Protein AF-0000000065986131 (afdb_homodimer)

pLDDT: mean 95.83, std 2.69, range [85.12, 98.75]

Foldseek 3Di:
DKWWFQFWADDVPRTQAGTETDDFDFLFAEEEEEDPSLCLVVVLCCQLVVDATPDTWMDDPRRTLNPDDPVVNVLLSLQAEFEAEQPLPADQVAFLLVSLLVSVVVNVHDPVLSSVLLCVLCVVLVCNVRRRPGPVVDDPLSSLSSSVSSRCSSPHRAYEYEASCVVDDPVSSVVVLVVVNCCSVPVRYHYYYYHNDPVSNVPGPYYWYGGRNYTDDD/DKWWFQFWADDVPATQAGTETDDFDFLFEEEEEEDPSLCLVVVLCCQLVVDATPDTWMDDPRRTLNPDDPVVNVLLSLQAEFEAEQPLPADQVAFLLVSLLVSVVVNVHDPVLSSVLLCVLCVVLVCNVRRRPGPVVDDPLSSLSSSVSSRCSSPHRAYEYEASCVVDDPVSSVVVLVVVVCCSVPVRYHYYYYHNDVVSNVPGPYYWYGGRNYTDDD

Sequence (436 aa):
MIKLEGITKSFGSLQVLKGIDLEINKGEIVSIVGPSGAGKTTLLQIMGTLDEPDAGTVAIDGTVVSRMKEKELSAFRNKNIGFVFQFHQLLPEFTALENVMIPAFIAGVSSKEANERAMEILAFMGLTDRASHKPNELSGGEKQRVAVARALINHPAVILADEPSGSLDTHNKEDLHQLFFDLRDRLGQTFVIVTHDEGLAKITDRTVHMVDGTIKKDMIKLEGITKSFGSLQVLKGIDLEINKGEIVSIVGPSGAGKTTLLQIMGTLDEPDAGTVAIDGTVVSRMKEKELSAFRNKNIGFVFQFHQLLPEFTALENVMIPAFIAGVSSKEANERAMEILAFMGLTDRASHKPNELSGGEKQRVAVARALINHPAVILADEPSGSLDTHNKEDLHQLFFDLRDRLGQTFVIVTHDEGLAKITDRTVHMVDGTIKKD

Secondary structure (DSSP, 8-state):
-EEEEEEEEEETTEEEEEEEEEEE-TT-EEEEE--TTSSHHHHHHHHTTSS--SEEEEEETTEE-TT--HHHHHHHHHHHEEEEESS----TTS-HHHHHHHHHHHTT--HHHHHHHHHHHHHHTT-GGGTT--GGGS-HHHHHHHHHHHHHTT--SEEEEESTTTTS-HHHHHHHHHHHHHHHHHH--EEEEE---HHHHHHSSEEEEEETTEEEE-/-EEEEEEEEEETTEEEEE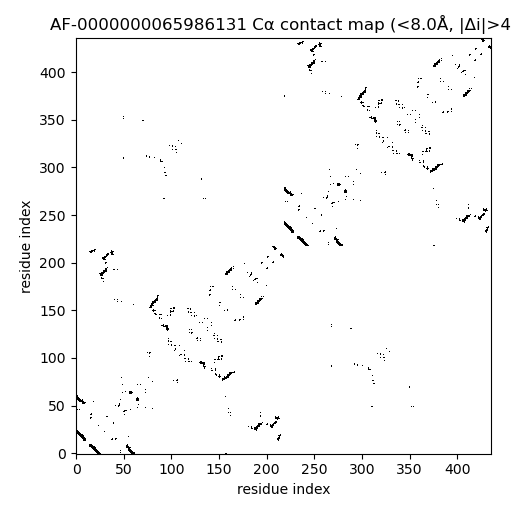EEEEEE-TT-EEEEE-STTSSHHHHHHHHTTSS--SEEEEEETTEE-TT--HHHHHHHHHHHEEEEESS----TTS-HHHHHHHHHHHTT--HHHHHHHHHHHHHHTT-GGGTT--GGGS-HHHHHHHHHHHHHTT--SEEEEESTTTTS-HHHHHHHHHHHHHHHHHH--EEEEE---HHHHHHSSEEEEEETTEEEE-

InterPro domains:
  IPR003439 ABC transporter-like, ATP-binding domain [PF00005] (17-165)
  IPR003439 ABC transporter-like, ATP-binding domain [PS50893] (2-218)
  IPR003593 AAA+ ATPase domain [SM00382] (26-214)
  IPR017871 ABC transporter-like, conserved site [PS00211] (138-152)
  IPR017911 MacB-like, ATP-binding domain [cd03255] (2-215)
  IPR027417 P-loop containing nucleoside triphosphate hydrolase [G3DSA:3.40.50.300] (1-218)
  IPR027417 P-loop containing nucleoside triphosphate hydrolase [SSF52540] (1-216)

Nearest PDB structures (foldseek):
  2pcj-assembly1_B  TM=9.823E-01  e=1.522E-27  Aquifex aeolicus VF5
  5xu1-assembly1_A  TM=9.839E-01  e=1.522E-27  Streptococcus pneumoniae R6
  5lj9-assembly3_C  TM=9.742E-01  e=6.372E-27  Escherichia coli K-12
  7v8i-assembly1_F  TM=8.926E-01  e=1.052E-25  Escherichia coli K-12
  7ahd-assembly1_D  TM=8.802E-01  e=2.256E-23  Lactococcus lactis subsp. lactis

Structure (mmCIF, N/CA/C/O backbone):
data_AF-0000000065986131-model_v1
#
loop_
_entity.id
_entity.type
_entity.pdbx_description
1 polymer 'Lipoprotein-releasing system ATP-binding protein LolD'
#
loop_
_atom_site.group_PDB
_atom_site.id
_atom_site.type_symbol
_atom_site.label_atom_id
_atom_site.label_alt_id
_atom_site.label_comp_id
_atom_site.label_asym_id
_atom_site.label_entity_id
_atom_site.label_seq_id
_atom_site.pdbx_PDB_ins_code
_atom_site.Cartn_x
_atom_site.Cartn_y
_atom_site.Cartn_z
_atom_site.occupancy
_atom_site.B_iso_or_equiv
_atom_site.auth_seq_id
_atom_site.auth_comp_id
_atom_site.auth_asym_id
_atom_site.auth_atom_id
_atom_site.pdbx_PDB_model_num
ATOM 1 N N . MET A 1 1 ? 1.825 -23.766 -16.875 1 94.06 1 MET A N 1
ATOM 2 C CA . MET A 1 1 ? 1.695 -22.328 -16.641 1 94.06 1 MET A CA 1
ATOM 3 C C . MET A 1 1 ? 2.906 -21.781 -15.891 1 94.06 1 MET A C 1
ATOM 5 O O . MET A 1 1 ? 3.506 -20.797 -16.312 1 94.06 1 MET A O 1
ATOM 9 N N . ILE A 1 2 ? 3.32 -22.391 -14.82 1 96.81 2 ILE A N 1
ATOM 10 C CA . ILE A 1 2 ? 4.547 -22.078 -14.094 1 96.81 2 ILE A CA 1
ATOM 11 C C . ILE A 1 2 ? 5.438 -23.312 -14.039 1 96.81 2 ILE A C 1
ATOM 13 O O . ILE A 1 2 ? 4.957 -24.422 -13.789 1 96.81 2 ILE A O 1
ATOM 17 N N . LYS A 1 3 ? 6.676 -23.141 -14.328 1 97.62 3 LYS A N 1
ATOM 18 C CA . LYS A 1 3 ? 7.648 -24.219 -14.234 1 97.62 3 LYS A CA 1
ATOM 19 C C . LYS A 1 3 ? 8.883 -23.781 -13.445 1 97.62 3 LYS A C 1
ATOM 21 O O . LYS A 1 3 ? 9.578 -22.844 -13.836 1 97.62 3 LYS A O 1
ATOM 26 N N . LEU A 1 4 ? 9.117 -24.406 -12.312 1 97.56 4 LEU A N 1
ATOM 27 C CA . LEU A 1 4 ? 10.305 -24.234 -11.477 1 97.56 4 LEU A CA 1
ATOM 28 C C . LEU A 1 4 ? 11.234 -25.438 -11.586 1 97.56 4 LEU A C 1
ATOM 30 O O . LEU A 1 4 ? 10.797 -26.578 -11.422 1 97.56 4 LEU A O 1
ATOM 34 N N . GLU A 1 5 ? 12.43 -25.172 -11.859 1 97.75 5 GLU A N 1
ATOM 35 C CA . GLU A 1 5 ? 13.398 -26.25 -12.008 1 97.75 5 GLU A CA 1
ATOM 36 C C . GLU A 1 5 ? 14.648 -25.984 -11.164 1 97.75 5 GLU A C 1
ATOM 38 O O . GLU A 1 5 ? 15.414 -25.062 -11.445 1 97.75 5 GLU A O 1
ATOM 43 N N . GLY A 1 6 ? 14.812 -26.797 -10.172 1 97.69 6 GLY A N 1
ATOM 44 C CA . GLY A 1 6 ? 16.031 -26.781 -9.367 1 97.69 6 GLY A CA 1
ATOM 45 C C . GLY A 1 6 ? 16.219 -25.5 -8.578 1 97.69 6 GLY A C 1
ATOM 46 O O . GLY A 1 6 ? 17.328 -24.969 -8.5 1 97.69 6 GLY A O 1
ATOM 47 N N . ILE A 1 7 ? 15.188 -24.984 -7.996 1 97.94 7 ILE A N 1
ATOM 48 C CA . ILE A 1 7 ? 15.242 -23.688 -7.324 1 97.94 7 ILE A CA 1
ATOM 49 C C . ILE A 1 7 ? 15.945 -23.828 -5.977 1 97.94 7 ILE A C 1
ATOM 51 O O . ILE A 1 7 ? 15.547 -24.641 -5.145 1 97.94 7 ILE A O 1
ATOM 55 N N . THR A 1 8 ? 16.969 -23.094 -5.777 1 98.12 8 THR A N 1
ATOM 56 C CA . THR A 1 8 ? 17.641 -23.016 -4.488 1 98.12 8 THR A CA 1
ATOM 57 C C . THR A 1 8 ? 17.703 -21.578 -3.984 1 98.12 8 THR A C 1
ATOM 59 O O . THR A 1 8 ? 17.641 -20.641 -4.777 1 98.12 8 THR A O 1
ATOM 62 N N . LYS A 1 9 ? 17.703 -21.359 -2.717 1 97.94 9 LYS A N 1
ATOM 63 C CA . LYS A 1 9 ? 17.828 -20.047 -2.098 1 97.94 9 LYS A CA 1
ATOM 64 C C . LYS A 1 9 ? 18.438 -20.141 -0.702 1 97.94 9 LYS A C 1
ATOM 66 O O . LYS A 1 9 ? 18.031 -20.984 0.099 1 97.94 9 LYS A O 1
ATOM 71 N N . SER A 1 10 ? 19.375 -19.344 -0.488 1 97.62 10 SER A N 1
ATOM 72 C CA . SER A 1 10 ? 20.031 -19.281 0.82 1 97.62 10 SER A CA 1
ATOM 73 C C . SER A 1 10 ? 20.078 -17.844 1.326 1 97.62 10 SER A C 1
ATOM 75 O O . SER A 1 10 ? 20.125 -16.891 0.532 1 97.62 10 SER A O 1
ATOM 77 N N . PHE A 1 11 ? 19.969 -17.672 2.557 1 93.81 11 PHE A N 1
ATOM 78 C CA . PHE A 1 11 ? 20.234 -16.422 3.256 1 93.81 11 PHE A CA 1
ATOM 79 C C . PHE A 1 11 ? 21.391 -16.578 4.234 1 93.81 11 PHE A C 1
ATOM 81 O O . PHE A 1 11 ? 21.25 -17.219 5.273 1 93.81 11 PHE A O 1
ATOM 88 N N . GLY A 1 12 ? 22.531 -15.922 3.918 1 93.19 12 GLY A N 1
ATOM 89 C CA . GLY A 1 12 ? 23.719 -16.25 4.672 1 93.19 12 GLY A CA 1
ATOM 90 C C . GLY A 1 12 ? 24.094 -17.719 4.594 1 93.19 12 GLY A C 1
ATOM 91 O O . GLY A 1 12 ? 24.219 -18.281 3.502 1 93.19 12 GLY A O 1
ATOM 92 N N . SER A 1 13 ? 24.188 -18.312 5.762 1 93.69 13 SER A N 1
ATOM 93 C CA . SER A 1 13 ? 24.594 -19.703 5.812 1 93.69 13 SER A CA 1
ATOM 94 C C . SER A 1 13 ? 23.375 -20.641 5.812 1 93.69 13 SER A C 1
ATOM 96 O O . SER A 1 13 ? 23.516 -21.859 5.699 1 93.69 13 SER A O 1
ATOM 98 N N . LEU A 1 14 ? 22.188 -20.172 5.875 1 95.12 14 LEU A N 1
ATOM 99 C CA . LEU A 1 14 ? 20.969 -20.969 5.961 1 95.12 14 LEU A CA 1
ATOM 100 C C . LEU A 1 14 ? 20.375 -21.203 4.578 1 95.12 14 LEU A C 1
ATOM 102 O O . LEU A 1 14 ? 19.922 -20.266 3.92 1 95.12 14 LEU A O 1
ATOM 106 N N . GLN A 1 15 ? 20.375 -22.406 4.168 1 96.94 15 GLN A N 1
ATOM 107 C CA . GLN A 1 15 ? 19.703 -22.75 2.918 1 96.94 15 GLN A CA 1
ATOM 108 C C . GLN A 1 15 ? 18.219 -22.969 3.139 1 96.94 15 GLN A C 1
ATOM 110 O O . GLN A 1 15 ? 17.812 -23.906 3.846 1 96.94 15 GLN A O 1
ATOM 115 N N . VAL A 1 16 ? 17.375 -22.219 2.477 1 97.25 16 VAL A N 1
ATOM 116 C CA . VAL A 1 16 ? 15.93 -22.219 2.701 1 97.25 16 VAL A CA 1
ATOM 117 C C . VAL A 1 16 ? 15.25 -23.094 1.664 1 97.25 16 VAL A C 1
ATOM 119 O O . VAL A 1 16 ? 14.32 -23.844 1.991 1 97.25 16 VAL A O 1
ATOM 122 N N . LEU A 1 17 ? 15.633 -23.031 0.445 1 98.31 17 LEU A N 1
ATOM 123 C CA . LEU A 1 17 ? 15.125 -23.875 -0.632 1 98.31 17 LEU A CA 1
ATOM 124 C C . LEU A 1 17 ? 16.234 -24.781 -1.181 1 98.31 17 LEU A C 1
ATOM 126 O O . LEU A 1 17 ? 17.312 -24.297 -1.507 1 98.31 17 LEU A O 1
ATOM 130 N N . LYS A 1 18 ? 15.961 -26.062 -1.328 1 97.69 18 LYS A N 1
ATOM 131 C CA . LYS A 1 18 ? 16.984 -27.078 -1.578 1 97.69 18 LYS A CA 1
ATOM 132 C C . LYS A 1 18 ? 16.719 -27.828 -2.879 1 97.69 18 LYS A C 1
ATOM 134 O O . LYS A 1 18 ? 16.719 -29.062 -2.904 1 97.69 18 LYS A O 1
ATOM 139 N N . GLY A 1 19 ? 16.547 -27.062 -3.885 1 97.12 19 GLY A N 1
ATOM 140 C CA . GLY A 1 19 ? 16.375 -27.672 -5.195 1 97.12 19 GLY A CA 1
ATOM 141 C C . GLY A 1 19 ? 14.93 -28.047 -5.496 1 97.12 19 GLY A C 1
ATOM 142 O O . GLY A 1 19 ? 14.633 -29.203 -5.762 1 97.12 19 GLY A O 1
ATOM 143 N N . ILE A 1 20 ? 14.047 -27.062 -5.574 1 97.5 20 ILE A N 1
ATOM 144 C CA . ILE A 1 20 ? 12.617 -27.281 -5.727 1 97.5 20 ILE A CA 1
ATOM 145 C C . ILE A 1 20 ? 12.266 -27.422 -7.207 1 97.5 20 ILE A C 1
ATOM 147 O O . ILE A 1 20 ? 12.641 -26.562 -8.023 1 97.5 20 ILE A O 1
ATOM 151 N N . ASP A 1 21 ? 11.633 -28.5 -7.566 1 97.62 21 ASP A N 1
ATOM 152 C CA . ASP A 1 21 ? 10.961 -28.688 -8.852 1 97.62 21 ASP A CA 1
ATOM 153 C C . ASP A 1 21 ? 9.445 -28.672 -8.688 1 97.62 21 ASP A C 1
ATOM 155 O O . ASP A 1 21 ? 8.898 -29.406 -7.867 1 97.62 21 ASP A O 1
ATOM 159 N N . LEU A 1 22 ? 8.797 -27.797 -9.445 1 97.56 22 LEU A N 1
ATOM 160 C CA . LEU A 1 22 ? 7.352 -27.672 -9.312 1 97.56 22 LEU A CA 1
ATOM 161 C C . LEU A 1 22 ? 6.73 -27.156 -10.609 1 97.56 22 LEU A C 1
ATOM 163 O O . LEU A 1 22 ? 7.262 -26.234 -11.227 1 97.56 22 LEU A O 1
ATOM 167 N N . GLU A 1 23 ? 5.672 -27.766 -11.008 1 97.12 23 GLU A N 1
ATOM 168 C CA . GLU A 1 23 ? 4.926 -27.297 -12.172 1 97.12 23 GLU A CA 1
ATOM 169 C C . GLU A 1 23 ? 3.473 -27 -11.812 1 97.12 23 GLU A C 1
ATOM 171 O O . GLU A 1 23 ? 2.834 -27.766 -11.094 1 97.12 23 GLU A O 1
ATOM 176 N N . ILE A 1 24 ? 3.018 -25.891 -12.227 1 97.31 24 ILE A N 1
ATOM 177 C CA . ILE A 1 24 ? 1.627 -25.484 -12.039 1 97.31 24 ILE A CA 1
ATOM 178 C C . ILE A 1 24 ? 0.943 -25.375 -13.398 1 97.31 24 ILE A C 1
ATOM 180 O O . ILE A 1 24 ? 1.454 -24.703 -14.305 1 97.31 24 ILE A O 1
ATOM 184 N N . ASN A 1 25 ? -0.225 -25.938 -13.516 1 96.94 25 ASN A N 1
ATOM 185 C CA . ASN A 1 25 ? -0.964 -25.906 -14.773 1 96.94 25 ASN A CA 1
ATOM 186 C C . ASN A 1 25 ? -1.891 -24.703 -14.859 1 96.94 25 ASN A C 1
ATOM 188 O O . ASN A 1 25 ? -2.26 -24.125 -13.828 1 96.94 25 ASN A O 1
ATOM 192 N N . LYS A 1 26 ? -2.221 -24.344 -16.109 1 97 26 LYS A N 1
ATOM 193 C CA . LYS A 1 26 ? -3.168 -23.266 -16.344 1 97 26 LYS A CA 1
ATOM 194 C C . LYS A 1 26 ? -4.547 -23.609 -15.789 1 97 26 LYS A C 1
ATOM 196 O O . LYS A 1 26 ? -5.02 -24.734 -15.945 1 97 26 LYS A O 1
ATOM 201 N N . GLY A 1 27 ? -5.168 -22.609 -15.172 1 96.88 27 GLY A N 1
ATOM 202 C CA . GLY A 1 27 ? -6.527 -22.766 -14.672 1 96.88 27 GLY A CA 1
ATOM 203 C C . GLY A 1 27 ? -6.617 -23.672 -13.453 1 96.88 27 GLY A C 1
ATOM 204 O O . GLY A 1 27 ? -7.668 -24.25 -13.18 1 96.88 27 GLY A O 1
ATOM 205 N N . GLU A 1 28 ? -5.531 -23.797 -12.805 1 96.88 28 GLU A N 1
ATOM 206 C CA . GLU A 1 28 ? -5.445 -24.609 -11.602 1 96.88 28 GLU A CA 1
ATOM 207 C C . GLU A 1 28 ? -5.309 -23.75 -10.352 1 96.88 28 GLU A C 1
ATOM 209 O O . GLU A 1 28 ? -4.652 -22.703 -10.375 1 96.88 28 GLU A O 1
ATOM 214 N N . ILE A 1 29 ? -6.012 -24.188 -9.273 1 98.12 29 ILE A N 1
ATOM 215 C CA . ILE A 1 29 ? -5.766 -23.594 -7.957 1 98.12 29 ILE A CA 1
ATOM 216 C C . ILE A 1 29 ? -4.922 -24.547 -7.113 1 98.12 29 ILE A C 1
ATOM 218 O O . ILE A 1 29 ? -5.379 -25.641 -6.746 1 98.12 29 ILE A O 1
ATOM 222 N N . VAL A 1 30 ? -3.717 -24.125 -6.836 1 98.19 30 VAL A N 1
ATOM 223 C CA . VAL A 1 30 ? -2.775 -24.953 -6.086 1 98.19 30 VAL A CA 1
ATOM 224 C C . VAL A 1 30 ? -2.486 -24.312 -4.734 1 98.19 30 VAL A C 1
ATOM 226 O O . VAL A 1 30 ? -2.223 -23.109 -4.656 1 98.19 30 VAL A O 1
ATOM 229 N N . SER A 1 31 ? -2.568 -25.062 -3.666 1 98 31 SER A N 1
ATOM 230 C CA . SER A 1 31 ? -2.156 -24.594 -2.344 1 98 31 SER A CA 1
ATOM 231 C C . SER A 1 31 ? -0.785 -25.156 -1.969 1 98 31 SER A C 1
ATOM 233 O O . SER A 1 31 ? -0.465 -26.297 -2.283 1 98 31 SER A O 1
ATOM 235 N N . ILE A 1 32 ? 0.013 -24.359 -1.421 1 97.69 32 ILE A N 1
ATOM 236 C CA . ILE A 1 32 ? 1.287 -24.75 -0.832 1 97.69 32 ILE A CA 1
ATOM 237 C C . ILE A 1 32 ? 1.201 -24.656 0.69 1 97.69 32 ILE A C 1
ATOM 239 O O . ILE A 1 32 ? 0.966 -23.578 1.243 1 97.69 32 ILE A O 1
ATOM 243 N N . VAL A 1 33 ? 1.407 -25.797 1.344 1 97.19 33 VAL A N 1
ATOM 244 C CA . VAL A 1 3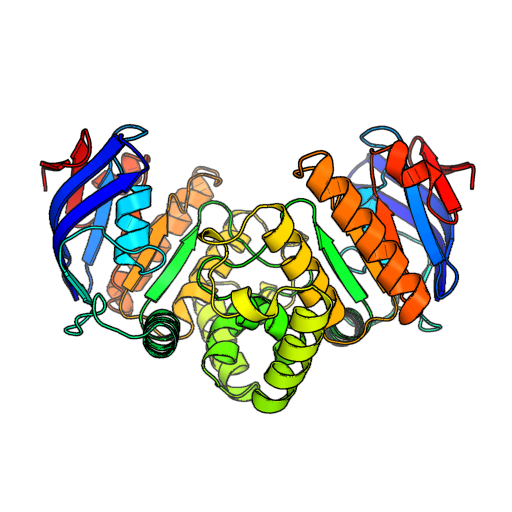3 ? 1.264 -25.859 2.795 1 97.19 33 VAL A CA 1
ATOM 245 C C . VAL A 1 33 ? 2.527 -26.453 3.412 1 97.19 33 VAL A C 1
ATOM 247 O O . VAL A 1 33 ? 3.348 -27.047 2.709 1 97.19 33 VAL A O 1
ATOM 250 N N . GLY A 1 34 ? 2.666 -26.219 4.719 1 94.56 34 GLY A N 1
ATOM 251 C CA . GLY A 1 34 ? 3.828 -26.688 5.461 1 94.56 34 GLY A CA 1
ATOM 252 C C . GLY A 1 34 ? 4.074 -25.891 6.734 1 94.56 34 GLY A C 1
ATOM 253 O O . GLY A 1 34 ? 3.432 -24.875 6.969 1 94.56 34 GLY A O 1
ATOM 254 N N . PRO A 1 35 ? 4.93 -26.375 7.555 1 93.62 35 PRO A N 1
ATOM 255 C CA . PRO A 1 35 ? 5.199 -25.672 8.812 1 93.62 35 PRO A CA 1
ATOM 256 C C . PRO A 1 35 ? 5.879 -24.328 8.609 1 93.62 35 PRO A C 1
ATOM 258 O O . PRO A 1 35 ? 6.336 -24.016 7.504 1 93.62 35 PRO A O 1
ATOM 261 N N . SER A 1 36 ? 5.801 -23.484 9.648 1 92.31 36 SER A N 1
ATOM 262 C CA . SER A 1 36 ? 6.527 -22.219 9.602 1 92.31 36 SER A CA 1
ATOM 263 C C . SER A 1 36 ? 8.008 -22.438 9.32 1 92.31 36 SER A C 1
ATOM 265 O O . SER A 1 36 ? 8.625 -23.359 9.867 1 92.31 36 SER A O 1
ATOM 267 N N . GLY A 1 37 ? 8.539 -21.688 8.438 1 91.5 37 GLY A N 1
ATOM 268 C CA . GLY A 1 37 ? 9.953 -21.797 8.125 1 91.5 37 GLY A CA 1
ATOM 269 C C . GLY A 1 37 ? 10.242 -22.812 7.031 1 91.5 37 GLY A C 1
ATOM 270 O O . GLY A 1 37 ? 11.406 -23.031 6.664 1 91.5 37 GLY A O 1
ATOM 271 N N . ALA A 1 38 ? 9.25 -23.344 6.434 1 93.94 38 ALA A N 1
ATOM 272 C CA . ALA A 1 38 ? 9.445 -24.375 5.426 1 93.94 38 ALA A CA 1
ATOM 273 C C . ALA A 1 38 ? 9.906 -23.781 4.102 1 93.94 38 ALA A C 1
ATOM 275 O O . ALA A 1 38 ? 10.328 -24.5 3.197 1 93.94 38 ALA A O 1
ATOM 276 N N . GLY A 1 39 ? 9.805 -22.453 3.959 1 96.19 39 GLY A N 1
ATOM 277 C CA . GLY A 1 39 ? 10.25 -21.781 2.744 1 96.19 39 GLY A CA 1
ATOM 278 C C . GLY A 1 39 ? 9.109 -21.422 1.811 1 96.19 39 GLY A C 1
ATOM 279 O O . GLY A 1 39 ? 9.336 -21.078 0.651 1 96.19 39 GLY A O 1
ATOM 280 N N . LYS A 1 40 ? 7.891 -21.531 2.223 1 96.81 40 LYS A N 1
ATOM 281 C CA . LYS A 1 40 ? 6.707 -21.312 1.394 1 96.81 40 LYS A CA 1
ATOM 282 C C . LYS A 1 40 ? 6.688 -19.906 0.815 1 96.81 40 LYS A C 1
ATOM 284 O O . LYS A 1 40 ? 6.535 -19.719 -0.396 1 96.81 40 LYS A O 1
ATOM 289 N N . THR A 1 41 ? 6.84 -18.922 1.721 1 95.56 41 THR A N 1
ATOM 290 C CA . THR A 1 41 ? 6.809 -17.516 1.299 1 95.56 41 THR A CA 1
ATOM 291 C C . THR A 1 41 ? 7.98 -17.219 0.367 1 95.56 41 THR A C 1
ATOM 293 O O . THR A 1 41 ? 7.812 -16.516 -0.638 1 95.56 41 THR A O 1
ATOM 296 N N . THR A 1 42 ? 9.164 -17.719 0.671 1 96.62 42 THR A N 1
ATOM 297 C CA . THR A 1 42 ? 10.328 -17.547 -0.187 1 96.62 42 THR A CA 1
ATOM 298 C C . THR A 1 42 ? 10.07 -18.109 -1.579 1 96.62 42 THR A C 1
ATOM 300 O O . THR A 1 42 ? 10.367 -17.469 -2.586 1 96.62 42 THR A O 1
ATOM 303 N N . LEU A 1 43 ? 9.5 -19.281 -1.579 1 97.75 43 LEU A N 1
ATOM 304 C CA . LEU A 1 43 ? 9.188 -19.922 -2.855 1 97.75 43 LEU A CA 1
ATOM 305 C C . LEU A 1 43 ? 8.188 -19.078 -3.648 1 97.75 43 LEU A C 1
ATOM 307 O O . LEU A 1 43 ? 8.375 -18.859 -4.848 1 97.75 43 LEU A O 1
ATOM 311 N N . LEU A 1 44 ? 7.156 -18.609 -2.982 1 97.62 44 LEU A N 1
ATOM 312 C CA . LEU A 1 44 ? 6.148 -17.797 -3.643 1 97.62 44 LEU A CA 1
ATOM 313 C C . LEU A 1 44 ? 6.766 -16.516 -4.203 1 97.62 44 LEU A C 1
ATOM 315 O O . LEU A 1 44 ? 6.453 -16.109 -5.324 1 97.62 44 LEU A O 1
ATOM 319 N N . GLN A 1 45 ? 7.621 -15.922 -3.469 1 96.44 45 GLN A N 1
ATOM 320 C CA . GLN A 1 45 ? 8.273 -14.688 -3.895 1 96.44 45 GLN A CA 1
ATOM 321 C C . GLN A 1 45 ? 9.148 -14.922 -5.121 1 96.44 45 GLN A C 1
ATOM 323 O O . GLN A 1 45 ? 9.211 -14.078 -6.02 1 96.44 45 GLN A O 1
ATOM 328 N N . ILE A 1 46 ? 9.82 -16.031 -5.133 1 96.88 46 ILE A N 1
ATOM 329 C CA . ILE A 1 46 ? 10.664 -16.375 -6.273 1 96.88 46 ILE A CA 1
ATOM 330 C C . ILE A 1 46 ? 9.789 -16.672 -7.488 1 96.88 46 ILE A C 1
ATOM 332 O O . ILE A 1 46 ? 10.055 -16.188 -8.586 1 96.88 46 ILE A O 1
ATOM 336 N N . MET A 1 47 ? 8.703 -17.359 -7.234 1 96.75 47 MET A N 1
ATOM 337 C CA . MET A 1 47 ? 7.746 -17.656 -8.297 1 96.75 47 MET A CA 1
ATOM 338 C C . MET A 1 47 ? 7.188 -16.375 -8.898 1 96.75 47 MET A C 1
ATOM 340 O O . MET A 1 47 ? 7 -16.281 -10.109 1 96.75 47 MET A O 1
ATOM 344 N N . GLY A 1 48 ? 6.969 -15.398 -8.062 1 96.56 48 GLY A N 1
ATOM 345 C CA . GLY A 1 48 ? 6.383 -14.133 -8.477 1 96.56 48 GLY A CA 1
ATOM 346 C C . GLY A 1 48 ? 7.414 -13.125 -8.938 1 96.56 48 GLY A C 1
ATOM 347 O O . GLY A 1 48 ? 7.078 -11.969 -9.219 1 96.56 48 GLY A O 1
ATOM 348 N N . THR A 1 49 ? 8.68 -13.484 -8.898 1 96 49 THR A N 1
ATOM 349 C CA . THR A 1 49 ?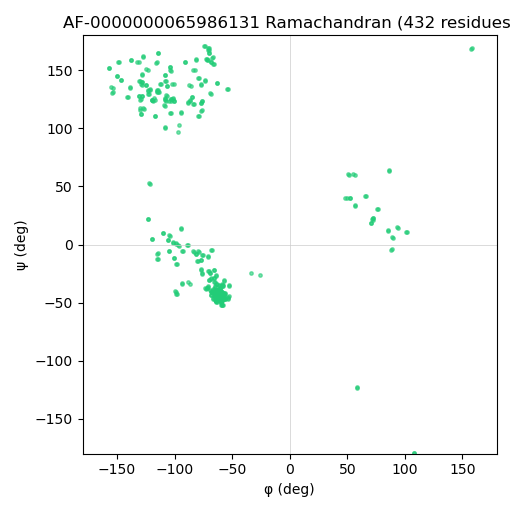 9.805 -12.68 -9.352 1 96 49 THR A CA 1
ATOM 350 C C . THR A 1 49 ? 10.031 -11.492 -8.422 1 96 49 THR A C 1
ATOM 352 O O . THR A 1 49 ? 10.633 -10.492 -8.82 1 96 49 THR A O 1
ATOM 355 N N . LEU A 1 50 ? 9.516 -11.562 -7.262 1 95.56 50 LEU A N 1
ATOM 356 C CA . LEU A 1 50 ? 9.797 -10.562 -6.238 1 95.56 50 LEU A CA 1
ATOM 357 C C . LEU A 1 50 ? 11.18 -10.781 -5.625 1 95.56 50 LEU A C 1
ATOM 359 O O . LEU A 1 50 ? 11.742 -9.875 -5.008 1 95.56 50 LEU A O 1
ATOM 363 N N . ASP A 1 51 ? 11.672 -12 -5.75 1 94.31 51 ASP A N 1
ATOM 364 C CA . ASP A 1 51 ? 13.023 -12.391 -5.348 1 94.31 51 ASP A CA 1
ATOM 365 C C . ASP A 1 51 ? 13.656 -13.305 -6.395 1 94.31 51 ASP A C 1
ATOM 367 O O . ASP A 1 51 ? 12.961 -13.898 -7.219 1 94.31 51 ASP A O 1
ATOM 371 N N . GLU A 1 52 ? 14.969 -13.352 -6.348 1 94.12 52 GLU A N 1
ATOM 372 C CA . GLU A 1 52 ? 15.695 -14.203 -7.285 1 94.12 52 GLU A CA 1
ATOM 373 C C . GLU A 1 52 ? 16.25 -15.445 -6.594 1 94.12 52 GLU A C 1
ATOM 375 O O . GLU A 1 52 ? 16.75 -15.367 -5.469 1 94.12 52 GLU A O 1
ATOM 380 N N . PRO A 1 53 ? 16.094 -16.578 -7.266 1 96.31 53 PRO A N 1
ATOM 381 C CA . PRO A 1 53 ? 16.75 -17.766 -6.711 1 96.31 53 PRO A CA 1
ATOM 382 C C . PRO A 1 53 ? 18.266 -17.719 -6.852 1 96.31 53 PRO A C 1
ATOM 384 O O . PRO A 1 53 ? 18.797 -16.953 -7.656 1 96.31 53 PRO A O 1
ATOM 387 N N . ASP A 1 54 ? 18.922 -18.531 -5.992 1 96.81 54 ASP A N 1
ATOM 388 C CA . ASP A 1 54 ? 20.359 -18.688 -6.141 1 96.81 54 ASP A CA 1
ATOM 389 C C . ASP A 1 54 ? 20.703 -19.531 -7.359 1 96.81 54 ASP A C 1
ATOM 391 O O . ASP A 1 54 ? 21.703 -19.266 -8.047 1 96.81 54 ASP A O 1
ATOM 395 N N . ALA A 1 55 ? 19.938 -20.484 -7.559 1 96.88 55 ALA A N 1
ATOM 396 C CA . ALA A 1 55 ? 20.062 -21.375 -8.711 1 96.88 55 ALA A CA 1
ATOM 397 C C . ALA A 1 55 ? 18.703 -21.906 -9.156 1 96.88 55 ALA A C 1
ATOM 399 O O . ALA A 1 55 ? 17.734 -21.844 -8.391 1 96.88 55 ALA A O 1
ATOM 400 N N . GLY A 1 56 ? 18.688 -22.312 -10.453 1 97.25 56 GLY A N 1
ATOM 401 C CA . GLY A 1 56 ? 17.469 -22.859 -11.023 1 97.25 56 GLY A CA 1
ATOM 402 C C . GLY A 1 56 ? 16.797 -21.922 -12.016 1 97.25 56 GLY A C 1
ATOM 403 O O . GLY A 1 56 ? 17.344 -20.844 -12.312 1 97.25 56 GLY A O 1
ATOM 404 N N . THR A 1 57 ? 15.68 -22.438 -12.508 1 97.19 57 THR A N 1
ATOM 405 C CA . THR A 1 57 ? 14.992 -21.656 -13.547 1 97.19 57 THR A CA 1
ATOM 406 C C . THR A 1 57 ? 13.508 -21.516 -13.211 1 97.19 57 THR A C 1
ATOM 408 O O . THR A 1 57 ? 12.883 -22.438 -12.703 1 97.19 57 THR A O 1
ATOM 411 N N . VAL A 1 58 ? 13.039 -20.344 -13.492 1 97.5 58 VAL A N 1
ATOM 412 C CA . VAL A 1 58 ? 11.617 -20.031 -13.359 1 97.5 58 VAL A CA 1
ATOM 413 C C . VAL A 1 58 ? 11.031 -19.672 -14.719 1 97.5 58 VAL A C 1
ATOM 415 O O . VAL A 1 58 ? 11.547 -18.781 -15.398 1 97.5 58 VAL A O 1
ATOM 418 N N . ALA A 1 59 ? 10.008 -20.375 -15.078 1 97.62 59 ALA A N 1
ATOM 419 C CA . ALA A 1 59 ? 9.281 -20.031 -16.297 1 97.62 59 ALA A CA 1
ATOM 420 C C . ALA A 1 59 ? 7.797 -19.812 -16.016 1 97.62 59 ALA A C 1
ATOM 422 O O . ALA A 1 59 ? 7.195 -20.531 -15.211 1 97.62 59 ALA A O 1
ATOM 423 N N . ILE A 1 60 ? 7.246 -18.781 -16.625 1 96.69 60 ILE A N 1
ATOM 424 C CA . ILE A 1 60 ? 5.836 -18.438 -16.484 1 96.69 60 ILE A CA 1
ATOM 425 C C . ILE A 1 60 ? 5.199 -18.25 -17.844 1 96.69 60 ILE A C 1
ATOM 427 O O . ILE A 1 60 ? 5.66 -17.422 -18.656 1 96.69 60 ILE A O 1
ATOM 431 N N . ASP A 1 61 ? 4.18 -18.953 -18.031 1 95.19 61 ASP A N 1
ATOM 432 C CA . ASP A 1 61 ? 3.447 -18.906 -19.297 1 95.19 61 ASP A CA 1
ATOM 433 C C . ASP A 1 61 ? 4.395 -19.031 -20.484 1 95.19 61 ASP A C 1
ATOM 435 O O . ASP A 1 61 ? 4.336 -18.219 -21.422 1 95.19 61 ASP A O 1
ATOM 439 N N . GLY A 1 62 ? 5.355 -19.875 -20.359 1 93.56 62 GLY A N 1
ATOM 440 C CA . GLY A 1 62 ? 6.262 -20.219 -21.453 1 93.56 62 GLY A CA 1
ATOM 441 C C . GLY A 1 62 ? 7.469 -19.297 -21.531 1 93.56 62 GLY A C 1
ATOM 442 O O . GLY A 1 62 ? 8.359 -19.5 -22.359 1 93.56 62 GLY A O 1
ATOM 443 N N . THR A 1 63 ? 7.551 -18.297 -20.734 1 95.62 63 THR A N 1
ATOM 444 C CA . THR A 1 63 ? 8.656 -17.344 -20.75 1 95.62 63 THR A CA 1
ATOM 445 C C . THR A 1 63 ? 9.594 -17.594 -19.578 1 95.62 63 THR A C 1
ATOM 447 O O . THR A 1 63 ? 9.164 -17.594 -18.422 1 95.62 63 THR A O 1
ATOM 450 N N . VAL A 1 64 ? 10.852 -17.812 -19.891 1 96.06 64 VAL A N 1
ATOM 451 C CA . VAL A 1 64 ? 11.852 -17.938 -18.828 1 96.06 64 VAL A CA 1
ATOM 452 C C . VAL A 1 64 ? 12.195 -16.562 -18.266 1 96.06 64 VAL A C 1
ATOM 454 O O . VAL A 1 64 ? 12.773 -15.727 -18.953 1 96.06 64 VAL A O 1
ATOM 457 N N . VAL A 1 65 ? 11.867 -16.344 -16.984 1 94.56 65 VAL A N 1
ATOM 458 C CA . VAL A 1 65 ? 11.961 -15 -16.422 1 94.56 65 VAL A CA 1
ATOM 459 C C . VAL A 1 65 ? 13.266 -14.859 -15.641 1 94.56 65 VAL A C 1
ATOM 461 O O . VAL A 1 65 ? 13.727 -13.742 -15.383 1 94.56 65 VAL A O 1
ATOM 464 N N . SER A 1 66 ? 13.961 -15.883 -15.258 1 87 66 SER A N 1
ATOM 465 C CA . SER A 1 66 ? 15.172 -15.859 -14.438 1 87 66 SER A CA 1
ATOM 466 C C . SER A 1 66 ? 16.328 -15.227 -15.195 1 87 66 SER A C 1
ATOM 468 O O . SER A 1 66 ? 17.359 -14.883 -14.602 1 87 66 SER A O 1
ATOM 470 N N . ARG A 1 67 ? 16.172 -14.883 -16.438 1 85.19 67 ARG A N 1
ATOM 471 C CA . ARG A 1 67 ? 17.266 -14.359 -17.266 1 85.19 67 ARG A CA 1
ATOM 472 C C . ARG A 1 67 ? 16.938 -12.953 -17.75 1 85.19 67 ARG A C 1
ATOM 474 O O . ARG A 1 67 ? 17.734 -12.344 -18.484 1 85.19 67 ARG A O 1
ATOM 481 N N . MET A 1 68 ? 15.852 -12.445 -17.297 1 90.12 68 MET A N 1
ATOM 482 C CA . MET A 1 68 ? 15.414 -11.133 -17.781 1 90.12 68 MET A CA 1
ATOM 483 C C . MET A 1 68 ? 16.125 -10.016 -17.031 1 90.12 68 MET A C 1
ATOM 485 O O . MET A 1 68 ? 16.453 -10.156 -15.844 1 90.12 68 MET A O 1
ATOM 489 N N . LYS A 1 69 ? 16.25 -8.938 -17.812 1 89.62 69 LYS A N 1
ATOM 490 C CA . LYS A 1 69 ? 16.719 -7.707 -17.172 1 89.62 69 LYS A CA 1
ATOM 491 C C . LYS A 1 69 ? 15.633 -7.109 -16.281 1 89.62 69 LYS A C 1
ATOM 493 O O . LYS A 1 69 ? 14.438 -7.332 -16.516 1 89.62 69 LYS A O 1
ATOM 498 N N . GLU A 1 70 ? 16.016 -6.309 -15.383 1 87.12 70 GLU A N 1
ATOM 499 C CA . GLU A 1 70 ? 15.109 -5.816 -14.344 1 87.12 70 GLU A CA 1
ATOM 500 C C . GLU A 1 70 ? 13.938 -5.055 -14.953 1 87.12 70 GLU A C 1
ATOM 502 O O . GLU A 1 70 ? 12.789 -5.258 -14.555 1 87.12 70 GLU A O 1
ATOM 507 N N . LYS A 1 71 ? 14.273 -4.184 -15.844 1 88 71 LYS A N 1
ATOM 508 C CA . LYS A 1 71 ? 13.211 -3.395 -16.453 1 88 71 LYS A CA 1
ATOM 509 C C . LYS A 1 71 ? 12.195 -4.293 -17.156 1 88 71 LYS A C 1
ATOM 511 O O . LYS A 1 71 ? 10.984 -4.113 -17 1 88 71 LYS A O 1
ATOM 516 N N . GLU A 1 72 ? 12.672 -5.266 -17.875 1 93.69 72 GLU A N 1
ATOM 517 C CA . GLU A 1 72 ? 11.805 -6.215 -18.578 1 93.69 72 GLU A CA 1
ATOM 518 C C . GLU A 1 72 ? 11.047 -7.098 -17.594 1 93.69 72 GLU A C 1
ATOM 520 O O . GLU A 1 72 ? 9.867 -7.398 -17.797 1 93.69 72 GLU A O 1
ATOM 525 N N . LEU A 1 73 ? 11.773 -7.488 -16.594 1 94.81 73 LEU A N 1
ATOM 526 C CA . LEU A 1 73 ? 11.172 -8.344 -15.57 1 94.81 73 LEU A CA 1
ATOM 527 C C . LEU A 1 73 ? 10.031 -7.621 -14.859 1 94.81 73 LEU A C 1
ATOM 529 O O . LEU A 1 73 ? 8.977 -8.211 -14.602 1 94.81 73 LEU A O 1
ATOM 533 N N . SER A 1 74 ? 10.18 -6.383 -14.594 1 94.06 74 SER A N 1
ATOM 534 C CA . SER A 1 74 ? 9.148 -5.574 -13.953 1 94.06 74 SER A CA 1
ATOM 535 C C . SER A 1 74 ? 7.91 -5.457 -14.836 1 94.06 74 SER A C 1
ATOM 537 O O . SER A 1 74 ? 6.781 -5.59 -14.352 1 94.06 74 SER A O 1
ATOM 539 N N . ALA A 1 75 ? 8.156 -5.168 -16.047 1 95 75 ALA A N 1
ATOM 540 C CA . ALA A 1 75 ? 7.043 -5.066 -16.984 1 95 75 ALA A CA 1
ATOM 541 C C . ALA A 1 75 ? 6.309 -6.398 -17.109 1 95 75 ALA A C 1
ATOM 543 O O . ALA A 1 75 ? 5.074 -6.438 -17.125 1 95 75 ALA A O 1
ATOM 544 N N . PHE A 1 76 ? 7.121 -7.469 -17.25 1 96.75 76 PHE A N 1
ATOM 545 C CA . PHE A 1 76 ? 6.535 -8.805 -17.328 1 96.75 76 PHE A CA 1
ATOM 546 C C . PHE A 1 76 ? 5.699 -9.094 -16.094 1 96.75 76 PHE A C 1
ATOM 548 O O . PHE A 1 76 ? 4.566 -9.562 -16.188 1 96.75 76 PHE A O 1
ATOM 555 N N . ARG A 1 77 ? 6.207 -8.805 -14.914 1 97.19 77 ARG A N 1
ATOM 556 C CA . ARG A 1 77 ? 5.543 -9.039 -13.633 1 97.19 77 ARG A CA 1
ATOM 557 C C . ARG A 1 77 ? 4.223 -8.273 -13.562 1 97.19 77 ARG A C 1
ATOM 559 O O . ARG A 1 77 ? 3.189 -8.852 -13.203 1 97.19 77 ARG A O 1
ATOM 566 N N . ASN A 1 78 ? 4.234 -7.059 -13.875 1 97.56 78 ASN A N 1
ATOM 567 C CA . ASN A 1 78 ? 3.049 -6.207 -13.836 1 97.56 78 ASN A CA 1
ATOM 568 C C . ASN A 1 78 ? 1.941 -6.75 -14.734 1 97.56 78 ASN A C 1
ATOM 570 O O . ASN A 1 78 ? 0.767 -6.723 -14.359 1 97.56 78 ASN A O 1
ATOM 574 N N . LYS A 1 79 ? 2.35 -7.301 -15.812 1 96.88 79 LYS A N 1
ATOM 575 C CA . LYS A 1 79 ? 1.382 -7.723 -16.812 1 96.88 79 LYS A CA 1
ATOM 576 C C . LYS A 1 79 ? 0.891 -9.141 -16.547 1 96.88 79 LYS A C 1
ATOM 578 O O . LYS A 1 79 ? -0.264 -9.469 -16.828 1 96.88 79 LYS A O 1
ATOM 583 N N . ASN A 1 80 ? 1.716 -9.984 -16 1 97.56 80 ASN A N 1
ATOM 584 C CA . ASN A 1 80 ? 1.422 -11.414 -16.062 1 97.56 80 ASN A CA 1
ATOM 585 C C . ASN A 1 80 ? 1.174 -11.992 -14.672 1 97.56 80 ASN A C 1
ATOM 587 O O . ASN A 1 80 ? 0.666 -13.102 -14.539 1 97.56 80 ASN A O 1
ATOM 591 N N . ILE A 1 81 ? 1.52 -11.203 -13.68 1 98.19 81 ILE A N 1
ATOM 592 C CA . ILE A 1 81 ? 1.439 -11.766 -12.336 1 98.19 81 ILE A CA 1
ATOM 593 C C . ILE A 1 81 ? 0.632 -10.828 -11.438 1 98.19 81 ILE A C 1
ATOM 595 O O . ILE A 1 81 ? 0.865 -9.617 -11.422 1 98.19 81 ILE A O 1
ATOM 599 N N . GLY A 1 82 ? -0.357 -11.352 -10.773 1 98.19 82 GLY A N 1
ATOM 600 C CA . GLY A 1 82 ? -1.051 -10.664 -9.703 1 98.19 82 GLY A CA 1
ATOM 601 C C . GLY A 1 82 ? -0.661 -11.156 -8.32 1 98.19 82 GLY A C 1
ATOM 602 O O . GLY A 1 82 ? -0.308 -12.32 -8.148 1 98.19 82 GLY A O 1
ATOM 603 N N . PHE A 1 83 ? -0.793 -10.258 -7.379 1 98 83 PHE A N 1
ATOM 604 C CA . PHE A 1 83 ? -0.426 -10.609 -6.012 1 98 83 PHE A CA 1
ATOM 605 C C . PHE A 1 83 ? -1.556 -10.281 -5.047 1 98 83 PHE A C 1
ATOM 607 O O . PHE A 1 83 ? -2.211 -9.242 -5.18 1 98 83 PHE A O 1
ATOM 614 N N . VAL A 1 84 ? -1.731 -11.156 -4.137 1 97.38 84 VAL A N 1
ATOM 615 C CA . VAL A 1 84 ? -2.637 -10.938 -3.014 1 97.38 84 VAL A CA 1
ATOM 616 C C . VAL A 1 84 ? -1.931 -11.289 -1.706 1 97.38 84 VAL A C 1
ATOM 618 O O . VAL A 1 84 ? -1.352 -12.375 -1.577 1 97.38 84 VAL A O 1
ATOM 621 N N . PHE A 1 85 ? -1.96 -10.359 -0.781 1 94.44 85 PHE A N 1
ATOM 622 C CA . PHE A 1 85 ? -1.268 -10.539 0.489 1 94.44 85 PHE A CA 1
ATOM 623 C C . PHE A 1 85 ? -2.262 -10.617 1.643 1 94.44 85 PHE A C 1
ATOM 625 O O . PHE A 1 85 ? -3.426 -10.242 1.49 1 94.44 85 PHE A O 1
ATOM 632 N N . GLN A 1 86 ? -1.66 -11.109 2.74 1 90.38 86 GLN A N 1
ATOM 633 C CA . GLN A 1 86 ? -2.471 -11.211 3.949 1 90.38 86 GLN A CA 1
ATOM 634 C C . GLN A 1 86 ? -2.982 -9.844 4.387 1 90.38 86 GLN A C 1
ATOM 636 O O . GLN A 1 86 ? -4.156 -9.695 4.734 1 90.38 86 GLN A O 1
ATOM 641 N N . PHE A 1 87 ? -2.014 -8.891 4.324 1 89.12 87 PHE A N 1
ATOM 642 C CA . PHE A 1 87 ? -2.41 -7.508 4.582 1 89.12 87 PHE A CA 1
ATOM 643 C C . PHE A 1 87 ? -2.689 -6.773 3.277 1 89.12 87 PHE A C 1
ATOM 645 O O . PHE A 1 87 ? -1.761 -6.434 2.539 1 89.12 87 PHE A O 1
ATOM 652 N N . HIS A 1 88 ? -3.873 -6.594 2.965 1 91.56 88 HIS A N 1
ATOM 653 C CA . HIS A 1 88 ? -4.461 -6.156 1.704 1 91.56 88 HIS A CA 1
ATOM 654 C C . HIS A 1 88 ? -3.553 -5.156 0.995 1 91.56 88 HIS A C 1
ATOM 656 O O . HIS A 1 88 ? -3.604 -5.023 -0.23 1 91.56 88 HIS A O 1
ATOM 662 N N . GLN A 1 89 ? -2.689 -4.438 1.752 1 93.31 89 GLN A N 1
ATOM 663 C CA . GLN A 1 89 ? -1.741 -3.465 1.217 1 93.31 89 GLN A CA 1
ATOM 664 C C . GLN A 1 89 ? -2.457 -2.393 0.399 1 93.31 89 GLN A C 1
ATOM 666 O O . GLN A 1 89 ? -1.99 -2.012 -0.677 1 93.31 89 GLN A O 1
ATOM 671 N N . LEU A 1 90 ? -3.633 -2.082 0.806 1 97.19 90 LEU A N 1
ATOM 672 C CA . LEU A 1 90 ? -4.316 -0.963 0.167 1 97.19 90 LEU A CA 1
ATOM 673 C C . LEU A 1 90 ? -3.762 0.368 0.662 1 97.19 90 LEU A C 1
ATOM 675 O O . LEU A 1 90 ? -3.475 0.522 1.851 1 97.19 90 LEU A O 1
ATOM 679 N N . LEU A 1 91 ? -3.572 1.287 -0.239 1 97.31 91 LEU A N 1
ATOM 680 C CA . LEU A 1 91 ? -3.152 2.633 0.137 1 97.31 91 LEU A CA 1
ATOM 681 C C . LEU A 1 91 ? -4.324 3.43 0.702 1 97.31 91 LEU A C 1
ATOM 683 O O . LEU A 1 91 ? -5.305 3.682 -0.001 1 97.31 91 LEU A O 1
ATOM 687 N N . PRO A 1 92 ? -4.227 3.912 1.887 1 95.94 92 PRO A N 1
ATOM 688 C CA . PRO A 1 92 ? -5.379 4.465 2.602 1 95.94 92 PRO A CA 1
ATOM 689 C C . PRO A 1 92 ? -5.871 5.777 1.998 1 95.94 92 PRO A C 1
ATOM 691 O O . PRO A 1 92 ? -7.031 6.156 2.191 1 95.94 92 PRO A O 1
ATOM 694 N N . GLU A 1 93 ? -5.062 6.484 1.33 1 95.88 93 GLU A N 1
ATOM 695 C CA . GLU A 1 93 ? -5.406 7.812 0.831 1 95.88 93 GLU A CA 1
ATOM 696 C C . GLU A 1 93 ? -6.16 7.727 -0.493 1 95.88 93 GLU A C 1
ATOM 698 O O . GLU A 1 93 ? -6.695 8.727 -0.976 1 95.88 93 GLU A O 1
ATOM 703 N N . PHE A 1 94 ? -6.262 6.516 -1.015 1 97.12 94 PHE A N 1
ATOM 704 C CA . PHE A 1 94 ? -6.945 6.348 -2.293 1 97.12 94 PHE A CA 1
ATOM 705 C C . PHE A 1 94 ? -8.195 5.496 -2.131 1 97.12 94 PHE A C 1
ATOM 707 O O . PHE A 1 94 ? -8.297 4.699 -1.195 1 97.12 94 PHE A O 1
ATOM 714 N N . THR A 1 95 ? -9.125 5.688 -3.068 1 97.44 95 THR A N 1
ATOM 715 C CA . THR A 1 9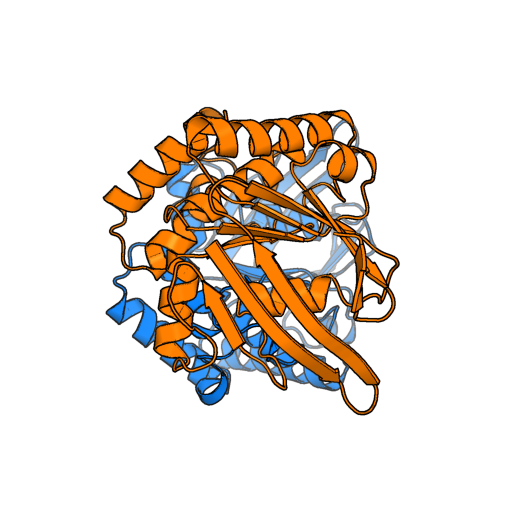5 ? -10.359 4.918 -3.051 1 97.44 95 THR A CA 1
ATOM 716 C C . THR A 1 95 ? -10.117 3.482 -3.5 1 97.44 95 THR A C 1
ATOM 718 O O . THR A 1 95 ? -9.031 3.156 -3.986 1 97.44 95 THR A O 1
ATOM 721 N N . ALA A 1 96 ? -11.172 2.66 -3.316 1 98.25 96 ALA A N 1
ATOM 722 C CA . ALA A 1 96 ? -11.109 1.292 -3.822 1 98.25 96 ALA A CA 1
ATOM 723 C C . ALA A 1 96 ? -10.812 1.274 -5.32 1 98.25 96 ALA A C 1
ATOM 725 O O . ALA A 1 96 ? -9.93 0.547 -5.773 1 98.25 96 ALA A O 1
ATOM 726 N N . LEU A 1 97 ? -11.508 2.086 -6.02 1 98.31 97 LEU A N 1
ATOM 727 C CA . LEU A 1 97 ? -11.336 2.188 -7.465 1 98.31 97 LEU A CA 1
ATOM 728 C C . LEU A 1 97 ? -9.906 2.57 -7.82 1 98.31 97 LEU A C 1
ATOM 730 O O . LEU A 1 97 ? -9.273 1.914 -8.648 1 98.31 97 LEU A O 1
ATOM 734 N N . GLU A 1 98 ? -9.391 3.566 -7.18 1 98.06 98 GLU A N 1
ATOM 735 C CA . GLU A 1 98 ? -8.039 4.051 -7.457 1 98.06 98 GLU A CA 1
ATOM 736 C C . GLU A 1 98 ? -6.992 3.002 -7.098 1 98.06 98 GLU A C 1
ATOM 738 O O . GLU A 1 98 ? -6.004 2.83 -7.82 1 98.06 98 GLU A O 1
ATOM 743 N N . ASN A 1 99 ? -7.172 2.361 -6.039 1 98.56 99 ASN A N 1
ATOM 744 C CA . ASN A 1 99 ? -6.273 1.276 -5.66 1 98.56 99 ASN A CA 1
ATOM 745 C C . ASN A 1 99 ? -6.219 0.194 -6.734 1 98.56 99 ASN A C 1
ATOM 747 O O . ASN A 1 99 ? -5.141 -0.293 -7.078 1 98.56 99 ASN A O 1
ATOM 751 N N . VAL A 1 100 ? -7.328 -0.142 -7.277 1 98.75 100 VAL A N 1
ATOM 752 C CA . VAL A 1 100 ? -7.43 -1.196 -8.281 1 98.75 100 VAL A CA 1
ATOM 753 C C . VAL A 1 100 ? -6.738 -0.751 -9.57 1 98.75 100 VAL A C 1
ATOM 755 O O . VAL A 1 100 ? -6.133 -1.565 -10.266 1 98.75 100 VAL A O 1
ATOM 758 N N . MET A 1 101 ? -6.727 0.497 -9.82 1 98.62 101 MET A N 1
ATOM 759 C CA . MET A 1 101 ? -6.242 1.023 -11.094 1 98.62 101 MET A CA 1
ATOM 760 C C . MET A 1 101 ? -4.719 1.082 -11.117 1 98.62 101 MET A C 1
ATOM 762 O O . MET A 1 101 ? -4.117 1.238 -12.18 1 98.62 101 MET A O 1
ATOM 766 N N . ILE A 1 102 ? -4.055 0.96 -10.055 1 98.44 102 ILE A N 1
ATOM 767 C CA . ILE A 1 102 ? -2.637 1.261 -9.891 1 98.44 102 ILE A CA 1
ATOM 768 C C . ILE A 1 102 ? -1.813 0.425 -10.867 1 98.44 102 ILE A C 1
ATOM 770 O O . ILE A 1 102 ? -1.025 0.965 -11.648 1 98.44 102 ILE A O 1
ATOM 774 N N . PRO A 1 103 ? -2.01 -0.925 -10.891 1 98.62 103 PRO A N 1
ATOM 775 C CA . PRO A 1 103 ? -1.181 -1.701 -11.82 1 98.62 103 PRO A CA 1
ATOM 776 C C . PRO A 1 103 ? -1.403 -1.313 -13.273 1 98.62 103 PRO A C 1
ATOM 778 O O . PRO A 1 103 ? -0.469 -1.357 -14.078 1 98.62 103 PRO A O 1
ATOM 781 N N . ALA A 1 104 ? -2.613 -0.971 -13.648 1 98.44 104 ALA A N 1
ATOM 782 C CA . ALA A 1 104 ? -2.906 -0.551 -15.016 1 98.44 104 ALA A CA 1
ATOM 783 C C . ALA A 1 104 ? -2.158 0.73 -15.367 1 98.44 104 ALA A C 1
ATOM 785 O O . ALA A 1 104 ? -1.603 0.851 -16.469 1 98.44 104 ALA A O 1
ATOM 786 N N . PHE A 1 105 ? -2.092 1.677 -14.414 1 97.69 105 PHE A N 1
ATOM 787 C CA . PHE A 1 105 ? -1.353 2.914 -14.625 1 97.69 105 PHE A CA 1
ATOM 788 C C . PHE A 1 105 ? 0.126 2.627 -14.859 1 97.69 105 PHE A C 1
ATOM 790 O O . PHE A 1 105 ? 0.733 3.18 -15.781 1 97.69 105 PHE A O 1
ATOM 797 N N . ILE A 1 106 ? 0.631 1.772 -14.086 1 96.94 106 ILE A N 1
ATOM 798 C CA . ILE A 1 106 ? 2.047 1.435 -14.18 1 96.94 106 ILE A CA 1
ATOM 799 C C . ILE A 1 106 ? 2.326 0.76 -15.523 1 96.94 106 ILE A C 1
ATOM 801 O O . ILE A 1 106 ? 3.398 0.942 -16.109 1 96.94 106 ILE A O 1
ATOM 805 N N . ALA A 1 107 ? 1.341 0.089 -16.062 1 96.69 107 ALA A N 1
ATOM 806 C CA . ALA A 1 107 ? 1.466 -0.592 -17.359 1 96.69 107 ALA A CA 1
ATOM 807 C C . ALA A 1 107 ? 1.268 0.381 -18.516 1 96.69 107 ALA A C 1
ATOM 809 O O . ALA A 1 107 ? 1.364 -0.005 -19.672 1 96.69 107 ALA A O 1
ATOM 810 N N . GLY A 1 108 ? 0.87 1.596 -18.219 1 95.69 108 GLY A N 1
ATOM 811 C CA . GLY A 1 108 ? 0.74 2.615 -19.25 1 95.69 108 GLY A CA 1
ATOM 812 C C . GLY A 1 108 ? -0.66 2.703 -19.828 1 95.69 108 GLY A C 1
ATOM 813 O O . GLY A 1 108 ? -0.861 3.287 -20.891 1 95.69 108 GLY A O 1
ATOM 814 N N . VAL A 1 109 ? -1.56 2.139 -19.188 1 96.12 109 VAL A N 1
ATOM 815 C CA . VAL A 1 109 ? -2.953 2.18 -19.609 1 96.12 109 VAL A CA 1
ATOM 816 C C . VAL A 1 109 ? -3.533 3.568 -19.344 1 96.12 109 VAL A C 1
ATOM 818 O O . VAL A 1 109 ? -3.262 4.172 -18.312 1 96.12 109 VAL A O 1
ATOM 821 N N . SER A 1 110 ? -4.348 4.062 -20.25 1 95.69 110 SER A N 1
ATOM 822 C CA . SER A 1 110 ? -4.953 5.383 -20.094 1 95.69 110 SER A CA 1
ATOM 823 C C . SER A 1 110 ? -5.918 5.41 -18.906 1 95.69 110 SER A C 1
ATOM 825 O O . SER A 1 110 ? -6.461 4.379 -18.516 1 95.69 110 SER A O 1
ATOM 827 N N . SER A 1 111 ? -6.129 6.562 -18.375 1 95.38 111 SER A N 1
ATOM 828 C CA . SER A 1 111 ? -7.016 6.73 -17.234 1 95.38 111 SER A CA 1
ATOM 829 C C . SER A 1 111 ? -8.422 6.223 -17.547 1 95.38 111 SER A C 1
ATOM 831 O O . SER A 1 111 ? -9.031 5.527 -16.719 1 95.38 111 SER A O 1
ATOM 833 N N . LYS A 1 112 ? -8.891 6.586 -18.656 1 96.5 112 LYS A N 1
ATOM 834 C CA . LYS A 1 112 ? -10.234 6.172 -19.062 1 96.5 112 LYS A CA 1
ATOM 835 C C . LYS A 1 112 ? -10.344 4.652 -19.125 1 96.5 112 LYS A C 1
ATOM 837 O O . LYS A 1 112 ? -11.266 4.066 -18.547 1 96.5 112 LYS A O 1
ATOM 842 N N . GLU A 1 113 ? -9.414 4.008 -19.797 1 97.81 113 GLU A N 1
ATOM 843 C CA . GLU A 1 113 ? -9.43 2.553 -19.922 1 97.81 113 GLU A CA 1
ATOM 844 C C . GLU A 1 113 ? -9.234 1.877 -18.562 1 97.81 113 GLU A C 1
ATOM 846 O O . GLU A 1 113 ? -9.898 0.887 -18.266 1 97.81 113 GLU A O 1
ATOM 851 N N . ALA A 1 114 ? -8.297 2.359 -17.781 1 98 114 ALA A N 1
ATOM 852 C CA . ALA A 1 114 ? -8.07 1.816 -16.438 1 98 114 ALA A CA 1
ATOM 853 C C . ALA A 1 114 ? -9.344 1.881 -15.602 1 98 114 ALA A C 1
ATOM 855 O O . ALA A 1 114 ? -9.68 0.926 -14.891 1 98 114 ALA A O 1
ATOM 856 N N . ASN A 1 115 ? -10.016 3.006 -15.727 1 97.62 115 ASN A N 1
ATOM 857 C CA . ASN A 1 115 ? -11.266 3.186 -14.992 1 97.62 115 ASN A CA 1
ATOM 858 C C . ASN A 1 115 ? -12.32 2.172 -15.422 1 97.62 115 ASN A C 1
ATOM 860 O O . ASN A 1 115 ? -12.977 1.552 -14.586 1 97.62 115 ASN A O 1
ATOM 864 N N . GLU A 1 116 ? -12.43 1.986 -16.656 1 98.19 116 GLU A N 1
ATOM 865 C CA . GLU A 1 116 ? -13.398 1.04 -17.188 1 98.19 116 GLU A CA 1
ATOM 866 C C . GLU A 1 116 ? -13.094 -0.384 -16.734 1 98.19 116 GLU A C 1
ATOM 868 O O . GLU A 1 116 ? -13.977 -1.088 -16.234 1 98.19 116 GLU A O 1
ATOM 873 N N . ARG A 1 117 ? -11.844 -0.786 -16.859 1 98 117 ARG A N 1
ATOM 874 C CA . ARG A 1 117 ? -11.422 -2.115 -16.422 1 98 117 ARG A CA 1
ATOM 875 C C . ARG A 1 117 ? -11.695 -2.318 -14.938 1 98 117 ARG A C 1
ATOM 877 O O . ARG A 1 117 ? -12.227 -3.355 -14.531 1 98 117 ARG A O 1
ATOM 884 N N . ALA A 1 118 ? -11.328 -1.326 -14.195 1 98.56 118 ALA A N 1
ATOM 885 C CA . ALA A 1 118 ? -11.438 -1.419 -12.742 1 98.56 118 ALA A CA 1
ATOM 886 C C . ALA A 1 118 ? -12.898 -1.522 -12.305 1 98.56 118 ALA A C 1
ATOM 888 O O . ALA A 1 118 ? -13.234 -2.332 -11.438 1 98.56 118 ALA A O 1
ATOM 889 N N . MET A 1 119 ? -13.711 -0.704 -12.914 1 98.38 119 MET A N 1
ATOM 890 C CA . MET A 1 119 ? -15.125 -0.728 -12.562 1 98.38 119 MET A CA 1
ATOM 891 C C . MET A 1 119 ? -15.75 -2.074 -12.906 1 98.38 119 MET A C 1
ATOM 893 O O . MET A 1 119 ? -16.578 -2.594 -12.156 1 98.38 119 MET A O 1
ATOM 897 N N . GLU A 1 120 ? -15.359 -2.619 -14.023 1 97.81 120 GLU A N 1
ATOM 898 C CA . GLU A 1 120 ? -15.844 -3.936 -14.422 1 97.81 120 GLU A CA 1
ATOM 899 C C . GLU A 1 120 ? -15.445 -5.004 -13.406 1 97.81 120 GLU A C 1
ATOM 901 O O . GLU A 1 120 ? -16.266 -5.824 -13 1 97.81 120 GLU A O 1
ATOM 906 N N . ILE A 1 121 ? -14.25 -4.988 -13 1 97.5 121 ILE A N 1
ATOM 907 C CA . ILE A 1 121 ? -13.742 -5.988 -12.062 1 97.5 121 ILE A CA 1
ATOM 908 C C . ILE A 1 121 ? -14.398 -5.797 -10.703 1 97.5 121 ILE A C 1
ATOM 910 O O . ILE A 1 121 ? -14.781 -6.773 -10.047 1 97.5 121 ILE A O 1
ATOM 914 N N . LEU A 1 122 ? -14.508 -4.523 -10.258 1 98.19 122 LEU A N 1
ATOM 915 C CA . LEU A 1 122 ? -15.172 -4.25 -8.992 1 98.19 122 LEU A CA 1
ATOM 916 C C . LEU A 1 122 ? -16.625 -4.73 -9.023 1 98.19 122 LEU A C 1
ATOM 918 O O . LEU A 1 122 ? -17.141 -5.23 -8.016 1 98.19 122 LEU A O 1
ATOM 922 N N . ALA A 1 123 ? -17.266 -4.531 -10.133 1 97.25 123 ALA A N 1
ATOM 923 C CA . ALA A 1 123 ? -18.625 -5.039 -10.297 1 97.25 123 ALA A CA 1
ATOM 924 C C . ALA A 1 123 ? -18.672 -6.555 -10.133 1 97.25 123 ALA A C 1
ATOM 926 O O . ALA A 1 123 ? -19.531 -7.082 -9.43 1 97.25 123 ALA A O 1
ATOM 927 N N . PHE A 1 124 ? -17.781 -7.25 -10.734 1 94.5 124 PHE A N 1
ATOM 928 C CA . PHE A 1 124 ? -17.672 -8.695 -10.617 1 94.5 124 PHE A CA 1
ATOM 929 C C . PHE A 1 124 ? -17.484 -9.109 -9.164 1 94.5 124 PHE A C 1
ATOM 931 O O . PHE A 1 124 ? -17.984 -10.148 -8.734 1 94.5 124 PHE A O 1
ATOM 938 N N . MET A 1 125 ? -16.719 -8.242 -8.398 1 95.38 125 MET A N 1
ATOM 939 C CA . MET A 1 125 ? -16.438 -8.523 -6.996 1 95.38 125 MET A CA 1
ATOM 940 C C . MET A 1 125 ? -17.625 -8.156 -6.125 1 95.38 125 MET A C 1
ATOM 942 O O . MET A 1 125 ? -17.609 -8.352 -4.906 1 95.38 125 MET A O 1
ATOM 946 N N . GLY A 1 126 ? -18.656 -7.562 -6.668 1 95.19 126 GLY A N 1
ATOM 947 C CA . GLY A 1 126 ? -19.781 -7.086 -5.898 1 95.19 126 GLY A CA 1
ATOM 948 C C . GLY A 1 126 ? -19.5 -5.809 -5.133 1 95.19 126 GLY A C 1
ATOM 949 O O . GLY A 1 126 ? -20.047 -5.582 -4.055 1 95.19 126 GLY A O 1
ATOM 950 N N . LEU A 1 127 ? -18.609 -4.98 -5.688 1 97.56 127 LEU A N 1
ATOM 951 C CA . LEU A 1 127 ? -18.156 -3.811 -4.945 1 97.56 127 LEU A CA 1
ATOM 952 C C . LEU A 1 127 ? -18.422 -2.533 -5.734 1 97.56 127 LEU A C 1
ATOM 954 O O . LEU A 1 127 ? -17.734 -1.527 -5.543 1 97.56 127 LEU A O 1
ATOM 958 N N . THR A 1 128 ? -19.344 -2.57 -6.652 1 97.56 128 THR A N 1
ATOM 959 C CA . THR A 1 128 ? -19.656 -1.395 -7.457 1 97.56 128 THR A CA 1
ATOM 960 C C . THR A 1 128 ? -19.953 -0.19 -6.566 1 97.56 128 THR A C 1
ATOM 962 O O . THR A 1 128 ? -19.406 0.894 -6.781 1 97.56 128 THR A O 1
ATOM 965 N N . ASP A 1 129 ? -20.734 -0.437 -5.551 1 97.06 129 ASP A N 1
ATOM 966 C CA . ASP A 1 129 ? -21.188 0.648 -4.68 1 97.06 129 ASP A CA 1
ATOM 967 C C . ASP A 1 129 ? -20.062 1.084 -3.73 1 97.06 129 ASP A C 1
ATOM 969 O O . ASP A 1 129 ? -20.188 2.102 -3.047 1 97.06 129 ASP A O 1
ATOM 973 N N . ARG A 1 130 ? -18.969 0.374 -3.674 1 96.94 130 ARG A N 1
ATOM 974 C CA . ARG A 1 130 ? -17.859 0.661 -2.76 1 96.94 130 ARG A CA 1
ATOM 975 C C . ARG A 1 130 ? -16.688 1.275 -3.504 1 96.94 130 ARG A C 1
ATOM 977 O O . ARG A 1 130 ? -15.656 1.581 -2.898 1 96.94 130 ARG A O 1
ATOM 984 N N . ALA A 1 131 ? -16.859 1.518 -4.746 1 97.25 131 ALA A N 1
ATOM 985 C CA . ALA A 1 131 ? -15.758 1.933 -5.609 1 97.25 131 ALA A CA 1
ATOM 986 C C . ALA A 1 131 ? -15.125 3.225 -5.105 1 97.25 131 ALA A C 1
ATOM 988 O O . ALA A 1 131 ? -13.898 3.389 -5.168 1 97.25 131 ALA A O 1
ATOM 989 N N . SER A 1 132 ? -15.906 4.129 -4.527 1 95.88 132 SER A N 1
ATOM 990 C CA . SER A 1 132 ? -15.414 5.441 -4.133 1 95.88 132 SER A CA 1
ATOM 991 C C . SER A 1 132 ? -15.031 5.473 -2.658 1 95.88 132 SER A C 1
ATOM 993 O O . SER A 1 132 ? -14.578 6.496 -2.15 1 95.88 132 SER A O 1
ATOM 995 N N . HIS A 1 133 ? -15.188 4.406 -1.976 1 96.38 133 HIS A N 1
ATOM 996 C CA . HIS A 1 133 ? -14.867 4.34 -0.555 1 96.38 133 HIS A CA 1
ATOM 997 C C . HIS A 1 133 ? -13.367 4.172 -0.34 1 96.38 133 HIS A C 1
ATOM 999 O O . HIS A 1 133 ? -12.695 3.48 -1.11 1 96.38 133 HIS A O 1
ATOM 1005 N N . LYS A 1 134 ? -12.914 4.789 0.656 1 96.12 134 LYS A N 1
ATOM 1006 C CA . LYS A 1 134 ? -11.539 4.559 1.095 1 96.12 134 LYS A CA 1
ATOM 1007 C C . LYS A 1 134 ? -11.438 3.291 1.94 1 96.12 134 LYS A C 1
ATOM 1009 O O . LYS A 1 134 ? -12.445 2.797 2.449 1 96.12 134 LYS A O 1
ATOM 1014 N N . PRO A 1 135 ? -10.211 2.754 2.029 1 96.38 135 PRO A N 1
ATOM 1015 C CA . PRO A 1 135 ? -10.008 1.491 2.744 1 96.38 135 PRO A CA 1
ATOM 1016 C C . PRO A 1 135 ? -10.586 1.515 4.156 1 96.38 135 PRO A C 1
ATOM 1018 O O . PRO A 1 135 ? -11.172 0.525 4.605 1 96.38 135 PRO A O 1
ATOM 1021 N N . ASN A 1 136 ? -10.531 2.639 4.848 1 93.56 136 ASN A N 1
ATOM 1022 C CA . ASN A 1 136 ? -11.016 2.705 6.219 1 93.56 136 ASN A CA 1
ATOM 1023 C C . ASN A 1 136 ? -12.539 2.623 6.273 1 93.56 136 ASN A C 1
ATOM 1025 O O . ASN A 1 136 ? -13.117 2.443 7.348 1 93.56 136 ASN A O 1
ATOM 1029 N N . GLU A 1 137 ? -13.18 2.713 5.195 1 94.56 137 GLU A N 1
ATOM 1030 C CA . GLU A 1 137 ? -14.633 2.648 5.105 1 94.56 137 GLU A CA 1
ATOM 1031 C C . GLU A 1 137 ? -15.102 1.269 4.641 1 94.56 137 GLU A C 1
ATOM 1033 O O . GLU A 1 137 ? -16.297 1.048 4.43 1 94.56 137 GLU A O 1
ATOM 1038 N N . LEU A 1 138 ? -14.172 0.353 4.434 1 96.31 138 LEU A N 1
ATOM 1039 C CA . LEU A 1 138 ? -14.461 -0.988 3.938 1 96.31 138 LEU A CA 1
ATOM 1040 C C . LEU A 1 138 ? -14.289 -2.025 5.043 1 96.31 138 LEU A C 1
ATOM 1042 O O . LEU A 1 138 ? -13.438 -1.872 5.918 1 96.31 138 LEU A O 1
ATOM 1046 N N . SER A 1 139 ? -15.117 -3.053 4.988 1 95.19 139 SER A N 1
ATOM 1047 C CA . SER A 1 139 ? -14.898 -4.188 5.879 1 95.19 139 SER A CA 1
ATOM 1048 C C . SER A 1 139 ? -13.656 -4.973 5.484 1 95.19 139 SER A C 1
ATOM 1050 O O . SER A 1 139 ? -13.109 -4.773 4.395 1 95.19 139 SER A O 1
ATOM 1052 N N . GLY A 1 140 ? -13.211 -5.812 6.383 1 94.5 140 GLY A N 1
ATOM 1053 C CA . GLY A 1 140 ? -12.07 -6.652 6.078 1 94.5 140 GLY A CA 1
ATOM 1054 C C . GLY A 1 140 ? -12.242 -7.461 4.805 1 94.5 140 GLY A C 1
ATOM 1055 O O . GLY A 1 140 ? -11.336 -7.512 3.969 1 94.5 140 GLY A O 1
ATOM 1056 N N . GLY A 1 141 ? -13.375 -8.07 4.676 1 95.06 141 GLY A N 1
ATOM 1057 C CA . GLY A 1 141 ? -13.68 -8.836 3.48 1 95.06 141 GLY A CA 1
ATOM 1058 C C . GLY A 1 141 ? -13.703 -7.992 2.219 1 95.06 141 GLY A C 1
ATOM 1059 O O . GLY A 1 141 ? -13.227 -8.422 1.17 1 95.06 141 GLY A O 1
ATOM 1060 N N . GLU A 1 142 ? -14.297 -6.781 2.34 1 97.06 142 GLU A N 1
ATOM 1061 C CA . GLU A 1 142 ? -14.328 -5.867 1.202 1 97.06 142 GLU A CA 1
ATOM 1062 C C . GLU A 1 142 ? -12.922 -5.441 0.793 1 97.06 142 GLU A C 1
ATOM 1064 O O . GLU A 1 142 ? -12.609 -5.387 -0.397 1 97.06 142 GLU A O 1
ATOM 1069 N N . LYS A 1 143 ? -12.086 -5.16 1.794 1 97.56 143 LYS A N 1
ATOM 1070 C CA . LYS A 1 143 ? -10.703 -4.789 1.517 1 97.56 143 LYS A CA 1
ATOM 1071 C C . LYS A 1 143 ? -9.984 -5.891 0.747 1 97.56 143 LYS A C 1
ATOM 1073 O O . LYS A 1 143 ? -9.266 -5.617 -0.22 1 97.56 143 LYS A O 1
ATOM 1078 N N . GLN A 1 144 ? -10.172 -7.09 1.178 1 97 144 GLN A N 1
ATOM 1079 C CA . GLN A 1 144 ? -9.508 -8.219 0.529 1 97 144 GLN A CA 1
ATOM 1080 C C . GLN A 1 144 ? -10 -8.398 -0.903 1 97 144 GLN A C 1
ATOM 1082 O O . GLN A 1 144 ? -9.219 -8.703 -1.803 1 97 144 GLN A O 1
ATOM 1087 N N . ARG A 1 145 ? -11.289 -8.211 -1.114 1 97.19 145 ARG A N 1
ATOM 1088 C CA . ARG A 1 145 ? -11.836 -8.32 -2.465 1 97.19 145 ARG A CA 1
ATOM 1089 C C . ARG A 1 145 ? -11.281 -7.219 -3.365 1 97.19 145 ARG A C 1
ATOM 1091 O O . ARG A 1 145 ? -11.023 -7.449 -4.547 1 97.19 145 ARG A O 1
ATOM 1098 N N . VAL A 1 146 ? -11.078 -6.031 -2.791 1 98.38 146 VAL A N 1
ATOM 1099 C CA . VAL A 1 146 ? -10.453 -4.949 -3.543 1 98.38 146 VAL A CA 1
ATOM 1100 C C . VAL A 1 146 ? -9.023 -5.336 -3.908 1 98.38 146 VAL A C 1
ATOM 1102 O O . VAL A 1 146 ? -8.57 -5.086 -5.031 1 98.38 146 VAL A O 1
ATOM 1105 N N . ALA A 1 147 ? -8.336 -5.953 -2.98 1 98.12 147 ALA A N 1
ATOM 1106 C CA . ALA A 1 147 ? -6.969 -6.406 -3.236 1 98.12 147 ALA A CA 1
ATOM 1107 C C . ALA A 1 147 ? -6.934 -7.441 -4.355 1 98.12 147 ALA A C 1
ATOM 1109 O O . ALA A 1 147 ? -6.047 -7.414 -5.211 1 98.12 147 ALA A O 1
ATOM 1110 N N . VAL A 1 148 ? -7.883 -8.344 -4.383 1 98 148 VAL A N 1
ATOM 1111 C CA . VAL A 1 148 ? -7.98 -9.344 -5.441 1 98 148 VAL A CA 1
ATOM 1112 C C . VAL A 1 148 ? -8.281 -8.656 -6.77 1 98 148 VAL A C 1
ATOM 1114 O O . VAL A 1 148 ? -7.699 -9 -7.801 1 98 148 VAL A O 1
ATOM 1117 N N . ALA A 1 149 ? -9.18 -7.672 -6.719 1 98.44 149 ALA A N 1
ATOM 1118 C CA . ALA A 1 149 ? -9.5 -6.898 -7.918 1 98.44 149 ALA A CA 1
ATOM 1119 C C . ALA A 1 149 ? -8.258 -6.227 -8.484 1 98.44 149 ALA A C 1
ATOM 1121 O O . ALA A 1 149 ? -8.023 -6.258 -9.695 1 98.44 149 ALA A O 1
ATOM 1122 N N . ARG A 1 150 ? -7.488 -5.664 -7.621 1 98.62 150 ARG A N 1
ATOM 1123 C CA . ARG A 1 150 ? -6.246 -5.023 -8.039 1 98.62 150 ARG A CA 1
ATOM 1124 C C . ARG A 1 150 ? -5.32 -6.016 -8.734 1 98.62 150 ARG A C 1
ATOM 1126 O O . ARG A 1 150 ? -4.699 -5.691 -9.75 1 98.62 150 ARG A O 1
ATOM 1133 N N . ALA A 1 151 ? -5.258 -7.191 -8.211 1 98.38 151 ALA A N 1
ATOM 1134 C CA . ALA A 1 151 ? -4.395 -8.242 -8.75 1 98.38 151 ALA A CA 1
ATOM 1135 C C . ALA A 1 151 ? -4.855 -8.672 -10.141 1 98.38 151 ALA A C 1
ATOM 1137 O O . ALA A 1 151 ? -4.055 -9.148 -10.945 1 98.38 151 ALA A O 1
ATOM 1138 N N . LEU A 1 152 ? -6.102 -8.438 -10.5 1 98.25 152 LEU A N 1
ATOM 1139 C CA . LEU A 1 152 ? -6.719 -9.008 -11.688 1 98.25 152 LEU A CA 1
ATOM 1140 C C . LEU A 1 152 ? -6.754 -7.996 -12.828 1 98.25 152 LEU A C 1
ATOM 1142 O O . LEU A 1 152 ? -7.012 -8.359 -13.977 1 98.25 152 LEU A O 1
ATOM 1146 N N . ILE A 1 153 ? -6.48 -6.801 -12.555 1 98.25 153 ILE A N 1
ATOM 1147 C CA . ILE A 1 153 ? -6.875 -5.719 -13.445 1 98.25 153 ILE A CA 1
ATOM 1148 C C . ILE A 1 153 ? -6.164 -5.867 -14.789 1 98.25 153 ILE A C 1
ATOM 1150 O O . ILE A 1 153 ? -6.703 -5.488 -15.828 1 98.25 153 ILE A O 1
ATOM 1154 N N . ASN A 1 154 ? -4.941 -6.355 -14.789 1 97.88 154 ASN A N 1
ATOM 1155 C CA . ASN A 1 154 ? -4.188 -6.484 -16.031 1 97.88 154 ASN A CA 1
ATOM 1156 C C . ASN A 1 154 ? -4.332 -7.883 -16.625 1 97.88 154 ASN A C 1
ATOM 1158 O O . ASN A 1 154 ? -3.521 -8.289 -17.469 1 97.88 154 ASN A O 1
ATOM 1162 N N . HIS A 1 155 ? -5.316 -8.648 -16.109 1 96.81 155 HIS A N 1
ATOM 1163 C CA . HIS A 1 155 ? -5.613 -9.992 -16.609 1 96.81 155 HIS A CA 1
ATOM 1164 C C . HIS A 1 155 ? -4.375 -10.883 -16.547 1 96.81 155 HIS A C 1
ATOM 1166 O O . HIS A 1 155 ? -3.973 -11.453 -17.562 1 96.81 155 HIS A O 1
ATOM 1172 N N . PRO A 1 156 ? -3.842 -11.078 -15.398 1 98 156 PRO A N 1
ATOM 1173 C CA . PRO A 1 156 ? -2.602 -11.836 -15.242 1 98 156 PRO A CA 1
ATOM 1174 C C . PRO A 1 156 ? -2.779 -13.32 -15.562 1 98 156 PRO A C 1
ATOM 1176 O O . PRO A 1 156 ? -3.895 -13.844 -15.492 1 98 156 PRO A O 1
ATOM 1179 N N . ALA A 1 157 ? -1.652 -13.938 -15.898 1 97.12 157 ALA A N 1
ATOM 1180 C CA . ALA A 1 157 ? -1.65 -15.383 -16.141 1 97.12 157 ALA A CA 1
ATOM 1181 C C . ALA A 1 157 ? -1.849 -16.156 -14.836 1 97.12 157 ALA A C 1
ATOM 1183 O O . ALA A 1 157 ? -2.461 -17.219 -14.828 1 97.12 157 ALA A O 1
ATOM 1184 N N . VAL A 1 158 ? -1.379 -15.562 -13.758 1 98.25 158 VAL A N 1
ATOM 1185 C CA . VAL A 1 158 ? -1.446 -16.266 -12.477 1 98.25 158 VAL A CA 1
ATOM 1186 C C . VAL A 1 158 ? -1.576 -15.242 -11.352 1 98.25 158 VAL A C 1
ATOM 1188 O O . VAL A 1 158 ? -1.048 -14.133 -11.438 1 98.25 158 VAL A O 1
ATOM 1191 N N . ILE A 1 159 ? -2.312 -15.594 -10.344 1 98.44 159 ILE A N 1
ATOM 1192 C CA . ILE A 1 159 ? -2.361 -14.859 -9.086 1 98.44 159 ILE A CA 1
ATOM 1193 C C . ILE A 1 159 ? -1.638 -15.641 -7.992 1 98.44 159 ILE A C 1
ATOM 1195 O O . ILE A 1 159 ? -1.91 -16.828 -7.785 1 98.44 159 ILE A O 1
ATOM 1199 N N . LEU A 1 160 ? -0.677 -15.023 -7.398 1 98.5 160 LEU A N 1
ATOM 1200 C CA . LEU A 1 160 ? 0.048 -15.562 -6.254 1 98.5 160 LEU A CA 1
ATOM 1201 C C . LEU A 1 160 ? -0.452 -14.953 -4.953 1 98.5 160 LEU A C 1
ATOM 1203 O O . LEU A 1 160 ? -0.455 -13.727 -4.801 1 98.5 160 LEU A O 1
ATOM 1207 N N . ALA A 1 161 ? -0.866 -15.773 -4.07 1 98 161 ALA A N 1
ATOM 1208 C CA . ALA A 1 161 ? -1.449 -15.281 -2.826 1 98 161 ALA A CA 1
ATOM 1209 C C . ALA A 1 161 ? -0.692 -15.812 -1.613 1 98 161 ALA A C 1
ATOM 1211 O O . ALA A 1 161 ? -0.414 -17.016 -1.527 1 98 161 ALA A O 1
ATOM 1212 N N . ASP A 1 162 ? -0.318 -14.938 -0.742 1 96.62 162 ASP A N 1
ATOM 1213 C CA . ASP A 1 162 ? 0.348 -15.297 0.507 1 96.62 162 ASP A CA 1
ATOM 1214 C C . ASP A 1 162 ? -0.581 -15.094 1.702 1 96.62 162 ASP A C 1
ATOM 1216 O O . ASP A 1 162 ? -0.743 -13.969 2.184 1 96.62 162 ASP A O 1
ATOM 1220 N N . GLU A 1 163 ? -1.127 -16.141 2.158 1 95.75 163 GLU A N 1
ATOM 1221 C CA . GLU A 1 163 ? -2.07 -16.156 3.271 1 95.75 163 GLU A CA 1
ATOM 1222 C C . GLU A 1 163 ? -3.195 -15.148 3.064 1 95.75 163 GLU A C 1
ATOM 1224 O O . GLU A 1 163 ? -3.48 -14.336 3.947 1 95.75 163 GLU A O 1
ATOM 1229 N N . PRO A 1 164 ? -3.939 -15.289 2.01 1 94.88 164 PRO A N 1
ATOM 1230 C CA . PRO A 1 164 ? -4.898 -14.25 1.629 1 94.88 164 PRO A CA 1
ATOM 1231 C C . PRO A 1 164 ? -6.082 -14.164 2.588 1 94.88 164 PRO A C 1
ATOM 1233 O O . PRO A 1 164 ? -6.746 -13.125 2.662 1 94.88 164 PRO A O 1
ATOM 1236 N N . SER A 1 165 ? -6.379 -15.211 3.316 1 93 165 SER A N 1
ATOM 1237 C CA . SER A 1 165 ? -7.551 -15.203 4.184 1 93 165 SER A CA 1
ATOM 1238 C C . SER A 1 165 ? -7.152 -15.164 5.656 1 93 165 SER A C 1
ATOM 1240 O O . SER A 1 165 ? -7.992 -15.352 6.539 1 93 165 SER A O 1
ATOM 1242 N N . GLY A 1 166 ? -5.863 -14.938 5.938 1 89.38 166 GLY A N 1
ATOM 1243 C CA . GLY A 1 166 ? -5.344 -15.055 7.289 1 89.38 166 GLY A CA 1
ATOM 1244 C C . GLY A 1 166 ? -5.949 -14.047 8.25 1 89.38 166 GLY A C 1
ATOM 1245 O O . GLY A 1 166 ? -6.027 -14.297 9.453 1 89.38 166 GLY A O 1
ATOM 1246 N N . SER A 1 167 ? -6.387 -12.953 7.812 1 87.44 167 SER A N 1
ATOM 1247 C CA . SER A 1 167 ? -6.871 -11.891 8.688 1 87.44 167 SER A CA 1
ATOM 1248 C C . SER A 1 167 ? -8.391 -11.812 8.672 1 87.44 167 SER A C 1
ATOM 1250 O O . SER A 1 167 ? -8.984 -10.906 9.266 1 87.44 167 SER A O 1
ATOM 1252 N N . LEU A 1 168 ? -9.047 -12.742 8.055 1 92.69 168 LEU A N 1
ATOM 1253 C CA . LEU A 1 168 ? -10.492 -12.656 7.852 1 92.69 168 LEU A CA 1
ATOM 1254 C C . LEU A 1 168 ? -11.227 -13.57 8.828 1 92.69 168 LEU A C 1
ATOM 1256 O O . LEU A 1 168 ? -10.695 -14.602 9.242 1 92.69 168 LEU A O 1
ATOM 1260 N N . ASP A 1 169 ? -12.414 -13.148 9.172 1 92.69 169 ASP A N 1
ATOM 1261 C CA . ASP A 1 169 ? -13.289 -14.039 9.922 1 92.69 169 ASP A CA 1
ATOM 1262 C C . ASP A 1 169 ? -13.781 -15.188 9.047 1 92.69 169 ASP A C 1
ATOM 1264 O O . ASP A 1 169 ? -13.555 -15.195 7.836 1 92.69 169 ASP A O 1
ATOM 1268 N N . THR A 1 170 ? -14.398 -16.172 9.695 1 92.31 170 THR A N 1
ATOM 1269 C CA . THR A 1 170 ? -14.766 -17.422 9.039 1 92.31 170 THR A CA 1
ATOM 1270 C C . THR A 1 170 ? -15.664 -17.156 7.836 1 92.31 170 THR A C 1
ATOM 1272 O O . THR A 1 170 ? -15.43 -17.688 6.75 1 92.31 170 THR A O 1
ATOM 1275 N N . HIS A 1 171 ? -16.625 -16.359 8 1 93 171 HIS A N 1
ATOM 1276 C CA . HIS A 1 171 ? -17.562 -16.094 6.922 1 93 171 HIS A CA 1
ATOM 1277 C C . HIS A 1 171 ? -16.875 -15.414 5.742 1 93 171 HIS A C 1
ATOM 1279 O O . HIS A 1 171 ? -17.031 -15.852 4.598 1 93 171 HIS A O 1
ATOM 1285 N N . ASN A 1 172 ? -16.141 -14.445 5.98 1 92.69 172 ASN A N 1
ATOM 1286 C CA . ASN A 1 172 ? -15.422 -13.734 4.934 1 92.69 172 ASN A CA 1
ATOM 1287 C C . ASN A 1 172 ? -14.367 -14.617 4.277 1 92.69 172 ASN A C 1
ATOM 1289 O O . ASN A 1 172 ? -14.094 -14.484 3.084 1 92.69 172 ASN A O 1
ATOM 1293 N N . LYS A 1 173 ? -13.867 -15.453 5.062 1 94.38 173 LYS A N 1
ATOM 1294 C CA . LYS A 1 173 ? -12.898 -16.406 4.531 1 94.38 173 LYS A CA 1
ATOM 1295 C C . LYS A 1 173 ? -13.539 -17.328 3.49 1 94.38 173 LYS A C 1
ATOM 1297 O O . LYS A 1 173 ? -12.992 -17.5 2.398 1 94.38 173 LYS A O 1
ATOM 1302 N N . GLU A 1 174 ? -14.594 -17.859 3.838 1 94.56 174 GLU A N 1
ATOM 1303 C CA . GLU A 1 174 ? -15.305 -18.75 2.93 1 94.56 174 GLU A CA 1
ATOM 1304 C C . GLU A 1 174 ? -15.711 -18.016 1.65 1 94.56 174 GLU A C 1
ATOM 1306 O O . GLU A 1 174 ? -15.609 -18.578 0.555 1 94.56 174 GLU A O 1
ATOM 1311 N N . ASP A 1 175 ? -16.125 -16.797 1.842 1 94.75 175 ASP A N 1
ATOM 1312 C CA . ASP A 1 175 ? -16.516 -15.984 0.69 1 94.75 175 ASP A CA 1
ATOM 1313 C C . ASP A 1 175 ? -15.32 -15.758 -0.238 1 94.75 175 ASP A C 1
ATOM 1315 O O . ASP A 1 175 ? -15.453 -15.836 -1.461 1 94.75 175 ASP A O 1
ATOM 1319 N N . LEU A 1 176 ? -14.266 -15.477 0.34 1 94.81 176 LEU A N 1
ATOM 1320 C CA . LEU A 1 176 ? -13.055 -15.258 -0.45 1 94.81 176 LEU A CA 1
ATOM 1321 C C . LEU A 1 176 ? -12.648 -16.531 -1.19 1 94.81 176 LEU A C 1
ATOM 1323 O O . LEU A 1 176 ? -12.281 -16.469 -2.367 1 94.81 176 LEU A O 1
ATOM 1327 N N . HIS A 1 177 ? -12.711 -17.641 -0.508 1 96.06 177 HIS A N 1
ATOM 1328 C CA . HIS A 1 177 ? -12.383 -18.922 -1.138 1 96.06 177 HIS A CA 1
ATOM 1329 C C . HIS A 1 177 ? -13.281 -19.188 -2.338 1 96.06 177 HIS A C 1
ATOM 1331 O O . HIS A 1 177 ? -12.805 -19.547 -3.414 1 96.06 177 HIS A O 1
ATOM 1337 N N . GLN A 1 178 ? -14.508 -18.984 -2.104 1 96.19 178 GLN A N 1
ATOM 1338 C CA . GLN A 1 178 ? -15.461 -19.188 -3.193 1 96.19 178 GLN A CA 1
ATOM 1339 C C . GLN A 1 178 ? -15.148 -18.266 -4.371 1 96.19 178 GLN A C 1
ATOM 1341 O O . GLN A 1 178 ? -15.297 -18.656 -5.527 1 96.19 178 GLN A O 1
ATOM 1346 N N . LEU A 1 179 ? -14.789 -17.062 -4.027 1 95.88 179 LEU A N 1
ATOM 1347 C CA . LEU A 1 179 ? -14.414 -16.125 -5.07 1 95.88 179 LEU A CA 1
ATOM 1348 C C . LEU A 1 179 ? -13.281 -16.672 -5.926 1 95.88 179 LEU A C 1
ATOM 1350 O O . LEU A 1 179 ? -13.32 -16.562 -7.156 1 95.88 179 LEU A O 1
ATOM 1354 N N . PHE A 1 180 ? -12.297 -17.297 -5.34 1 96.88 180 PHE A N 1
ATOM 1355 C CA . PHE A 1 180 ? -11.18 -17.875 -6.078 1 96.88 180 PHE A CA 1
ATOM 1356 C C . PHE A 1 180 ? -11.664 -18.953 -7.031 1 96.88 180 PHE A C 1
ATOM 1358 O O . PHE A 1 180 ? -11.25 -19.016 -8.188 1 96.88 180 PHE A O 1
ATOM 1365 N N . PHE A 1 181 ? -12.547 -19.719 -6.57 1 97.44 181 PHE A N 1
ATOM 1366 C CA . PHE A 1 181 ? -13.07 -20.797 -7.395 1 97.44 181 PHE A CA 1
ATOM 1367 C C . PHE A 1 181 ? -13.906 -20.25 -8.547 1 97.44 181 PHE A C 1
ATOM 1369 O O . PHE A 1 181 ? -13.828 -20.75 -9.672 1 97.44 181 PHE A O 1
ATOM 1376 N N . ASP A 1 182 ? -14.648 -19.234 -8.234 1 96.75 182 ASP A N 1
ATOM 1377 C CA . ASP A 1 182 ? -15.453 -18.594 -9.281 1 96.75 182 ASP A CA 1
ATOM 1378 C C . ASP A 1 182 ? -14.555 -18.016 -10.367 1 96.75 182 ASP A C 1
ATOM 1380 O O . ASP A 1 182 ? -14.844 -18.156 -11.562 1 96.75 182 ASP A O 1
ATOM 1384 N N . LEU A 1 183 ? -13.531 -17.375 -9.945 1 96.75 183 LEU A N 1
ATOM 1385 C CA . LEU A 1 183 ? -12.609 -16.781 -10.898 1 96.75 183 LEU A CA 1
ATOM 1386 C C . LEU A 1 183 ? -11.93 -17.844 -11.75 1 96.75 183 LEU A C 1
ATOM 1388 O O . LEU A 1 183 ? -11.75 -17.672 -12.961 1 96.75 183 LEU A O 1
ATOM 1392 N N . ARG A 1 184 ? -11.578 -18.938 -11.156 1 96.38 184 ARG A N 1
ATOM 1393 C CA . ARG A 1 184 ? -11.008 -20.062 -11.891 1 96.38 184 ARG A CA 1
ATOM 1394 C C . ARG A 1 184 ? -12.023 -20.641 -12.875 1 96.38 184 ARG A C 1
ATOM 1396 O O . ARG A 1 184 ? -11.727 -20.797 -14.062 1 96.38 184 ARG A O 1
ATOM 1403 N N . ASP A 1 185 ? -13.188 -20.875 -12.422 1 96.5 185 ASP A N 1
ATOM 1404 C CA . ASP A 1 185 ? -14.195 -21.578 -13.219 1 96.5 185 ASP A CA 1
ATOM 1405 C C . ASP A 1 185 ? -14.695 -20.688 -14.359 1 96.5 185 ASP A C 1
ATOM 1407 O O . ASP A 1 185 ? -14.914 -21.172 -15.469 1 96.5 185 ASP A O 1
ATOM 1411 N N . ARG A 1 186 ? -14.812 -19.422 -14.109 1 94.12 186 ARG A N 1
ATOM 1412 C CA . ARG A 1 186 ? -15.445 -18.531 -15.078 1 94.12 186 ARG A CA 1
ATOM 1413 C C . ARG A 1 186 ? -14.414 -17.891 -15.992 1 94.12 186 ARG A C 1
ATOM 1415 O O . ARG A 1 186 ? -14.68 -17.656 -17.172 1 94.12 186 ARG A O 1
ATOM 1422 N N . LEU A 1 187 ? -13.234 -17.625 -15.414 1 93.5 187 LEU A N 1
ATOM 1423 C CA . LEU A 1 187 ? -12.258 -16.875 -16.188 1 93.5 187 LEU A CA 1
ATOM 1424 C C . LEU A 1 187 ? -11.031 -17.719 -16.5 1 93.5 187 LEU A C 1
ATOM 1426 O O . LEU A 1 187 ? -10.164 -17.312 -17.266 1 93.5 187 LEU A O 1
ATOM 1430 N N . GLY A 1 188 ? -10.938 -18.906 -15.93 1 96.12 188 GLY A N 1
ATOM 1431 C CA . GLY A 1 188 ? -9.766 -19.75 -16.125 1 96.12 188 GLY A CA 1
ATOM 1432 C C . GLY A 1 188 ? -8.539 -19.234 -15.391 1 96.12 188 GLY A C 1
ATOM 1433 O O . GLY A 1 188 ? -7.406 -19.531 -15.789 1 96.12 188 GLY A O 1
ATOM 1434 N N . GLN A 1 189 ? -8.742 -18.469 -14.398 1 97.38 189 GLN A N 1
ATOM 1435 C CA . GLN A 1 189 ? -7.645 -17.844 -13.664 1 97.38 189 GLN A CA 1
ATOM 1436 C C . GLN A 1 189 ? -6.84 -18.875 -12.883 1 97.38 189 GLN A C 1
ATOM 1438 O O . GLN A 1 189 ? -7.414 -19.734 -12.211 1 97.38 189 GLN A O 1
ATOM 1443 N N . THR A 1 190 ? -5.57 -18.875 -13.008 1 98.38 190 THR A N 1
ATOM 1444 C CA . THR A 1 190 ? -4.664 -19.734 -12.258 1 98.38 190 THR A CA 1
ATOM 1445 C C . THR A 1 190 ? -4.301 -19.109 -10.914 1 98.38 190 THR A C 1
ATOM 1447 O O . THR A 1 190 ? -4.031 -17.906 -10.844 1 98.38 190 THR A O 1
ATOM 1450 N N . PHE A 1 191 ? -4.301 -19.953 -9.812 1 98.31 191 PHE A N 1
ATOM 1451 C CA . PHE A 1 191 ? -3.945 -19.469 -8.484 1 98.31 191 PHE A CA 1
ATOM 1452 C C . PHE A 1 191 ? -2.877 -20.344 -7.852 1 98.31 191 PHE A C 1
ATOM 1454 O O . PHE A 1 191 ? -2.924 -21.562 -7.969 1 98.31 191 PHE A O 1
ATOM 1461 N N . VAL A 1 192 ? -1.921 -19.75 -7.227 1 98.5 192 VAL A N 1
ATOM 1462 C CA . VAL A 1 192 ? -1.038 -20.391 -6.266 1 98.5 192 VAL A CA 1
ATOM 1463 C C . VAL A 1 192 ? -1.175 -19.719 -4.902 1 98.5 192 VAL A C 1
ATOM 1465 O O . VAL A 1 192 ? -0.947 -18.516 -4.77 1 98.5 192 VAL A O 1
ATOM 1468 N N . ILE A 1 193 ? -1.511 -20.516 -3.887 1 98.19 193 ILE A N 1
ATOM 1469 C CA . ILE A 1 193 ? -1.851 -19.953 -2.586 1 98.19 193 ILE A CA 1
ATOM 1470 C C . ILE A 1 193 ? -1.002 -20.609 -1.499 1 98.19 193 ILE A C 1
ATOM 1472 O O . ILE A 1 193 ? -1.045 -21.828 -1.319 1 98.19 193 ILE A O 1
ATOM 1476 N N . VAL A 1 194 ? -0.213 -19.781 -0.885 1 97.44 194 VAL A N 1
ATOM 1477 C CA . VAL A 1 194 ? 0.44 -20.234 0.34 1 97.44 194 VAL A CA 1
ATOM 1478 C C . VAL A 1 194 ? -0.493 -20.016 1.53 1 97.44 194 VAL A C 1
ATOM 1480 O O . VAL A 1 194 ? -0.995 -18.922 1.743 1 97.44 194 VAL A O 1
ATOM 1483 N N . THR A 1 195 ? -0.731 -21.094 2.322 1 95.75 195 THR A N 1
ATOM 1484 C CA . THR A 1 195 ? -1.693 -20.953 3.408 1 95.75 195 THR A CA 1
ATOM 1485 C C . THR A 1 195 ? -1.441 -21.984 4.5 1 95.75 195 THR A C 1
ATOM 1487 O O . THR A 1 195 ? -0.914 -23.062 4.23 1 95.75 195 THR A O 1
ATOM 1490 N N . HIS A 1 196 ? -1.814 -21.562 5.613 1 92.19 196 HIS A N 1
ATOM 1491 C CA . HIS A 1 196 ? -1.871 -22.5 6.727 1 92.19 196 HIS A CA 1
ATOM 1492 C C . HIS A 1 196 ? -3.293 -23 6.949 1 92.19 196 HIS A C 1
ATOM 1494 O O . HIS A 1 196 ? -3.537 -23.812 7.852 1 92.19 196 HIS A O 1
ATOM 1500 N N . ASP A 1 197 ? -4.133 -22.578 6.188 1 90.5 197 ASP A N 1
ATOM 1501 C CA . ASP A 1 197 ? -5.535 -22.969 6.293 1 90.5 197 ASP A CA 1
ATOM 1502 C C . ASP A 1 197 ? -5.777 -24.344 5.668 1 90.5 197 ASP A C 1
ATOM 1504 O O . ASP A 1 197 ? -5.902 -24.453 4.449 1 90.5 197 ASP A O 1
ATOM 1508 N N . GLU A 1 198 ? -6.047 -25.266 6.48 1 88.31 198 GLU A N 1
ATOM 1509 C CA . GLU A 1 198 ? -6.227 -26.641 6.012 1 88.31 198 GLU A CA 1
ATOM 1510 C C . GLU A 1 198 ? -7.543 -26.797 5.25 1 88.31 198 GLU A C 1
ATOM 1512 O O . GLU A 1 198 ? -7.633 -27.594 4.316 1 88.31 198 GLU A O 1
ATOM 1517 N N . GLY A 1 199 ? -8.531 -26.094 5.754 1 89.75 199 GLY A N 1
ATOM 1518 C CA . GLY A 1 199 ? -9.805 -26.125 5.047 1 89.75 199 GLY A CA 1
ATOM 1519 C C . GLY A 1 199 ? -9.695 -25.672 3.604 1 89.75 199 GLY A C 1
ATOM 1520 O O . GLY A 1 199 ? -10.234 -26.328 2.705 1 89.75 199 GLY A O 1
ATOM 1521 N N . LEU A 1 200 ? -9 -24.625 3.406 1 92.56 200 LEU A N 1
ATOM 1522 C CA . LEU A 1 200 ? -8.773 -24.156 2.047 1 92.56 200 LEU A CA 1
ATOM 1523 C C . LEU A 1 200 ? -7.918 -25.141 1.259 1 92.56 200 LEU A C 1
ATOM 1525 O O . LEU A 1 200 ? -8.234 -25.469 0.113 1 92.56 200 LEU A O 1
ATOM 1529 N N . ALA A 1 201 ? -6.855 -25.625 1.835 1 93.88 201 ALA A N 1
ATOM 1530 C CA . ALA A 1 201 ? -5.93 -26.547 1.172 1 93.88 201 ALA A CA 1
ATOM 1531 C C . ALA A 1 201 ? -6.645 -27.797 0.69 1 93.88 201 ALA A C 1
ATOM 1533 O O . ALA A 1 201 ? -6.348 -28.312 -0.388 1 93.88 201 ALA A O 1
ATOM 1534 N N . LYS A 1 202 ? -7.641 -28.188 1.391 1 93.06 202 LYS A N 1
ATOM 1535 C CA . LYS A 1 202 ? -8.344 -29.438 1.101 1 93.06 202 LYS A CA 1
ATOM 1536 C C . LYS A 1 202 ? -9.25 -29.281 -0.118 1 93.06 202 LYS A C 1
ATOM 1538 O O . LYS A 1 202 ? -9.586 -30.266 -0.78 1 93.06 202 LYS A O 1
ATOM 1543 N N . ILE A 1 203 ? -9.633 -28.109 -0.372 1 93.44 203 ILE A N 1
ATOM 1544 C CA . ILE A 1 203 ? -10.648 -27.953 -1.406 1 93.44 203 ILE A CA 1
ATOM 1545 C C . ILE A 1 203 ? -10.008 -27.422 -2.684 1 93.44 203 ILE A C 1
ATOM 1547 O O . ILE A 1 203 ? -10.664 -27.312 -3.719 1 93.44 203 ILE A O 1
ATOM 1551 N N . THR A 1 204 ? -8.766 -27.094 -2.625 1 96.62 204 THR A N 1
ATOM 1552 C CA . THR A 1 204 ? -8.086 -26.656 -3.842 1 96.62 204 THR A CA 1
ATOM 1553 C C . THR A 1 204 ? -7.883 -27.844 -4.789 1 96.62 204 THR A C 1
ATOM 1555 O O . THR A 1 204 ? -8.062 -29 -4.395 1 96.62 204 THR A O 1
ATOM 1558 N N . ASP A 1 205 ? -7.512 -27.547 -6.051 1 97.12 205 ASP A N 1
ATOM 1559 C CA . ASP A 1 205 ? -7.34 -28.609 -7.039 1 97.12 205 ASP A CA 1
ATOM 1560 C C . ASP A 1 205 ? -6.168 -29.516 -6.676 1 97.12 205 ASP A C 1
ATOM 1562 O O . ASP A 1 205 ? -6.176 -30.703 -7 1 97.12 205 ASP A O 1
ATOM 1566 N N . ARG A 1 206 ? -5.168 -28.906 -6.188 1 96.62 206 ARG A N 1
ATOM 1567 C CA . ARG A 1 206 ? -3.936 -29.609 -5.836 1 96.62 206 ARG A CA 1
ATOM 1568 C C . ARG A 1 206 ? -3.277 -28.969 -4.613 1 96.62 206 ARG A C 1
ATOM 1570 O O . ARG A 1 206 ? -3.309 -27.75 -4.453 1 96.62 206 ARG A O 1
ATOM 1577 N N . THR A 1 207 ? -2.705 -29.859 -3.725 1 97.19 207 THR A N 1
ATOM 1578 C CA . THR A 1 207 ? -1.995 -29.375 -2.547 1 97.19 207 THR A CA 1
ATOM 1579 C C . THR A 1 207 ? -0.54 -29.828 -2.562 1 97.19 207 THR A C 1
ATOM 1581 O O . THR A 1 207 ? -0.262 -31.031 -2.67 1 97.19 207 THR A O 1
ATOM 1584 N N . VAL A 1 208 ? 0.348 -28.891 -2.471 1 97.12 208 VAL A N 1
ATOM 1585 C CA . VAL A 1 208 ? 1.78 -29.172 -2.393 1 97.12 208 VAL A CA 1
ATOM 1586 C C . VAL A 1 208 ? 2.26 -29 -0.952 1 97.12 208 VAL A C 1
ATOM 1588 O O . VAL A 1 208 ? 2.074 -27.938 -0.346 1 97.12 208 VAL A O 1
ATOM 1591 N N . HIS A 1 209 ? 2.881 -30.016 -0.401 1 97 209 HIS A N 1
ATOM 1592 C CA . HIS A 1 209 ? 3.387 -29.969 0.966 1 97 209 HIS A CA 1
ATOM 1593 C C . HIS A 1 209 ? 4.895 -29.734 0.989 1 97 209 HIS A C 1
ATOM 1595 O O . HIS A 1 209 ? 5.652 -30.5 0.376 1 97 209 HIS A O 1
ATOM 1601 N N . MET A 1 210 ? 5.242 -28.719 1.695 1 96.69 210 MET A N 1
ATOM 1602 C CA . MET A 1 210 ? 6.656 -28.391 1.826 1 96.69 210 MET A CA 1
ATOM 1603 C C . MET A 1 210 ? 7.141 -28.625 3.256 1 96.69 210 MET A C 1
ATOM 1605 O O . MET A 1 210 ? 6.43 -28.297 4.211 1 96.69 210 MET A O 1
ATOM 1609 N N . VAL A 1 211 ? 8.383 -29.219 3.346 1 95.69 211 VAL A N 1
ATOM 1610 C CA . VAL A 1 211 ? 9.062 -29.391 4.625 1 95.69 211 VAL A CA 1
ATOM 1611 C C . VAL A 1 211 ? 10.555 -29.125 4.461 1 95.69 211 VAL A C 1
ATOM 1613 O O . VAL A 1 211 ? 11.188 -29.672 3.547 1 95.69 211 VAL A O 1
ATOM 1616 N N . ASP A 1 212 ? 11.07 -28.281 5.254 1 94.38 212 ASP A N 1
ATOM 1617 C CA . ASP A 1 212 ? 12.5 -28 5.332 1 94.38 212 ASP A CA 1
ATOM 1618 C C . ASP A 1 212 ? 13.07 -27.672 3.957 1 94.38 212 ASP A C 1
ATOM 1620 O O . ASP A 1 212 ? 14.109 -28.219 3.564 1 94.38 212 ASP A O 1
ATOM 1624 N N . GLY A 1 213 ? 12.297 -26.922 3.223 1 95.81 213 GLY A N 1
ATOM 1625 C CA . GLY A 1 213 ? 12.82 -26.375 1.981 1 95.81 213 GLY A CA 1
ATOM 1626 C C . GLY A 1 213 ? 12.695 -27.328 0.808 1 95.81 213 GLY A C 1
ATOM 1627 O O . GLY A 1 213 ? 13.312 -27.109 -0.24 1 95.81 213 GLY A O 1
ATOM 1628 N N . THR A 1 214 ? 11.93 -28.406 0.993 1 95.62 214 THR A N 1
ATOM 1629 C CA . THR A 1 214 ? 11.703 -29.375 -0.064 1 95.62 214 THR A CA 1
ATOM 1630 C C . THR A 1 214 ? 10.219 -29.688 -0.201 1 95.62 214 THR A C 1
ATOM 1632 O O . THR A 1 214 ? 9.438 -29.469 0.727 1 95.62 214 THR A O 1
ATOM 1635 N N . ILE A 1 215 ? 9.844 -30.156 -1.347 1 94.75 215 ILE A N 1
ATOM 1636 C CA . ILE A 1 215 ? 8.469 -30.609 -1.557 1 94.75 215 ILE A CA 1
ATOM 1637 C C . ILE A 1 215 ? 8.352 -32.094 -1.166 1 94.75 215 ILE A C 1
ATOM 1639 O O . ILE A 1 215 ? 9.062 -32.938 -1.705 1 94.75 215 ILE A O 1
ATOM 1643 N N . LYS A 1 216 ? 7.492 -32.406 -0.261 1 90.44 216 LYS A N 1
ATOM 1644 C CA . LYS A 1 216 ? 7.352 -33.75 0.256 1 90.44 216 LYS A CA 1
ATOM 1645 C C . LYS A 1 216 ? 6.184 -34.469 -0.41 1 90.44 216 LYS A C 1
ATOM 1647 O O . LYS A 1 216 ? 6.227 -35.688 -0.595 1 90.44 216 LYS A O 1
ATOM 1652 N N . LYS A 1 217 ? 5.113 -33.75 -0.614 1 85.75 217 LYS A N 1
ATOM 1653 C CA . LYS A 1 217 ? 3.922 -34.312 -1.235 1 85.75 217 LYS A CA 1
ATOM 1654 C C . LYS A 1 217 ? 3.295 -33.344 -2.223 1 85.75 217 LYS A C 1
ATOM 1656 O O . LYS A 1 217 ? 3.299 -32.125 -1.989 1 85.75 217 LYS A O 1
ATOM 1661 N N . ASP A 1 218 ? 2.953 -33.875 -3.346 1 86.75 218 ASP A N 1
ATOM 1662 C CA . ASP A 1 218 ? 2.295 -33.094 -4.398 1 86.75 218 ASP A CA 1
ATOM 1663 C C . ASP A 1 218 ? 1.148 -33.906 -5.02 1 86.75 218 ASP A C 1
ATOM 1665 O O . ASP A 1 218 ? 1.317 -35.062 -5.387 1 86.75 218 ASP A O 1
ATOM 1669 N N . MET B 1 1 ? -2.191 27.531 7.145 1 94.12 1 MET B N 1
ATOM 1670 C CA . MET B 1 1 ? -2.135 26.438 6.188 1 94.12 1 MET B CA 1
ATOM 1671 C C . MET B 1 1 ? -3.242 25.422 6.457 1 94.12 1 MET B C 1
ATOM 1673 O O . MET B 1 1 ? -3.973 25.031 5.543 1 94.12 1 MET B O 1
ATOM 1677 N N . ILE B 1 2 ? -3.426 24.984 7.676 1 96.81 2 ILE B N 1
ATOM 1678 C CA . ILE B 1 2 ? -4.535 24.141 8.109 1 96.81 2 ILE B CA 1
ATOM 1679 C C . ILE B 1 2 ? -5.305 24.844 9.227 1 96.81 2 ILE B C 1
ATOM 1681 O O . ILE B 1 2 ? -4.703 25.406 10.141 1 96.81 2 ILE B O 1
ATOM 1685 N N . LYS B 1 3 ? -6.59 24.844 9.109 1 97.56 3 LYS B N 1
ATOM 1686 C CA . LYS B 1 3 ? -7.445 25.391 10.156 1 97.56 3 LYS B CA 1
ATOM 1687 C C . LYS B 1 3 ? -8.555 24.422 10.531 1 97.56 3 LYS B C 1
ATOM 1689 O O . LYS B 1 3 ? -9.383 24.062 9.695 1 97.56 3 LYS B O 1
ATOM 1694 N N . LEU B 1 4 ? -8.547 23.969 11.773 1 97.56 4 LEU B N 1
ATOM 1695 C CA . LEU B 1 4 ? -9.586 23.125 12.367 1 97.56 4 LEU B CA 1
ATOM 1696 C C . LEU B 1 4 ? -10.422 23.938 13.359 1 97.56 4 LEU B C 1
ATOM 1698 O O . LEU B 1 4 ? -9.883 24.578 14.25 1 97.56 4 LEU B O 1
ATOM 1702 N N . GLU B 1 5 ? -11.672 23.875 13.18 1 97.69 5 GLU B N 1
ATOM 1703 C CA . GLU B 1 5 ? -12.57 24.609 14.062 1 97.69 5 GLU B CA 1
ATOM 1704 C C . GLU B 1 5 ? -13.672 23.719 14.609 1 97.69 5 GLU B C 1
ATOM 1706 O O . GLU B 1 5 ? -14.547 23.266 13.859 1 97.69 5 GLU B O 1
ATOM 1711 N N . GLY B 1 6 ? -13.609 23.484 15.867 1 97.62 6 GLY B N 1
ATOM 1712 C CA . GLY B 1 6 ? -14.672 22.797 16.578 1 97.62 6 GLY B CA 1
ATOM 1713 C C . GLY B 1 6 ? -14.82 21.344 16.141 1 97.62 6 GLY B C 1
ATOM 1714 O O . GLY B 1 6 ? -15.938 20.844 15.977 1 97.62 6 GLY B O 1
ATOM 1715 N N . ILE B 1 7 ? -13.766 20.641 15.953 1 97.94 7 ILE B N 1
ATOM 1716 C CA . ILE B 1 7 ? -13.805 19.281 15.414 1 97.94 7 ILE B CA 1
ATOM 1717 C C . ILE B 1 7 ? -14.266 18.312 16.5 1 97.94 7 ILE B C 1
ATOM 1719 O O . ILE B 1 7 ? -13.664 18.25 17.578 1 97.94 7 ILE B O 1
ATOM 1723 N N . THR B 1 8 ? -15.289 17.594 16.234 1 98.12 8 THR B N 1
ATOM 1724 C CA . THR B 1 8 ? -15.742 16.516 17.125 1 98.12 8 THR B CA 1
ATOM 1725 C C . THR B 1 8 ? -15.828 15.195 16.359 1 98.12 8 THR B C 1
ATOM 1727 O O . THR B 1 8 ? -15.977 15.18 15.141 1 98.12 8 THR B O 1
ATOM 1730 N N . LYS B 1 9 ? -15.641 14.109 17.016 1 97.94 9 LYS B N 1
ATOM 1731 C CA . LYS B 1 9 ? -15.758 12.773 16.438 1 97.94 9 LYS B CA 1
ATOM 1732 C C . LYS B 1 9 ? -16.109 11.742 17.5 1 97.94 9 LYS B C 1
ATOM 1734 O O . LYS B 1 9 ? -15.516 11.719 18.578 1 97.94 9 LYS B O 1
ATOM 1739 N N . SER B 1 10 ? -17.078 10.992 17.188 1 97.56 10 SER B N 1
ATOM 1740 C CA . SER B 1 10 ? -17.484 9.906 18.078 1 97.56 10 SER B CA 1
ATOM 1741 C C . SER B 1 10 ? -17.578 8.586 17.328 1 97.56 10 SER B C 1
ATOM 1743 O O . SER B 1 10 ? -17.828 8.562 16.125 1 97.56 10 SER B O 1
ATOM 1745 N N . PHE B 1 11 ? -17.281 7.543 17.969 1 93.81 11 PHE B N 1
ATOM 1746 C CA . PHE B 1 11 ? -17.516 6.176 17.516 1 93.81 11 PHE B CA 1
ATOM 1747 C C . PHE B 1 11 ? -18.484 5.453 18.453 1 93.81 11 PHE B C 1
ATOM 1749 O O . PHE B 1 11 ? -18.125 5.113 19.578 1 93.81 11 PHE B O 1
ATOM 1756 N N . GLY B 1 12 ? -19.688 5.188 17.953 1 93.25 12 GLY B N 1
ATOM 1757 C CA . GLY B 1 12 ? -20.719 4.742 18.875 1 93.25 12 GLY B CA 1
ATOM 1758 C C . GLY B 1 12 ? -21 5.734 19.984 1 93.25 12 GLY B C 1
ATOM 1759 O O . GLY B 1 12 ? -21.25 6.91 19.734 1 93.25 12 GLY B O 1
ATOM 1760 N N . SER B 1 13 ? -20.844 5.25 21.203 1 93.62 13 SER B N 1
ATOM 1761 C CA . SER B 1 13 ? -21.125 6.098 22.344 1 93.62 13 SER B CA 1
ATOM 1762 C C . SER B 1 13 ? -19.859 6.797 22.844 1 93.62 13 SER B C 1
ATOM 1764 O O . SER B 1 13 ? -19.922 7.672 23.703 1 93.62 13 SER B O 1
ATOM 1766 N N . LEU B 1 14 ? -18.719 6.531 22.344 1 95.12 14 LEU B N 1
ATOM 1767 C CA . LEU B 1 14 ? -17.438 7.078 22.797 1 95.12 14 LEU B CA 1
ATOM 1768 C C . LEU B 1 14 ? -17.062 8.312 21.984 1 95.12 14 LEU B C 1
ATOM 1770 O O . LEU B 1 14 ? -16.812 8.227 20.781 1 95.12 14 LEU B O 1
ATOM 1774 N N . GLN B 1 15 ? -17.047 9.414 22.625 1 96.88 15 GLN B N 1
ATOM 1775 C CA . GLN B 1 15 ? -16.562 10.633 21.984 1 96.88 15 GLN B CA 1
ATOM 1776 C C . GLN B 1 15 ? -15.039 10.719 22.047 1 96.88 15 GLN B C 1
ATOM 1778 O O . GLN B 1 15 ? -14.461 10.82 23.125 1 96.88 15 GLN B O 1
ATOM 1783 N N . VAL B 1 16 ? -14.375 10.789 20.906 1 97.25 16 VAL B N 1
ATOM 1784 C CA . VAL B 1 16 ? -12.914 10.727 20.812 1 97.25 16 VAL B CA 1
ATOM 1785 C C . VAL B 1 16 ? -12.352 12.141 20.703 1 97.25 16 VAL B C 1
ATOM 1787 O O . VAL B 1 16 ? -11.328 12.453 21.312 1 97.25 16 VAL B O 1
ATOM 1790 N N . LEU B 1 17 ? -12.945 12.977 19.938 1 98.31 17 LEU B N 1
ATOM 1791 C CA . LEU B 1 17 ? -12.562 14.375 19.797 1 98.31 17 LEU B CA 1
ATOM 1792 C C . LEU B 1 17 ? -13.664 15.297 20.312 1 98.31 17 LEU B C 1
ATOM 1794 O O . LEU B 1 17 ? -14.828 15.148 19.938 1 98.31 17 LEU B O 1
ATOM 1798 N N . LYS B 1 18 ? -13.328 16.266 21.141 1 97.62 18 LYS B N 1
ATOM 1799 C CA . LYS B 1 18 ? -14.297 17.031 21.922 1 97.62 18 LYS B CA 1
ATOM 1800 C C . LYS B 1 18 ? -14.18 18.531 21.609 1 97.62 18 LYS B C 1
ATOM 1802 O O . LYS B 1 18 ? -14.086 19.344 22.531 1 97.62 18 LYS B O 1
ATOM 1807 N N . GLY B 1 19 ? -14.242 18.797 20.375 1 97.12 19 GLY B N 1
ATOM 1808 C CA . GLY B 1 19 ? -14.242 20.203 19.969 1 97.12 19 GLY B CA 1
ATOM 1809 C C . GLY B 1 19 ? -12.852 20.781 19.812 1 97.12 19 GLY B C 1
ATOM 1810 O O . GLY B 1 19 ? -12.5 21.766 20.469 1 97.12 19 GLY B O 1
ATOM 1811 N N . ILE B 1 20 ? -12.07 20.266 18.875 1 97.44 20 ILE B N 1
ATOM 1812 C CA . ILE B 1 20 ? -10.672 20.625 18.688 1 97.44 20 ILE B CA 1
ATOM 1813 C C . ILE B 1 20 ? -10.562 21.844 17.797 1 97.44 20 ILE B C 1
ATOM 1815 O O . ILE B 1 20 ? -11.133 21.875 16.703 1 97.44 20 ILE B O 1
ATOM 1819 N N . ASP B 1 21 ? -9.922 22.875 18.281 1 97.56 21 ASP B N 1
ATOM 1820 C CA . ASP B 1 21 ? -9.461 24.016 17.484 1 97.56 21 ASP B CA 1
ATOM 1821 C C . ASP B 1 21 ? -7.941 24 17.328 1 97.56 21 ASP B C 1
ATOM 1823 O O . ASP B 1 21 ? -7.215 23.906 18.328 1 97.56 21 ASP B O 1
ATOM 1827 N N . LEU B 1 22 ? -7.504 24.062 16.094 1 97.5 22 LEU B N 1
ATOM 1828 C CA . LEU B 1 22 ? -6.066 24 15.836 1 97.5 22 LEU B CA 1
ATOM 1829 C C . LEU B 1 22 ? -5.715 24.672 14.516 1 97.5 22 LEU B C 1
ATOM 1831 O O . LEU B 1 22 ? -6.41 24.484 13.516 1 97.5 22 LEU B O 1
ATOM 1835 N N . GLU B 1 23 ? -4.691 25.453 14.539 1 97.06 23 GLU B N 1
ATOM 1836 C CA . GLU B 1 23 ? -4.184 26.078 13.32 1 97.06 23 GLU B CA 1
ATOM 1837 C C . GLU B 1 23 ? -2.721 25.734 13.078 1 97.06 23 GLU B C 1
ATOM 1839 O O . GLU B 1 23 ? -1.913 25.734 14.016 1 97.06 23 GLU B O 1
ATOM 1844 N N . ILE B 1 24 ? -2.428 25.344 11.906 1 97.31 24 ILE B N 1
ATOM 1845 C CA . ILE B 1 24 ? -1.06 25.047 11.492 1 97.31 24 ILE B CA 1
ATOM 1846 C C . ILE B 1 24 ? -0.623 26.047 10.422 1 97.31 24 ILE B C 1
ATOM 1848 O O . ILE B 1 24 ? -1.324 26.234 9.422 1 97.31 24 ILE B O 1
ATOM 1852 N N . ASN B 1 25 ? 0.545 26.594 10.57 1 96.94 25 ASN B N 1
ATOM 1853 C CA . ASN B 1 25 ? 1.062 27.578 9.625 1 96.94 25 ASN B CA 1
ATOM 1854 C C . ASN B 1 25 ? 1.867 26.922 8.516 1 96.94 25 ASN B C 1
ATOM 1856 O O . ASN B 1 25 ? 2.355 25.797 8.68 1 96.94 25 ASN B O 1
ATOM 1860 N N . LYS B 1 26 ? 1.948 27.656 7.391 1 97.06 26 LYS B N 1
ATOM 1861 C CA . LYS B 1 26 ? 2.758 27.188 6.27 1 97.06 26 LYS B CA 1
ATOM 1862 C C . LYS B 1 26 ? 4.23 27.109 6.652 1 97.06 26 LYS B C 1
ATOM 1864 O O . LYS B 1 26 ? 4.758 28 7.324 1 97.06 26 LYS B O 1
ATOM 1869 N N . GLY B 1 27 ? 4.863 26.047 6.203 1 96.88 27 GLY B N 1
ATOM 1870 C CA . GLY B 1 27 ? 6.293 25.875 6.414 1 96.88 27 GLY B CA 1
ATOM 1871 C C . GLY B 1 27 ? 6.652 25.547 7.852 1 96.88 27 GLY B C 1
ATOM 1872 O O . GLY B 1 27 ? 7.777 25.797 8.289 1 96.88 27 GLY B O 1
ATOM 1873 N N . GLU B 1 28 ? 5.707 25.062 8.539 1 96.88 28 GLU B N 1
ATOM 1874 C CA . GLU B 1 28 ? 5.883 24.672 9.938 1 96.88 28 GLU B CA 1
ATOM 1875 C C . GLU B 1 28 ? 5.891 23.156 10.102 1 96.88 28 GLU B C 1
ATOM 1877 O O . GLU B 1 28 ? 5.16 22.453 9.406 1 96.88 28 GLU B O 1
ATOM 1882 N N . ILE B 1 29 ? 6.785 22.688 11.008 1 98.12 29 ILE B N 1
ATOM 1883 C CA . ILE B 1 29 ? 6.719 21.297 11.438 1 98.12 29 ILE B CA 1
ATOM 1884 C C . ILE B 1 29 ? 6.102 21.219 12.836 1 98.12 29 ILE B C 1
ATOM 1886 O O . ILE B 1 29 ? 6.695 21.688 13.805 1 98.12 29 ILE B O 1
ATOM 1890 N N . VAL B 1 30 ? 4.941 20.641 12.891 1 98.19 30 VAL B N 1
ATOM 1891 C CA . VAL B 1 30 ? 4.207 20.547 14.148 1 98.19 30 VAL B CA 1
ATOM 1892 C C . VAL B 1 30 ? 4.094 19.094 14.57 1 98.19 30 VAL B C 1
ATOM 1894 O O . VAL B 1 30 ? 3.752 18.219 13.758 1 98.19 30 VAL B O 1
ATOM 1897 N N . SER B 1 31 ? 4.41 18.781 15.805 1 98 31 SER B N 1
ATOM 1898 C CA . SER B 1 31 ? 4.188 17.453 16.375 1 98 31 SER B CA 1
ATOM 1899 C C . SER B 1 31 ? 2.943 17.422 17.25 1 98 31 SER B C 1
ATOM 1901 O O . SER B 1 31 ? 2.662 18.391 17.969 1 98 31 SER B O 1
ATOM 1903 N N . ILE B 1 32 ? 2.193 16.422 17.141 1 97.62 32 ILE B N 1
ATOM 1904 C CA . ILE B 1 32 ? 1.068 16.141 18.031 1 97.62 32 ILE B CA 1
ATOM 1905 C C . ILE B 1 32 ? 1.398 14.938 18.906 1 97.62 32 ILE B C 1
ATOM 1907 O O . ILE B 1 32 ? 1.639 13.836 18.406 1 97.62 32 ILE B O 1
ATOM 1911 N N . VAL B 1 33 ? 1.387 15.172 20.203 1 97.19 33 VAL B N 1
ATOM 1912 C CA . VAL B 1 33 ? 1.775 14.141 21.156 1 97.19 33 VAL B CA 1
ATOM 1913 C C . VAL B 1 33 ? 0.682 13.969 22.219 1 97.19 33 VAL B C 1
ATOM 1915 O O . VAL B 1 33 ? -0.197 14.82 22.344 1 97.19 33 VAL B O 1
ATOM 1918 N N . GLY B 1 34 ? 0.747 12.812 22.891 1 94.5 34 GLY B N 1
ATOM 1919 C CA . GLY B 1 34 ? -0.235 12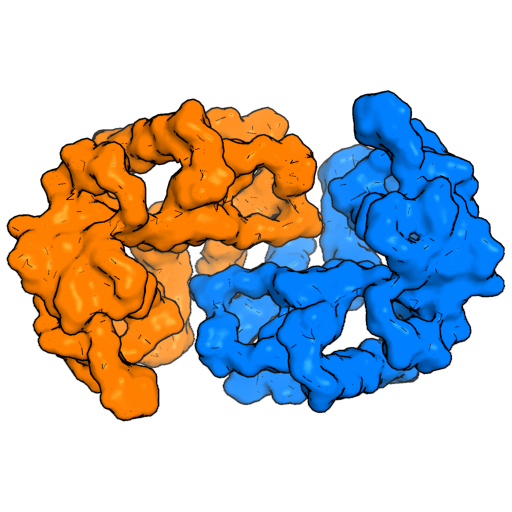.469 23.906 1 94.5 34 GLY B CA 1
ATOM 1920 C C . GLY B 1 34 ? -0.325 10.977 24.172 1 94.5 34 GLY B C 1
ATOM 1921 O O . GLY B 1 34 ? 0.27 10.18 23.438 1 94.5 34 GLY B O 1
ATOM 1922 N N . PRO B 1 35 ? -0.999 10.609 25.188 1 93.62 35 PRO B N 1
ATOM 1923 C CA . PRO B 1 35 ? -1.108 9.188 25.516 1 93.62 35 PRO B CA 1
ATOM 1924 C C . PRO B 1 35 ? -1.913 8.406 24.484 1 93.62 35 PRO B C 1
ATOM 1926 O O . PRO B 1 35 ? -2.568 9 23.625 1 93.62 35 PRO B O 1
ATOM 1929 N N . SER B 1 36 ? -1.728 7.082 24.484 1 92.38 36 SER B N 1
ATOM 1930 C CA . SER B 1 36 ? -2.547 6.234 23.625 1 92.38 36 SER B CA 1
ATOM 1931 C C . SER B 1 36 ? -4.031 6.48 23.859 1 92.38 36 SER B C 1
ATOM 1933 O O . SER B 1 36 ? -4.473 6.621 25.016 1 92.38 36 SER B O 1
ATOM 1935 N N . GLY B 1 37 ? -4.77 6.617 22.812 1 91.56 37 GLY B N 1
ATOM 1936 C CA . GLY B 1 37 ? -6.207 6.82 22.938 1 91.56 37 GLY B CA 1
ATOM 1937 C C . GLY B 1 37 ? -6.594 8.281 23.047 1 91.56 37 GLY B C 1
ATOM 1938 O O . GLY B 1 37 ? -7.777 8.609 23.156 1 91.56 37 GLY B O 1
ATOM 1939 N N . ALA B 1 38 ? -5.66 9.148 22.906 1 93.94 38 ALA B N 1
ATOM 1940 C CA . ALA B 1 38 ? -5.934 10.57 23.094 1 93.94 38 ALA B CA 1
ATOM 1941 C C . ALA B 1 38 ? -6.656 11.148 21.875 1 93.94 38 ALA B C 1
ATOM 1943 O O . ALA B 1 38 ? -7.16 12.266 21.906 1 93.94 38 ALA B O 1
ATOM 1944 N N . GLY B 1 39 ? -6.676 10.383 20.766 1 96.12 39 GLY B N 1
ATOM 1945 C CA . GLY B 1 39 ? -7.367 10.836 19.562 1 96.12 39 GLY B CA 1
ATOM 1946 C C . GLY B 1 39 ? -6.426 11.391 18.5 1 96.12 39 GLY B C 1
ATOM 1947 O O . GLY B 1 39 ? -6.871 12.023 17.547 1 96.12 39 GLY B O 1
ATOM 1948 N N . LYS B 1 40 ? -5.16 11.234 18.625 1 96.81 40 LYS B N 1
ATOM 1949 C CA . LYS B 1 40 ? -4.148 11.812 17.75 1 96.81 40 LYS B CA 1
ATOM 1950 C C . LYS B 1 40 ? -4.332 11.336 16.312 1 96.81 40 LYS B C 1
ATOM 1952 O O . LYS B 1 40 ? -4.402 12.141 15.383 1 96.81 40 LYS B O 1
ATOM 1957 N N . THR B 1 41 ? -4.41 9.992 16.172 1 95.56 41 THR B N 1
ATOM 1958 C CA . THR B 1 41 ? -4.559 9.406 14.852 1 95.56 41 THR B CA 1
ATOM 1959 C C . THR B 1 41 ? -5.891 9.812 14.227 1 95.56 41 THR B C 1
ATOM 1961 O O . THR B 1 41 ? -5.949 10.125 13.031 1 95.56 41 THR B O 1
ATOM 1964 N N . THR B 1 42 ? -6.965 9.828 15 1 96.62 42 THR B N 1
ATOM 1965 C CA . THR B 1 42 ? -8.266 10.266 14.516 1 96.62 42 THR B CA 1
ATOM 1966 C C . THR B 1 42 ? -8.203 11.703 14.016 1 96.62 42 THR B C 1
ATOM 1968 O O . THR B 1 42 ? -8.711 12.016 12.938 1 96.62 42 THR B O 1
ATOM 1971 N N . LEU B 1 43 ? -7.547 12.516 14.797 1 97.75 43 LEU B N 1
ATOM 1972 C CA . LEU B 1 43 ? -7.402 13.914 14.406 1 97.75 43 LEU B CA 1
ATOM 1973 C C . LEU B 1 43 ? -6.621 14.039 13.102 1 97.75 43 LEU B C 1
ATOM 1975 O O . LEU B 1 43 ? -7.02 14.781 12.203 1 97.75 43 LEU B O 1
ATOM 1979 N N . LEU B 1 44 ? -5.531 13.305 13.008 1 97.56 44 LEU B N 1
ATOM 1980 C CA . LEU B 1 44 ? -4.711 13.344 11.797 1 97.56 44 LEU B CA 1
ATOM 1981 C C . LEU B 1 44 ? -5.512 12.883 10.586 1 97.56 44 LEU B C 1
ATOM 1983 O O . LEU B 1 44 ? -5.422 13.484 9.516 1 97.56 44 LEU B O 1
ATOM 1987 N N . GLN B 1 45 ? -6.281 11.883 10.75 1 96.44 45 GLN B N 1
ATOM 1988 C CA . GLN B 1 45 ? -7.09 11.344 9.664 1 96.44 45 GLN B CA 1
ATOM 1989 C C . GLN B 1 45 ? -8.133 12.359 9.203 1 96.44 45 GLN B C 1
ATOM 1991 O O . GLN B 1 45 ? -8.406 12.477 8.008 1 96.44 45 GLN B O 1
ATOM 1996 N N . ILE B 1 46 ? -8.719 13.039 10.141 1 96.81 46 ILE B N 1
ATOM 1997 C CA . ILE B 1 46 ? -9.703 14.062 9.82 1 96.81 46 ILE B CA 1
ATOM 1998 C C . ILE B 1 46 ? -9.023 15.234 9.125 1 96.81 46 ILE B C 1
ATOM 2000 O O . ILE B 1 46 ? -9.508 15.727 8.102 1 96.81 46 ILE B O 1
ATOM 2004 N N . MET B 1 47 ? -7.859 15.57 9.617 1 96.75 47 MET B N 1
ATOM 2005 C CA . MET B 1 47 ? -7.066 16.641 9.008 1 96.75 47 MET B CA 1
ATOM 2006 C C . MET B 1 47 ? -6.715 16.297 7.562 1 96.75 47 MET B C 1
ATOM 2008 O O . MET B 1 47 ? -6.746 17.156 6.691 1 96.75 47 MET B O 1
ATOM 2012 N N . GLY B 1 48 ? -6.445 15.047 7.328 1 96.56 48 GLY B N 1
ATOM 2013 C CA . GLY B 1 48 ? -6.035 14.578 6.016 1 96.56 48 GLY B CA 1
ATOM 2014 C C . GLY B 1 48 ? -7.203 14.18 5.133 1 96.56 48 GLY B C 1
ATOM 2015 O O . GLY B 1 48 ? -7.012 13.68 4.027 1 96.56 48 GLY B O 1
ATOM 2016 N N . THR B 1 49 ? -8.414 14.289 5.648 1 95.94 49 THR B N 1
ATOM 2017 C CA . THR B 1 49 ? -9.656 14.023 4.938 1 95.94 49 THR B CA 1
ATOM 2018 C C . THR B 1 49 ? -9.82 12.531 4.672 1 95.94 49 THR B C 1
ATOM 2020 O O . THR B 1 49 ? -10.555 12.133 3.764 1 95.94 49 THR B O 1
ATOM 2023 N N . LEU B 1 50 ? -9.117 11.742 5.371 1 95.56 50 LEU B N 1
ATOM 2024 C CA . LEU B 1 50 ? -9.305 10.297 5.312 1 95.56 50 LEU B CA 1
ATOM 2025 C C . LEU B 1 50 ? -10.539 9.875 6.102 1 95.56 50 LEU B C 1
ATOM 2027 O O . LEU B 1 50 ? -11.062 8.773 5.902 1 95.56 50 LEU B O 1
ATOM 2031 N N . ASP B 1 51 ? -10.953 10.719 7.02 1 94.31 51 ASP B N 1
ATOM 2032 C CA . ASP B 1 51 ? -12.18 10.57 7.801 1 94.31 51 ASP B CA 1
ATOM 2033 C C . ASP B 1 51 ? -12.906 11.906 7.93 1 94.31 51 ASP B C 1
ATOM 2035 O O . ASP B 1 51 ? -12.305 12.969 7.738 1 94.31 51 ASP B O 1
ATOM 2039 N N . GLU B 1 52 ? -14.18 11.812 8.219 1 94.12 52 GLU B N 1
ATOM 2040 C CA . GLU B 1 52 ? -14.984 13.016 8.383 1 94.12 52 GLU B CA 1
ATOM 2041 C C . GLU B 1 52 ? -15.32 13.266 9.844 1 94.12 52 GLU B C 1
ATOM 2043 O O . GLU B 1 52 ? -15.625 12.328 10.586 1 94.12 52 GLU B O 1
ATOM 2048 N N . PRO B 1 53 ? -15.195 14.523 10.234 1 96.38 53 PRO B N 1
ATOM 2049 C CA . PRO B 1 53 ? -15.641 14.836 11.594 1 96.38 53 PRO B CA 1
ATOM 2050 C C . PRO B 1 53 ? -17.172 14.805 11.734 1 96.38 53 PRO B C 1
ATOM 2052 O O . PRO B 1 53 ? -17.875 14.867 10.727 1 96.38 53 PRO B O 1
ATOM 2055 N N . ASP B 1 54 ? -17.594 14.633 13 1 96.81 54 ASP B N 1
ATOM 2056 C CA . ASP B 1 54 ? -19.031 14.734 13.258 1 96.81 54 ASP B CA 1
ATOM 2057 C C . ASP B 1 54 ? -19.5 16.188 13.188 1 96.81 54 ASP B C 1
ATOM 2059 O O . ASP B 1 54 ? -20.609 16.453 12.719 1 96.81 54 ASP B O 1
ATOM 2063 N N . ALA B 1 55 ? -18.703 17.016 13.648 1 96.94 55 ALA B N 1
ATOM 2064 C CA . ALA B 1 55 ? -18.953 18.453 13.602 1 96.94 55 ALA B CA 1
ATOM 2065 C C . ALA B 1 55 ? -17.641 19.234 13.492 1 96.94 55 ALA B C 1
ATOM 2067 O O . ALA B 1 55 ? -16.578 18.703 13.766 1 96.94 55 ALA B O 1
ATOM 2068 N N . GLY B 1 56 ? -17.812 20.484 12.961 1 97.25 56 GLY B N 1
ATOM 2069 C CA . GLY B 1 56 ? -16.656 21.359 12.797 1 97.25 56 GLY B CA 1
ATOM 2070 C C . GLY B 1 56 ? -16.25 21.531 11.352 1 97.25 56 GLY B C 1
ATOM 2071 O O . GLY B 1 56 ? -16.906 21.031 10.445 1 97.25 56 GLY B O 1
ATOM 2072 N N . THR B 1 57 ? -15.188 22.328 11.227 1 97.12 57 THR B N 1
ATOM 2073 C CA . THR B 1 57 ? -14.742 22.656 9.875 1 97.12 57 THR B CA 1
ATOM 2074 C C . THR B 1 57 ? -13.242 22.422 9.727 1 97.12 57 THR B C 1
ATOM 2076 O O . THR B 1 57 ? -12.469 22.688 10.648 1 97.12 57 THR B O 1
ATOM 2079 N N . VAL B 1 58 ? -12.922 21.906 8.594 1 97.5 58 VAL B N 1
ATOM 2080 C CA . VAL B 1 58 ? -11.523 21.719 8.219 1 97.5 58 VAL B CA 1
ATOM 2081 C C . VAL B 1 58 ? -11.203 22.547 6.973 1 97.5 58 VAL B C 1
ATOM 2083 O O . VAL B 1 58 ? -11.891 22.438 5.953 1 97.5 58 VAL B O 1
ATOM 2086 N N . ALA B 1 59 ? -10.203 23.344 7.098 1 97.62 59 ALA B N 1
ATOM 2087 C CA . ALA B 1 59 ? -9.711 24.109 5.949 1 97.62 59 ALA B CA 1
ATOM 2088 C C . ALA B 1 59 ? -8.227 23.859 5.719 1 97.62 59 ALA B C 1
ATOM 2090 O O . ALA B 1 59 ? -7.445 23.781 6.668 1 97.62 59 ALA B O 1
ATOM 2091 N N . ILE B 1 60 ? -7.871 23.688 4.457 1 96.69 60 ILE B N 1
ATOM 2092 C CA . ILE B 1 60 ? -6.492 23.453 4.055 1 96.69 60 ILE B CA 1
ATOM 2093 C C . ILE B 1 60 ? -6.109 24.406 2.928 1 96.69 60 ILE B C 1
ATOM 2095 O O . ILE B 1 60 ? -6.758 24.438 1.879 1 96.69 60 ILE B O 1
ATOM 2099 N N . ASP B 1 61 ? -5.09 25.109 3.176 1 95.12 61 ASP B N 1
ATOM 2100 C CA . ASP B 1 61 ? -4.586 26.078 2.205 1 95.12 61 ASP B CA 1
ATOM 2101 C C . ASP B 1 61 ? -5.711 26.984 1.694 1 95.12 61 ASP B C 1
ATOM 2103 O O . ASP B 1 61 ? -5.875 27.156 0.484 1 95.12 61 ASP B O 1
ATOM 2107 N N . GLY B 1 62 ? -6.566 27.375 2.584 1 93.5 62 GLY B N 1
ATOM 2108 C CA . GLY B 1 62 ? -7.617 28.344 2.293 1 93.5 62 GLY B CA 1
ATOM 2109 C C . GLY B 1 62 ? -8.883 27.688 1.757 1 93.5 62 GLY B C 1
ATOM 2110 O O . GLY B 1 62 ? -9.883 28.375 1.534 1 93.5 62 GLY B O 1
ATOM 2111 N N . THR B 1 63 ? -8.906 26.453 1.52 1 95.62 63 THR B N 1
ATOM 2112 C CA . THR B 1 63 ? -10.062 25.734 0.979 1 95.62 63 THR B CA 1
ATOM 2113 C C . THR B 1 63 ? -10.773 24.953 2.074 1 95.62 63 THR B C 1
ATOM 2115 O O . THR B 1 63 ? -10.156 24.109 2.74 1 95.62 63 THR B O 1
ATOM 2118 N N . VAL B 1 64 ? -12.039 25.219 2.242 1 96.06 64 VAL B N 1
ATOM 2119 C CA . VAL B 1 64 ? -12.836 24.438 3.184 1 96.06 64 VAL B CA 1
ATOM 2120 C C . VAL B 1 64 ? -13.188 23.094 2.566 1 96.06 64 VAL B C 1
ATOM 2122 O O . VAL B 1 64 ? -13.938 23.016 1.593 1 96.06 64 VAL B O 1
ATOM 2125 N N . VAL B 1 65 ? -12.664 22 3.164 1 94.56 65 VAL B N 1
ATOM 2126 C CA . VAL B 1 65 ? -12.773 20.688 2.527 1 94.56 65 VAL B CA 1
ATOM 2127 C C . VAL B 1 65 ? -13.938 19.922 3.133 1 94.56 65 VAL B C 1
ATOM 2129 O O . VAL B 1 65 ? -14.438 18.969 2.533 1 94.56 65 VAL B O 1
ATOM 2132 N N . SER B 1 66 ? -14.477 20.25 4.25 1 86.94 66 SER B N 1
ATOM 2133 C CA . SER B 1 66 ? -15.539 19.531 4.953 1 86.94 66 SER B CA 1
ATOM 2134 C C . SER B 1 66 ? -16.859 19.609 4.184 1 86.94 66 SER B C 1
ATOM 2136 O O . SER B 1 66 ? -17.781 18.859 4.469 1 86.94 66 SER B O 1
ATOM 2138 N N . ARG B 1 67 ? -16.922 20.328 3.109 1 85.12 67 ARG B N 1
ATOM 2139 C CA . ARG B 1 67 ? -18.156 20.531 2.365 1 85.12 67 ARG B CA 1
ATOM 2140 C C . ARG B 1 67 ? -18.031 20 0.94 1 85.12 67 ARG B C 1
ATOM 2142 O O . ARG B 1 67 ? -18.984 20.094 0.156 1 85.12 67 ARG B O 1
ATOM 2149 N N . MET B 1 68 ? -16.938 19.391 0.678 1 90.06 68 MET B N 1
ATOM 2150 C CA . MET B 1 68 ? -16.688 18.938 -0.688 1 90.06 68 MET B CA 1
ATOM 2151 C C . MET B 1 68 ? -17.344 17.578 -0.939 1 90.06 68 MET B C 1
ATOM 2153 O O . MET B 1 68 ? -17.469 16.766 -0.025 1 90.06 68 MET B O 1
ATOM 2157 N N . LYS B 1 69 ? -17.688 17.469 -2.223 1 89.62 69 LYS B N 1
ATOM 2158 C CA . LYS B 1 69 ? -18.141 16.156 -2.664 1 89.62 69 LYS B CA 1
ATOM 2159 C C . LYS B 1 69 ? -16.969 15.172 -2.723 1 89.62 69 LYS B C 1
ATOM 2161 O O . LYS B 1 69 ? -15.82 15.57 -2.896 1 89.62 69 LYS B O 1
ATOM 2166 N N . GLU B 1 70 ? -17.281 13.945 -2.695 1 87.25 70 GLU B N 1
ATOM 2167 C CA . GLU B 1 70 ? -16.266 12.906 -2.553 1 87.25 70 GLU B CA 1
ATOM 2168 C C . GLU B 1 70 ? -15.258 12.945 -3.703 1 87.25 70 GLU B C 1
ATOM 2170 O O . GLU B 1 70 ? -14.047 12.867 -3.482 1 87.25 70 GLU B O 1
ATOM 2175 N N . LYS B 1 71 ? -15.797 13.023 -4.871 1 87.94 71 LYS B N 1
ATOM 2176 C CA . LYS B 1 71 ? -14.906 13.047 -6.031 1 87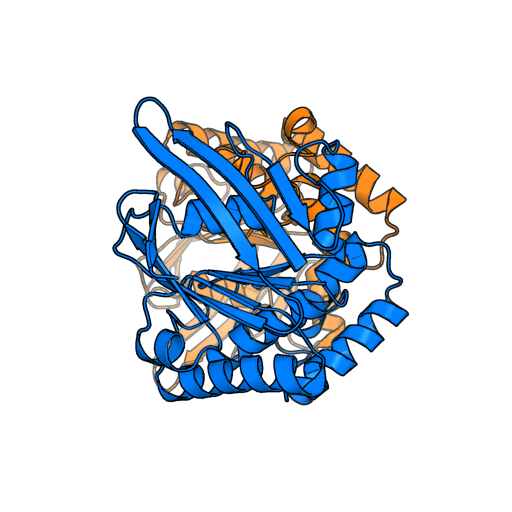.94 71 LYS B CA 1
ATOM 2177 C C . LYS B 1 71 ? -13.953 14.234 -5.965 1 87.94 71 LYS B C 1
ATOM 2179 O O . LYS B 1 71 ? -12.75 14.094 -6.203 1 87.94 71 LYS B O 1
ATOM 2184 N N . GLU B 1 72 ? -14.461 15.383 -5.625 1 93.69 72 GLU B N 1
ATOM 2185 C CA . GLU B 1 72 ? -13.656 16.594 -5.492 1 93.69 72 GLU B CA 1
ATOM 2186 C C . GLU B 1 72 ? -12.68 16.484 -4.328 1 93.69 72 GLU B C 1
ATOM 2188 O O . GLU B 1 72 ? -11.531 16.922 -4.426 1 93.69 72 GLU B O 1
ATOM 2193 N N . LEU B 1 73 ? -13.203 15.922 -3.273 1 94.81 73 LEU B N 1
ATOM 2194 C CA . LEU B 1 73 ? -12.375 15.758 -2.082 1 94.81 73 LEU B CA 1
ATOM 2195 C C . LEU B 1 73 ? -11.195 14.836 -2.363 1 94.81 73 LEU B C 1
ATOM 2197 O O . LEU B 1 73 ? -10.07 15.109 -1.928 1 94.81 73 LEU B O 1
ATOM 2201 N N . SER B 1 74 ? -11.383 13.828 -3.102 1 94.06 74 SER B N 1
ATOM 2202 C CA . SER B 1 74 ? -10.328 12.891 -3.471 1 94.06 74 SER B CA 1
ATOM 2203 C C . SER B 1 74 ? -9.266 13.57 -4.324 1 94.06 74 SER B C 1
ATOM 2205 O O . SER B 1 74 ? -8.062 13.375 -4.102 1 94.06 74 SER B O 1
ATOM 2207 N N . ALA B 1 75 ? -9.727 14.266 -5.273 1 95.06 75 ALA B N 1
ATOM 2208 C CA . ALA B 1 75 ? -8.797 14.992 -6.129 1 95.06 75 ALA B CA 1
ATOM 2209 C C . ALA B 1 75 ? -7.992 16.016 -5.328 1 95.06 75 ALA B C 1
ATOM 2211 O O . ALA B 1 75 ? -6.777 16.141 -5.512 1 95.06 75 ALA B O 1
ATOM 2212 N N . PHE B 1 76 ? -8.727 16.766 -4.48 1 96.69 76 PHE B N 1
ATOM 2213 C CA . PHE B 1 76 ? -8.062 17.734 -3.619 1 96.69 76 PHE B CA 1
ATOM 2214 C C . PHE B 1 76 ? -7.02 17.047 -2.744 1 96.69 76 PHE B C 1
ATOM 2216 O O . PHE B 1 76 ? -5.883 17.531 -2.643 1 96.69 76 PHE B O 1
ATOM 2223 N N . ARG B 1 77 ? -7.348 15.945 -2.133 1 97.12 77 ARG B N 1
ATOM 2224 C CA . ARG B 1 77 ? -6.465 15.188 -1.252 1 97.12 77 ARG B CA 1
ATOM 2225 C C . ARG B 1 77 ? -5.211 14.734 -1.992 1 97.12 77 ARG B C 1
ATOM 2227 O O . ARG B 1 77 ? -4.094 14.922 -1.505 1 97.12 77 ARG B O 1
ATOM 2234 N N . ASN B 1 78 ? -5.371 14.172 -3.105 1 97.56 78 ASN B N 1
ATOM 2235 C CA . ASN B 1 78 ? -4.262 13.672 -3.914 1 97.56 78 ASN B CA 1
ATOM 2236 C C . ASN B 1 78 ? -3.281 14.789 -4.266 1 97.56 78 ASN B C 1
ATOM 2238 O O . ASN B 1 78 ? -2.066 14.586 -4.246 1 97.56 78 ASN B O 1
ATOM 2242 N N . LYS B 1 79 ? -3.816 15.93 -4.477 1 96.94 79 LYS B N 1
ATOM 2243 C CA . LYS B 1 79 ? -3.002 17.047 -4.961 1 96.94 79 LYS B CA 1
ATOM 2244 C C . LYS B 1 79 ? -2.363 17.797 -3.805 1 96.94 79 LYS B C 1
ATOM 2246 O O . LYS B 1 79 ? -1.245 18.312 -3.928 1 96.94 79 LYS B O 1
ATOM 2251 N N . ASN B 1 80 ? -3.031 17.891 -2.688 1 97.56 80 ASN B N 1
ATOM 2252 C CA . ASN B 1 80 ? -2.641 18.891 -1.698 1 97.56 80 ASN B CA 1
ATOM 2253 C C . ASN B 1 80 ? -2.125 18.234 -0.418 1 97.56 80 ASN B C 1
ATOM 2255 O O . ASN B 1 80 ? -1.522 18.906 0.424 1 97.56 80 ASN B O 1
ATOM 2259 N N . ILE B 1 81 ? -2.352 16.953 -0.318 1 98.19 81 ILE B N 1
ATOM 2260 C CA . ILE B 1 81 ? -2.004 16.312 0.946 1 98.19 81 ILE B CA 1
ATOM 2261 C C . ILE B 1 81 ? -1.132 15.086 0.68 1 98.19 81 ILE B C 1
ATOM 2263 O O . ILE B 1 81 ? -1.451 14.258 -0.181 1 98.19 81 ILE B O 1
ATOM 2267 N N . GLY B 1 82 ? -0.015 15 1.328 1 98.19 82 GLY B N 1
ATOM 2268 C CA . GLY B 1 82 ? 0.794 13.797 1.372 1 98.19 82 GLY B CA 1
ATOM 2269 C C . GLY B 1 82 ? 0.678 13.047 2.686 1 98.19 82 GLY B C 1
ATOM 2270 O O . GLY B 1 82 ? 0.448 13.656 3.734 1 98.19 82 GLY B O 1
ATOM 2271 N N . PHE B 1 83 ? 0.897 11.758 2.586 1 98 83 PHE B N 1
ATOM 2272 C CA . PHE B 1 83 ? 0.794 10.93 3.785 1 98 83 PHE B CA 1
ATOM 2273 C C . PHE B 1 83 ? 2.041 10.07 3.959 1 98 83 PHE B C 1
ATOM 2275 O O . PHE B 1 83 ? 2.582 9.547 2.984 1 98 83 PHE B O 1
ATOM 2282 N N . VAL B 1 84 ? 2.434 9.984 5.168 1 97.38 84 VAL B N 1
ATOM 2283 C CA . VAL B 1 84 ? 3.494 9.062 5.566 1 97.38 84 VAL B CA 1
ATOM 2284 C C . VAL B 1 84 ? 3.047 8.25 6.781 1 97.38 84 VAL B C 1
ATOM 2286 O O . VAL B 1 84 ? 2.578 8.812 7.773 1 97.38 84 VAL B O 1
ATOM 2289 N N . PHE B 1 85 ? 3.168 6.945 6.66 1 94.38 85 PHE B N 1
ATOM 2290 C CA . PHE B 1 85 ? 2.715 6.055 7.719 1 94.38 85 PHE B CA 1
ATOM 2291 C C . PHE B 1 85 ? 3.891 5.309 8.344 1 94.38 85 PHE B C 1
ATOM 2293 O O . PHE B 1 85 ? 4.98 5.27 7.766 1 94.38 85 PHE B O 1
ATOM 2300 N N . GLN B 1 86 ? 3.518 4.754 9.516 1 90.38 86 GLN B N 1
ATOM 2301 C CA . GLN B 1 86 ? 4.527 3.98 10.227 1 90.38 86 GLN B CA 1
ATOM 2302 C C . GLN B 1 86 ? 5 2.793 9.398 1 90.38 86 GLN B C 1
ATOM 2304 O O . GLN B 1 86 ? 6.199 2.518 9.32 1 90.38 86 GLN B O 1
ATOM 2309 N N . PHE B 1 87 ? 3.973 2.129 8.773 1 88.88 87 PHE B N 1
ATOM 2310 C CA . PHE B 1 87 ? 4.305 1.047 7.855 1 88.88 87 PHE B CA 1
ATOM 2311 C C . PHE B 1 87 ? 4.309 1.541 6.414 1 88.88 87 PHE B C 1
ATOM 2313 O O . PHE B 1 87 ? 3.248 1.675 5.801 1 88.88 87 PHE B O 1
ATOM 2320 N N . HIS B 1 88 ? 5.406 1.86 5.922 1 91.56 88 HIS B N 1
ATOM 2321 C CA . HIS B 1 88 ? 5.75 2.545 4.68 1 91.56 88 HIS B CA 1
ATOM 2322 C C . HIS B 1 88 ? 4.66 2.355 3.629 1 91.56 88 HIS B C 1
ATOM 2324 O O . HIS B 1 88 ? 4.5 3.193 2.74 1 91.56 88 HIS B O 1
ATOM 2330 N N . GLN B 1 89 ? 3.873 1.25 3.709 1 93.31 89 GLN B N 1
ATOM 2331 C CA . GLN B 1 89 ? 2.775 0.946 2.797 1 93.31 89 GLN B CA 1
ATOM 2332 C C . GLN B 1 89 ? 3.256 0.911 1.35 1 93.31 89 GLN B C 1
ATOM 2334 O O . GLN B 1 89 ? 2.592 1.442 0.457 1 93.31 89 GLN B O 1
ATOM 2339 N N . LEU B 1 90 ? 4.445 0.482 1.171 1 97.12 90 LEU B N 1
ATOM 2340 C CA . LEU B 1 90 ? 4.922 0.286 -0.193 1 97.12 90 LEU B CA 1
ATOM 2341 C C . LEU B 1 90 ? 4.359 -0.999 -0.788 1 97.12 90 LEU B C 1
ATOM 2343 O O . LEU B 1 90 ? 4.266 -2.018 -0.1 1 97.12 90 LEU B O 1
ATOM 2347 N N . LEU B 1 91 ? 3.951 -0.939 -2.023 1 97.25 91 LEU B N 1
ATOM 2348 C CA . LEU B 1 91 ? 3.498 -2.133 -2.73 1 97.25 91 LEU B CA 1
ATOM 2349 C C . LEU B 1 91 ? 4.684 -2.986 -3.17 1 97.25 91 LEU B C 1
ATOM 2351 O O . LEU B 1 91 ? 5.508 -2.545 -3.973 1 97.25 91 LEU B O 1
ATOM 2355 N N . PRO B 1 92 ? 4.746 -4.203 -2.76 1 95.94 92 PRO B N 1
ATOM 2356 C CA . PRO B 1 92 ? 5.957 -5.016 -2.918 1 95.94 92 PRO B CA 1
ATOM 2357 C C . PRO B 1 92 ? 6.234 -5.379 -4.375 1 95.94 92 PRO B C 1
ATOM 2359 O O . PRO B 1 92 ? 7.375 -5.688 -4.73 1 95.94 92 PRO B O 1
ATOM 2362 N N . GLU B 1 93 ? 5.273 -5.402 -5.191 1 95.75 93 GLU B N 1
ATOM 2363 C CA . GLU B 1 93 ? 5.422 -5.867 -6.566 1 95.75 93 GLU B CA 1
ATOM 2364 C C . GLU B 1 93 ? 5.953 -4.754 -7.469 1 95.75 93 GLU B C 1
ATOM 2366 O O . GLU B 1 93 ? 6.328 -5.008 -8.617 1 95.75 93 GLU B O 1
ATOM 2371 N N . PHE B 1 94 ? 6.051 -3.564 -6.918 1 97.12 94 PHE B N 1
ATOM 2372 C CA . PHE B 1 94 ? 6.523 -2.438 -7.715 1 97.12 94 PHE B CA 1
ATOM 2373 C C . PHE B 1 94 ? 7.852 -1.916 -7.184 1 97.12 94 PHE B C 1
ATOM 2375 O O . PHE B 1 94 ? 8.172 -2.096 -6.008 1 97.12 94 PHE B O 1
ATOM 2382 N N . THR B 1 95 ? 8.594 -1.253 -8.07 1 97.38 95 THR B N 1
ATOM 2383 C CA . THR B 1 95 ? 9.875 -0.669 -7.688 1 97.38 95 THR B CA 1
ATOM 2384 C C . THR B 1 95 ? 9.664 0.588 -6.848 1 97.38 95 THR B C 1
ATOM 2386 O O . THR B 1 95 ? 8.539 1.082 -6.73 1 97.38 95 THR B O 1
ATOM 2389 N N . ALA B 1 96 ? 10.797 1.067 -6.293 1 98.25 96 ALA B N 1
ATOM 2390 C CA . ALA B 1 96 ? 10.758 2.338 -5.574 1 98.25 96 ALA B CA 1
ATOM 2391 C C . ALA B 1 96 ? 10.211 3.453 -6.465 1 98.25 96 ALA B C 1
ATOM 2393 O O . ALA B 1 96 ? 9.328 4.203 -6.055 1 98.25 96 ALA B O 1
ATOM 2394 N N . LEU B 1 97 ? 10.711 3.502 -7.637 1 98.31 97 LEU B N 1
ATOM 2395 C CA . LEU B 1 97 ? 10.297 4.512 -8.602 1 98.31 97 LEU B CA 1
ATOM 2396 C C . LEU B 1 97 ? 8.797 4.422 -8.875 1 98.31 97 LEU B C 1
ATOM 2398 O O . LEU B 1 97 ? 8.086 5.426 -8.805 1 98.31 97 LEU B O 1
ATOM 2402 N N . GLU B 1 98 ? 8.32 3.242 -9.125 1 98 98 GLU B N 1
ATOM 2403 C CA . GLU B 1 98 ? 6.91 3.031 -9.445 1 98 98 GLU B CA 1
ATOM 2404 C C . GLU B 1 98 ? 6.02 3.369 -8.25 1 98 98 GLU B C 1
ATOM 2406 O O . GLU B 1 98 ? 4.945 3.951 -8.414 1 98 98 GLU B O 1
ATOM 2411 N N . ASN B 1 99 ? 6.426 2.996 -7.125 1 98.56 99 ASN B N 1
ATOM 2412 C CA . ASN B 1 99 ? 5.691 3.35 -5.918 1 98.56 99 ASN B CA 1
ATOM 2413 C C . ASN B 1 99 ? 5.539 4.863 -5.777 1 98.56 99 ASN B C 1
ATOM 2415 O O . ASN B 1 99 ? 4.461 5.355 -5.445 1 98.56 99 ASN B O 1
ATOM 2419 N N . VAL B 1 100 ? 6.57 5.582 -6.051 1 98.75 100 VAL B N 1
ATOM 2420 C CA . VAL B 1 100 ? 6.582 7.031 -5.914 1 98.75 100 VAL B CA 1
ATOM 2421 C C . VAL B 1 100 ? 5.656 7.66 -6.953 1 98.75 100 VAL B C 1
ATOM 2423 O O . VAL B 1 100 ? 5.004 8.672 -6.684 1 98.75 100 VAL B O 1
ATOM 2426 N N . MET B 1 101 ? 5.5 7.027 -8.047 1 98.62 101 MET B N 1
ATOM 2427 C CA . MET B 1 101 ? 4.773 7.605 -9.18 1 98.62 101 MET B CA 1
ATOM 2428 C C . MET B 1 101 ? 3.268 7.469 -8.984 1 98.62 101 MET B C 1
ATOM 2430 O O . MET B 1 101 ? 2.484 8.117 -9.68 1 98.62 101 MET B O 1
ATOM 2434 N N . ILE B 1 102 ? 2.801 6.703 -8.102 1 98.44 102 ILE B N 1
ATOM 2435 C CA . ILE B 1 102 ? 1.411 6.273 -7.988 1 98.44 102 ILE B CA 1
ATOM 2436 C C . ILE B 1 102 ? 0.502 7.492 -7.844 1 98.44 102 ILE B C 1
ATOM 2438 O O . ILE B 1 102 ? -0.444 7.66 -8.617 1 98.44 102 ILE B O 1
ATOM 2442 N N . PRO B 1 103 ? 0.791 8.406 -6.875 1 98.62 103 PRO B N 1
ATOM 2443 C CA . PRO B 1 103 ? -0.12 9.547 -6.742 1 98.62 103 PRO B CA 1
ATOM 2444 C C . PRO B 1 103 ? -0.176 10.406 -8 1 98.62 103 PRO B C 1
ATOM 2446 O O . PRO B 1 103 ? -1.228 10.969 -8.328 1 98.62 103 PRO B O 1
ATOM 2449 N N . ALA B 1 104 ? 0.925 10.555 -8.703 1 98.5 104 ALA B N 1
ATOM 2450 C CA . ALA B 1 104 ? 0.953 11.336 -9.938 1 98.5 104 ALA B CA 1
ATOM 2451 C C . ALA B 1 104 ? 0.062 10.703 -11.008 1 98.5 104 ALA B C 1
ATOM 2453 O O . ALA B 1 104 ? -0.677 11.398 -11.703 1 98.5 104 ALA B O 1
ATOM 2454 N N . PHE B 1 105 ? 0.091 9.359 -11.102 1 97.69 105 PHE B N 1
ATOM 2455 C CA . PHE B 1 105 ? -0.764 8.648 -12.047 1 97.69 105 PHE B CA 1
ATOM 2456 C C . PHE B 1 105 ? -2.236 8.898 -11.734 1 97.69 105 PHE B C 1
ATOM 2458 O O . PHE B 1 105 ? -3.025 9.18 -12.641 1 97.69 105 PHE B O 1
ATOM 2465 N N . ILE B 1 106 ? -2.535 8.836 -10.516 1 97 106 ILE B N 1
ATOM 2466 C CA . ILE B 1 106 ? -3.92 9.016 -10.094 1 97 106 ILE B CA 1
ATOM 2467 C C . ILE B 1 106 ? -4.371 10.438 -10.383 1 97 106 ILE B C 1
ATOM 2469 O O . ILE B 1 106 ? -5.539 10.672 -10.711 1 97 106 ILE B O 1
ATOM 2473 N N . ALA B 1 107 ? -3.449 11.367 -10.375 1 96.75 107 ALA B N 1
ATOM 2474 C CA . ALA B 1 107 ? -3.74 12.773 -10.664 1 96.75 107 ALA B CA 1
ATOM 2475 C C . ALA B 1 107 ? -3.811 13.023 -12.164 1 96.75 107 ALA B C 1
ATOM 2477 O O . ALA B 1 107 ? -4.074 14.148 -12.602 1 96.75 107 ALA B O 1
ATOM 2478 N N . GLY B 1 108 ? -3.455 12.047 -12.969 1 95.81 108 GLY B N 1
ATOM 2479 C CA . GLY B 1 108 ? -3.578 12.172 -14.414 1 95.81 108 GLY B CA 1
ATOM 2480 C C . GLY B 1 108 ? -2.305 12.648 -15.086 1 95.81 108 GLY B C 1
ATOM 2481 O O . GLY B 1 108 ? -2.328 13.086 -16.234 1 95.81 108 GLY B O 1
ATOM 2482 N N . VAL B 1 109 ? -1.27 12.609 -14.398 1 96.12 109 VAL B N 1
ATOM 2483 C CA . VAL B 1 109 ? 0.026 13.016 -14.93 1 96.12 109 VAL B CA 1
ATOM 2484 C C . VAL B 1 109 ? 0.535 11.953 -15.906 1 96.12 109 VAL B C 1
ATOM 2486 O O . VAL B 1 109 ? 0.393 10.758 -15.656 1 96.12 109 VAL B O 1
ATOM 2489 N N . SER B 1 110 ? 1.153 12.359 -16.984 1 95.69 110 SER B N 1
ATOM 2490 C CA . SER B 1 110 ? 1.675 11.43 -17.969 1 95.69 110 SER B CA 1
ATOM 2491 C C . SER B 1 110 ? 2.818 10.602 -17.406 1 95.69 110 SER B C 1
ATOM 2493 O O . SER B 1 110 ? 3.498 11.023 -16.469 1 95.69 110 SER B O 1
ATOM 2495 N N . SER B 1 111 ? 3.029 9.461 -17.969 1 95.44 111 SER B N 1
ATOM 2496 C CA . SER B 1 111 ? 4.082 8.555 -17.516 1 95.44 111 SER B CA 1
ATOM 2497 C C . SER B 1 111 ? 5.449 9.234 -17.578 1 95.44 111 SER B C 1
ATOM 2499 O O . SER B 1 111 ? 6.238 9.125 -16.625 1 95.44 111 SER B O 1
ATOM 2501 N N . LYS B 1 112 ? 5.703 9.891 -18.641 1 96.5 112 LYS B N 1
ATOM 2502 C CA . LYS B 1 112 ? 6.984 10.57 -18.812 1 96.5 112 LYS B CA 1
ATOM 2503 C C . LYS B 1 112 ? 7.199 11.609 -17.719 1 96.5 112 LYS B C 1
ATOM 2505 O O . LYS B 1 112 ? 8.25 11.633 -17.062 1 96.5 112 LYS B O 1
ATOM 2510 N N . GLU B 1 113 ? 6.219 12.461 -17.484 1 97.81 113 GLU B N 1
ATOM 2511 C CA . GLU B 1 113 ? 6.324 13.508 -16.469 1 97.81 113 GLU B CA 1
ATOM 2512 C C . GLU B 1 113 ? 6.414 12.914 -15.07 1 97.81 113 GLU B C 1
ATOM 2514 O O . GLU B 1 113 ? 7.199 13.375 -14.242 1 97.81 113 GLU B O 1
ATOM 2519 N N . ALA B 1 114 ? 5.586 11.922 -14.781 1 98 114 ALA B N 1
ATOM 2520 C CA . ALA B 1 114 ? 5.629 11.258 -13.484 1 98 114 ALA B CA 1
ATOM 2521 C C . ALA B 1 114 ? 7.012 10.68 -13.211 1 98 114 ALA B C 1
ATOM 2523 O O . ALA B 1 114 ? 7.531 10.789 -12.094 1 98 114 ALA B O 1
ATOM 2524 N N . ASN B 1 115 ? 7.57 10.086 -14.25 1 97.62 115 ASN B N 1
ATOM 2525 C CA . ASN B 1 115 ? 8.906 9.516 -14.133 1 97.62 115 ASN B CA 1
ATOM 2526 C C . ASN B 1 115 ? 9.953 10.586 -13.82 1 97.62 115 ASN B C 1
ATOM 2528 O O . ASN B 1 115 ? 10.781 10.406 -12.93 1 97.62 115 ASN B O 1
ATOM 2532 N N . GLU B 1 116 ? 9.859 11.641 -14.469 1 98.19 116 GLU B N 1
ATOM 2533 C CA . GLU B 1 116 ? 10.805 12.734 -14.266 1 98.19 116 GLU B CA 1
ATOM 2534 C C . GLU B 1 116 ? 10.688 13.305 -12.852 1 98.19 116 GLU B C 1
ATOM 2536 O O . GLU B 1 116 ? 11.688 13.453 -12.148 1 98.19 116 GLU B O 1
ATOM 2541 N N . ARG B 1 117 ? 9.469 13.562 -12.414 1 98 117 ARG B N 1
ATOM 2542 C CA . ARG B 1 117 ? 9.227 14.078 -11.07 1 98 117 ARG B CA 1
ATOM 2543 C C . ARG B 1 117 ? 9.75 13.109 -10.016 1 98 117 ARG B C 1
ATOM 2545 O O . ARG B 1 117 ? 10.422 13.523 -9.07 1 98 117 ARG B O 1
ATOM 2552 N N . ALA B 1 118 ? 9.438 11.875 -10.234 1 98.56 118 ALA B N 1
ATOM 2553 C CA . ALA B 1 118 ? 9.797 10.844 -9.258 1 98.56 118 ALA B CA 1
ATOM 2554 C C . ALA B 1 118 ? 11.312 10.695 -9.148 1 98.56 118 ALA B C 1
ATOM 2556 O O . ALA B 1 118 ? 11.852 10.602 -8.039 1 98.56 118 ALA B O 1
ATOM 2557 N N . MET B 1 119 ? 11.945 10.688 -10.281 1 98.38 119 MET B N 1
ATOM 2558 C CA . MET B 1 119 ? 13.398 10.547 -10.273 1 98.38 119 MET B CA 1
ATOM 2559 C C . MET B 1 119 ? 14.062 11.734 -9.586 1 98.38 119 MET B C 1
ATOM 2561 O O . MET B 1 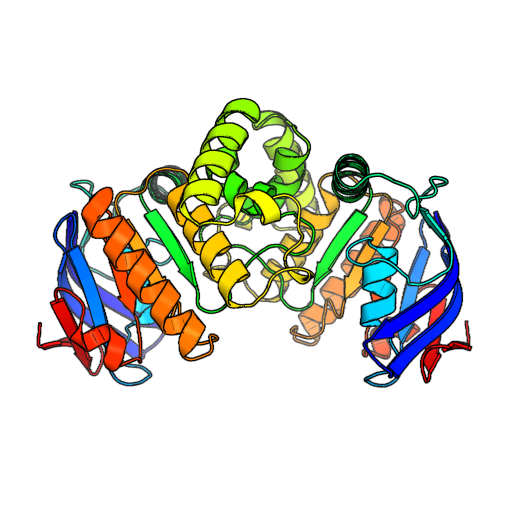119 ? 15.039 11.562 -8.852 1 98.38 119 MET B O 1
ATOM 2565 N N . GLU B 1 120 ? 13.531 12.898 -9.828 1 97.81 120 GLU B N 1
ATOM 2566 C CA . GLU B 1 120 ? 14.047 14.094 -9.172 1 97.81 120 GLU B CA 1
ATOM 2567 C C . GLU B 1 120 ? 13.906 14 -7.656 1 97.81 120 GLU B C 1
ATOM 2569 O O . GLU B 1 120 ? 14.852 14.289 -6.914 1 97.81 120 GLU B O 1
ATOM 2574 N N . ILE B 1 121 ? 12.797 13.586 -7.203 1 97.56 121 ILE B N 1
ATOM 2575 C CA . ILE B 1 121 ? 12.523 13.492 -5.77 1 97.56 121 ILE B CA 1
ATOM 2576 C C . ILE B 1 121 ? 13.383 12.391 -5.156 1 97.56 121 ILE B C 1
ATOM 2578 O O . ILE B 1 121 ? 13.945 12.57 -4.07 1 97.56 121 ILE B O 1
ATOM 2582 N N . LEU B 1 122 ? 13.477 11.242 -5.855 1 98.19 122 LEU B N 1
ATOM 2583 C CA . LEU B 1 122 ? 14.312 10.156 -5.367 1 98.19 122 LEU B CA 1
ATOM 2584 C C . LEU B 1 122 ? 15.773 10.602 -5.266 1 98.19 122 LEU B C 1
ATOM 2586 O O . LEU B 1 122 ? 16.484 10.211 -4.336 1 98.19 122 LEU B O 1
ATOM 2590 N N . ALA B 1 123 ? 16.203 11.367 -6.223 1 97.31 123 ALA B N 1
ATOM 2591 C CA . ALA B 1 123 ? 17.547 11.922 -6.168 1 97.31 123 ALA B CA 1
ATOM 2592 C C . ALA B 1 123 ? 17.734 12.789 -4.93 1 97.31 123 ALA B C 1
ATOM 2594 O O . ALA B 1 123 ? 18.75 12.68 -4.23 1 97.31 123 ALA B O 1
ATOM 2595 N N . PHE B 1 124 ? 16.812 13.633 -4.645 1 94.56 124 PHE B N 1
ATOM 2596 C CA . PHE B 1 124 ? 16.844 14.484 -3.461 1 94.56 124 PHE B CA 1
ATOM 2597 C C . PHE B 1 124 ? 16.922 13.641 -2.193 1 94.56 124 PHE B C 1
ATOM 2599 O O . PHE B 1 124 ? 17.562 14.031 -1.22 1 94.56 124 PHE B O 1
ATOM 2606 N N . MET B 1 125 ? 16.234 12.445 -2.234 1 95.44 125 MET B N 1
ATOM 2607 C CA . MET B 1 125 ? 16.219 11.547 -1.086 1 95.44 125 MET B CA 1
ATOM 2608 C C . MET B 1 125 ? 17.516 10.742 -1.005 1 95.44 125 MET B C 1
ATOM 2610 O O . MET B 1 125 ? 17.703 9.961 -0.076 1 95.44 125 MET B O 1
ATOM 2614 N N . GLY B 1 126 ? 18.375 10.836 -1.97 1 95.25 126 GLY B N 1
ATOM 2615 C CA . GLY B 1 126 ? 19.594 10.031 -2.025 1 95.25 126 GLY B CA 1
ATOM 2616 C C . GLY B 1 126 ? 19.328 8.594 -2.453 1 95.25 126 GLY B C 1
ATOM 2617 O O . GLY B 1 126 ? 20.031 7.68 -2.029 1 95.25 126 GLY B O 1
ATOM 2618 N N . LEU B 1 127 ? 18.297 8.406 -3.285 1 97.62 127 LEU B N 1
ATOM 2619 C CA . LEU B 1 127 ? 17.875 7.047 -3.619 1 97.62 127 LEU B CA 1
ATOM 2620 C C . LEU B 1 127 ? 17.906 6.824 -5.129 1 97.62 127 LEU B C 1
ATOM 2622 O O . LEU B 1 127 ? 17.188 5.969 -5.648 1 97.62 127 LEU B O 1
ATOM 2626 N N . THR B 1 128 ? 18.672 7.609 -5.84 1 97.56 128 THR B N 1
ATOM 2627 C CA . THR B 1 128 ? 18.75 7.469 -7.289 1 97.56 128 THR B CA 1
ATOM 2628 C C . THR B 1 128 ? 19.094 6.035 -7.68 1 97.56 128 THR B C 1
ATOM 2630 O O . THR B 1 128 ? 18.438 5.445 -8.539 1 97.56 128 THR B O 1
ATOM 2633 N N . ASP B 1 129 ? 20.062 5.496 -6.98 1 97 129 ASP B N 1
ATOM 2634 C CA . ASP B 1 129 ? 20.562 4.164 -7.312 1 97 129 ASP B CA 1
ATOM 2635 C C . ASP B 1 129 ? 19.594 3.08 -6.852 1 97 129 ASP B C 1
ATOM 2637 O O . ASP B 1 129 ? 19.734 1.91 -7.207 1 97 129 ASP B O 1
ATOM 2641 N N . ARG B 1 130 ? 18.578 3.422 -6.094 1 96.94 130 ARG B N 1
ATOM 2642 C CA . ARG B 1 130 ? 17.625 2.463 -5.547 1 96.94 130 ARG B CA 1
ATOM 2643 C C . ARG B 1 130 ? 16.281 2.531 -6.285 1 96.94 130 ARG B C 1
ATOM 2645 O O . ARG B 1 130 ? 15.352 1.803 -5.953 1 96.94 130 ARG B O 1
ATOM 2652 N N . ALA B 1 131 ? 16.234 3.326 -7.285 1 97.19 131 ALA B N 1
ATOM 2653 C CA . ALA B 1 131 ? 14.977 3.617 -7.965 1 97.19 131 ALA B CA 1
ATOM 2654 C C . ALA B 1 131 ? 14.344 2.342 -8.508 1 97.19 131 ALA B C 1
ATOM 2656 O O . ALA B 1 131 ? 13.117 2.188 -8.469 1 97.19 131 ALA B O 1
ATOM 2657 N N . SER B 1 132 ? 15.141 1.387 -8.953 1 95.88 132 SER B N 1
ATOM 2658 C CA . SER B 1 132 ? 14.625 0.191 -9.609 1 95.88 132 SER B CA 1
ATOM 2659 C C . SER B 1 132 ? 14.492 -0.966 -8.625 1 95.88 132 SER B C 1
ATOM 2661 O O . SER B 1 132 ? 14.047 -2.055 -8.992 1 95.88 132 SER B O 1
ATOM 2663 N N . HIS B 1 133 ? 14.844 -0.778 -7.418 1 96.38 133 HIS B N 1
ATOM 2664 C CA . HIS B 1 133 ? 14.766 -1.827 -6.406 1 96.38 133 HIS B CA 1
ATOM 2665 C C . HIS B 1 133 ? 13.336 -1.995 -5.898 1 96.38 133 HIS B C 1
ATOM 2667 O O . HIS B 1 133 ? 12.602 -1.015 -5.766 1 96.38 133 HIS B O 1
ATOM 2673 N N . LYS B 1 134 ? 13.008 -3.186 -5.641 1 96.19 134 LYS B N 1
ATOM 2674 C CA . LYS B 1 134 ? 11.742 -3.469 -4.961 1 96.19 134 LYS B CA 1
ATOM 2675 C C . LYS B 1 134 ? 11.883 -3.285 -3.451 1 96.19 134 LYS B C 1
ATOM 2677 O O . LYS B 1 134 ? 12.992 -3.266 -2.922 1 96.19 134 LYS B O 1
ATOM 2682 N N . PRO B 1 135 ? 10.734 -3.088 -2.787 1 96.44 135 PRO B N 1
ATOM 2683 C CA . PRO B 1 135 ? 10.758 -2.814 -1.349 1 96.44 135 PRO B CA 1
ATOM 2684 C C . PRO B 1 135 ? 11.555 -3.85 -0.562 1 96.44 135 PRO B C 1
ATOM 2686 O O . PRO B 1 135 ? 12.281 -3.494 0.374 1 96.44 135 PRO B O 1
ATOM 2689 N N . ASN B 1 136 ? 11.531 -5.109 -0.958 1 93.56 136 ASN B N 1
ATOM 2690 C CA . ASN B 1 136 ? 12.234 -6.148 -0.214 1 93.56 136 ASN B CA 1
ATOM 2691 C C . ASN B 1 136 ? 13.75 -6.023 -0.372 1 93.56 136 ASN B C 1
ATOM 2693 O O . ASN B 1 136 ? 14.508 -6.668 0.351 1 93.56 136 ASN B O 1
ATOM 2697 N N . GLU B 1 137 ? 14.18 -5.219 -1.231 1 94.62 137 GLU B N 1
ATOM 2698 C CA . GLU B 1 137 ? 15.602 -4.996 -1.487 1 94.62 137 GLU B CA 1
ATOM 2699 C C . GLU B 1 137 ? 16.094 -3.711 -0.822 1 94.62 137 GLU B C 1
ATOM 2701 O O . GLU B 1 137 ? 17.25 -3.316 -0.993 1 94.62 137 GLU B O 1
ATOM 2706 N N . LEU B 1 138 ? 15.211 -3.029 -0.108 1 96.38 138 LEU B N 1
ATOM 2707 C CA . LEU B 1 138 ? 15.516 -1.759 0.538 1 96.38 138 LEU B CA 1
ATOM 2708 C C . LEU B 1 138 ? 15.609 -1.927 2.051 1 96.38 138 LEU B C 1
ATOM 2710 O O . LEU B 1 138 ? 14.906 -2.75 2.635 1 96.38 138 LEU B O 1
ATOM 2714 N N . SER B 1 139 ? 16.5 -1.142 2.646 1 95.25 139 SER B N 1
ATOM 2715 C CA . SER B 1 139 ? 16.516 -1.086 4.105 1 95.25 139 SER B CA 1
ATOM 2716 C C . SER B 1 139 ? 15.289 -0.372 4.648 1 95.25 139 SER B C 1
ATOM 2718 O O . SER B 1 139 ? 14.562 0.277 3.898 1 95.25 139 SER B O 1
ATOM 2720 N N . GLY B 1 140 ? 15.07 -0.544 5.926 1 94.62 140 GLY B N 1
ATOM 2721 C CA . GLY B 1 140 ? 13.953 0.148 6.555 1 94.62 140 GLY B CA 1
ATOM 2722 C C . GLY B 1 140 ? 13.977 1.647 6.324 1 94.62 140 GLY B C 1
ATOM 2723 O O . GLY B 1 140 ? 12.953 2.242 5.98 1 94.62 140 GLY B O 1
ATOM 2724 N N . GLY B 1 141 ? 15.117 2.234 6.508 1 95.19 141 GLY B N 1
ATOM 2725 C CA . GLY B 1 141 ? 15.281 3.66 6.273 1 95.19 141 GLY B CA 1
ATOM 2726 C C . GLY B 1 141 ? 15.031 4.062 4.832 1 95.19 141 GLY B C 1
ATOM 2727 O O . GLY B 1 141 ? 14.414 5.098 4.57 1 95.19 141 GLY B O 1
ATOM 2728 N N . GLU B 1 142 ? 15.539 3.223 3.902 1 97.12 142 GLU B N 1
ATOM 2729 C CA . GLU B 1 142 ? 15.312 3.484 2.484 1 97.12 142 GLU B CA 1
ATOM 2730 C C . GLU B 1 142 ? 13.828 3.406 2.135 1 97.12 142 GLU B C 1
ATOM 2732 O O . GLU B 1 142 ? 13.312 4.242 1.391 1 97.12 142 GLU B O 1
ATOM 2737 N N . LYS B 1 143 ? 13.156 2.404 2.703 1 97.56 143 LYS B N 1
ATOM 2738 C CA . LYS B 1 143 ? 11.719 2.266 2.477 1 97.56 143 LYS B CA 1
ATOM 2739 C C . LYS B 1 143 ? 10.969 3.51 2.939 1 97.56 143 LYS B C 1
ATOM 2741 O O . LYS B 1 143 ? 10.078 4.004 2.236 1 97.56 143 LYS B O 1
ATOM 2746 N N . GLN B 1 144 ? 11.305 3.984 4.086 1 96.94 144 GLN B N 1
ATOM 2747 C CA . GLN B 1 144 ? 10.625 5.156 4.629 1 96.94 144 GLN B CA 1
ATOM 2748 C C . GLN B 1 144 ? 10.891 6.391 3.771 1 96.94 144 GLN B C 1
ATOM 2750 O O . GLN B 1 144 ? 9.992 7.211 3.564 1 96.94 144 GLN B O 1
ATOM 2755 N N . ARG B 1 145 ? 12.109 6.531 3.287 1 97.19 145 ARG B N 1
ATOM 2756 C CA . ARG B 1 145 ? 12.43 7.66 2.414 1 97.19 145 ARG B CA 1
ATOM 2757 C C . ARG B 1 145 ? 11.648 7.574 1.106 1 97.19 145 ARG B C 1
ATOM 2759 O O . ARG B 1 145 ? 11.211 8.594 0.57 1 97.19 145 ARG B O 1
ATOM 2766 N N . VAL B 1 146 ? 11.461 6.348 0.605 1 98.44 146 VAL B N 1
ATOM 2767 C CA . VAL B 1 146 ? 10.633 6.16 -0.583 1 98.44 146 VAL B CA 1
ATOM 2768 C C . VAL B 1 146 ? 9.195 6.574 -0.286 1 98.44 146 VAL B C 1
ATOM 2770 O O . VAL B 1 146 ? 8.547 7.223 -1.112 1 98.44 146 VAL B O 1
ATOM 2773 N N . ALA B 1 147 ? 8.719 6.227 0.891 1 98.19 147 ALA B N 1
ATOM 2774 C CA . ALA B 1 147 ? 7.367 6.609 1.297 1 98.19 147 ALA B CA 1
ATOM 2775 C C . ALA B 1 147 ? 7.227 8.125 1.368 1 98.19 147 ALA B C 1
ATOM 2777 O O . ALA B 1 147 ? 6.207 8.68 0.953 1 98.19 147 ALA B O 1
ATOM 2778 N N . VAL B 1 148 ? 8.227 8.805 1.873 1 98 148 VAL B N 1
ATOM 2779 C CA . VAL B 1 148 ? 8.219 10.266 1.932 1 98 148 VAL B CA 1
ATOM 2780 C C . VAL B 1 148 ? 8.242 10.844 0.517 1 98 148 VAL B C 1
ATOM 2782 O O . VAL B 1 148 ? 7.523 11.797 0.22 1 98 148 VAL B O 1
ATOM 2785 N N . ALA B 1 149 ? 9.055 10.227 -0.347 1 98.44 149 ALA B N 1
ATOM 2786 C CA . ALA B 1 149 ? 9.109 10.648 -1.744 1 98.44 149 ALA B CA 1
ATOM 2787 C C . ALA B 1 149 ? 7.738 10.539 -2.404 1 98.44 149 ALA B C 1
ATOM 2789 O O . ALA B 1 149 ? 7.312 11.453 -3.115 1 98.44 149 ALA B O 1
ATOM 2790 N N . ARG B 1 150 ? 7.082 9.461 -2.141 1 98.62 150 ARG B N 1
ATOM 2791 C CA . ARG B 1 150 ? 5.746 9.258 -2.686 1 98.62 150 ARG B CA 1
ATOM 2792 C C . ARG B 1 150 ? 4.797 10.359 -2.225 1 98.62 150 ARG B C 1
ATOM 2794 O O . ARG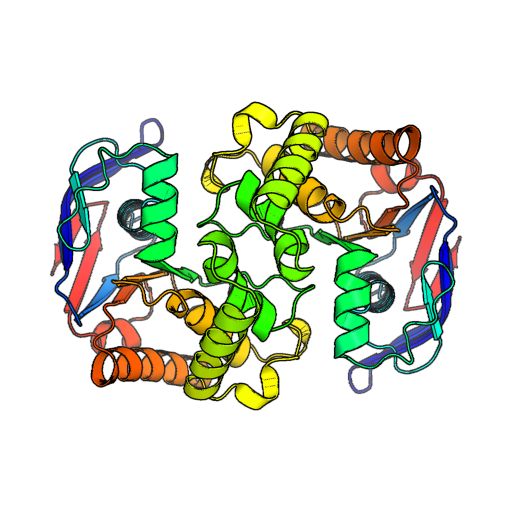 B 1 150 ? 3.994 10.867 -3.012 1 98.62 150 ARG B O 1
ATOM 2801 N N . ALA B 1 151 ? 4.906 10.734 -1.002 1 98.38 151 ALA B N 1
ATOM 2802 C CA . ALA B 1 151 ? 4.051 11.758 -0.411 1 98.38 151 ALA B CA 1
ATOM 2803 C C . ALA B 1 151 ? 4.305 13.117 -1.047 1 98.38 151 ALA B C 1
ATOM 2805 O O . ALA B 1 151 ? 3.418 13.977 -1.067 1 98.38 151 ALA B O 1
ATOM 2806 N N . LEU B 1 152 ? 5.457 13.336 -1.662 1 98.25 152 LEU B N 1
ATOM 2807 C CA . LEU B 1 152 ? 5.906 14.656 -2.09 1 98.25 152 LEU B CA 1
ATOM 2808 C C . LEU B 1 152 ? 5.672 14.852 -3.584 1 98.25 152 LEU B C 1
ATOM 2810 O O . LEU B 1 152 ? 5.766 15.977 -4.09 1 98.25 152 LEU B O 1
ATOM 2814 N N . ILE B 1 153 ? 5.359 13.844 -4.262 1 98.25 153 ILE B N 1
ATOM 2815 C CA . ILE B 1 153 ? 5.516 13.836 -5.715 1 98.25 153 ILE B CA 1
ATOM 2816 C C . ILE B 1 153 ? 4.602 14.891 -6.336 1 98.25 153 ILE B C 1
ATOM 2818 O O . ILE B 1 153 ? 4.926 15.469 -7.375 1 98.25 153 ILE B O 1
ATOM 2822 N N . ASN B 1 154 ? 3.443 15.117 -5.758 1 97.88 154 ASN B N 1
ATOM 2823 C CA . ASN B 1 154 ? 2.506 16.078 -6.324 1 97.88 154 ASN B CA 1
ATOM 2824 C C . ASN B 1 154 ? 2.658 17.453 -5.676 1 97.88 154 ASN B C 1
ATOM 2826 O O . ASN B 1 154 ? 1.755 18.297 -5.766 1 97.88 154 ASN B O 1
ATOM 2830 N N . HIS B 1 155 ? 3.77 17.641 -4.938 1 96.75 155 HIS B N 1
ATOM 2831 C CA . HIS B 1 155 ? 4.082 18.906 -4.285 1 96.75 155 HIS B CA 1
ATOM 2832 C C . HIS B 1 155 ? 2.945 19.359 -3.377 1 96.75 155 HIS B C 1
ATOM 2834 O O . HIS B 1 155 ? 2.422 20.469 -3.529 1 96.75 155 HIS B O 1
ATOM 2840 N N . PRO B 1 156 ? 2.621 18.578 -2.408 1 98 156 PRO B N 1
ATOM 2841 C CA . PRO B 1 156 ? 1.487 18.859 -1.527 1 98 156 PRO B CA 1
ATOM 2842 C C . PRO B 1 156 ? 1.722 20.078 -0.64 1 98 156 PRO B C 1
ATOM 2844 O O . PRO B 1 156 ? 2.871 20.453 -0.39 1 98 156 PRO B O 1
ATOM 2847 N N . ALA B 1 157 ? 0.612 20.656 -0.197 1 97.06 157 ALA B N 1
ATOM 2848 C CA . ALA B 1 157 ? 0.681 21.766 0.738 1 97.06 157 ALA B CA 1
ATOM 2849 C C . ALA B 1 157 ? 1.154 21.312 2.113 1 97.06 157 ALA B C 1
ATOM 2851 O O . ALA B 1 157 ? 1.835 22.047 2.824 1 97.06 157 ALA B O 1
ATOM 2852 N N . VAL B 1 158 ? 0.829 20.078 2.426 1 98.25 158 VAL B N 1
ATOM 2853 C CA . VAL B 1 158 ? 1.163 19.578 3.754 1 98.25 158 VAL B CA 1
ATOM 2854 C C . VAL B 1 158 ? 1.4 18.062 3.686 1 98.25 158 VAL B C 1
ATOM 2856 O O . VAL B 1 158 ? 0.781 17.375 2.879 1 98.25 158 VAL B O 1
ATOM 2859 N N . ILE B 1 159 ? 2.312 17.594 4.473 1 98.44 159 ILE B N 1
ATOM 2860 C CA . ILE B 1 159 ? 2.514 16.172 4.707 1 98.44 159 ILE B CA 1
ATOM 2861 C C . ILE B 1 159 ? 2.041 15.812 6.113 1 98.44 159 ILE B C 1
ATOM 2863 O O . ILE B 1 159 ? 2.434 16.453 7.09 1 98.44 159 ILE B O 1
ATOM 2867 N N . LEU B 1 160 ? 1.156 14.883 6.184 1 98.5 160 LEU B N 1
ATOM 2868 C CA . LEU B 1 160 ? 0.677 14.312 7.441 1 98.5 160 LEU B CA 1
ATOM 2869 C C . LEU B 1 160 ? 1.341 12.969 7.723 1 98.5 160 LEU B C 1
ATOM 2871 O O . LEU B 1 160 ? 1.276 12.055 6.898 1 98.5 160 LEU B O 1
ATOM 2875 N N . ALA B 1 161 ? 1.954 12.883 8.836 1 98 161 ALA B N 1
ATOM 2876 C CA . ALA B 1 161 ? 2.699 11.664 9.156 1 98 161 ALA B CA 1
ATOM 2877 C C . ALA B 1 161 ? 2.199 11.047 10.461 1 98 161 ALA B C 1
ATOM 2879 O O . ALA B 1 161 ? 2.033 11.742 11.461 1 98 161 ALA B O 1
ATOM 2880 N N . ASP B 1 162 ? 1.913 9.789 10.414 1 96.62 162 ASP B N 1
ATOM 2881 C CA . ASP B 1 162 ? 1.494 9.023 11.586 1 96.62 162 ASP B CA 1
ATOM 2882 C C . ASP B 1 162 ? 2.592 8.062 12.039 1 96.62 162 ASP B C 1
ATOM 2884 O O . ASP B 1 162 ? 2.748 6.984 11.477 1 96.62 162 ASP B O 1
ATOM 2888 N N . GLU B 1 163 ? 3.277 8.453 13.023 1 95.75 163 GLU B N 1
ATOM 2889 C CA . GLU B 1 163 ? 4.395 7.707 13.594 1 95.75 163 GLU B CA 1
ATOM 2890 C C . GLU B 1 163 ? 5.387 7.289 12.516 1 95.75 163 GLU B C 1
ATOM 2892 O O . GLU B 1 163 ? 5.754 6.117 12.414 1 95.75 163 GLU B O 1
ATOM 2897 N N . PRO B 1 164 ? 5.961 8.227 11.836 1 94.94 164 PRO B N 1
ATOM 2898 C CA . PRO B 1 164 ? 6.758 7.914 10.648 1 94.94 164 PRO B CA 1
ATOM 2899 C C . PRO B 1 164 ? 8.078 7.223 10.984 1 94.94 164 PRO B C 1
ATOM 2901 O O . PRO B 1 164 ? 8.656 6.543 10.141 1 94.94 164 PRO B O 1
ATOM 2904 N N . SER B 1 165 ? 8.57 7.383 12.195 1 93 165 SER B N 1
ATOM 2905 C CA . SER B 1 165 ? 9.875 6.812 12.547 1 93 165 SER B CA 1
ATOM 2906 C C . SER B 1 165 ? 9.719 5.648 13.516 1 93 165 SER B C 1
ATOM 2908 O O . SER B 1 165 ? 10.711 5.168 14.078 1 93 165 SER B O 1
ATOM 2910 N N . GLY B 1 166 ? 8.492 5.195 13.742 1 89.44 166 GLY B N 1
ATOM 2911 C CA . GLY B 1 166 ? 8.219 4.207 14.781 1 89.44 166 GLY B CA 1
ATOM 2912 C C . GLY B 1 166 ? 8.891 2.875 14.523 1 89.44 166 GLY B C 1
ATOM 2913 O O . GLY B 1 166 ? 9.188 2.133 15.461 1 89.44 166 GLY B O 1
ATOM 2914 N N . SER B 1 167 ? 9.156 2.523 13.352 1 87.5 167 SER B N 1
ATOM 2915 C CA . SER B 1 167 ? 9.695 1.208 13.016 1 87.5 167 SER B CA 1
ATOM 2916 C C . SER B 1 167 ? 11.18 1.284 12.695 1 87.5 167 SER B C 1
ATOM 2918 O O . SER B 1 167 ? 11.789 0.287 12.305 1 87.5 167 SER B O 1
ATOM 2920 N N . LEU B 1 168 ? 11.805 2.406 12.898 1 92.62 168 LEU B N 1
ATOM 2921 C CA . LEU B 1 168 ? 13.18 2.611 12.461 1 92.62 168 LEU B CA 1
ATOM 2922 C C . LEU B 1 168 ? 14.141 2.531 13.641 1 92.62 168 LEU B C 1
ATOM 2924 O O . LEU B 1 168 ? 13.766 2.848 14.773 1 92.62 168 LEU B O 1
ATOM 2928 N N . ASP B 1 169 ? 15.336 2.09 13.336 1 92.56 169 ASP B N 1
ATOM 2929 C CA . ASP B 1 169 ? 16.391 2.178 14.344 1 92.56 169 ASP B CA 1
ATOM 2930 C C . ASP B 1 169 ? 16.812 3.625 14.562 1 92.56 169 ASP B C 1
ATOM 2932 O O . ASP B 1 169 ? 16.391 4.523 13.836 1 92.56 169 ASP B O 1
ATOM 2936 N N . THR B 1 170 ? 17.609 3.822 15.617 1 92.25 170 THR B N 1
ATOM 2937 C CA . THR B 1 170 ? 17.953 5.16 16.078 1 92.25 170 THR B CA 1
ATOM 2938 C C . THR B 1 170 ? 18.609 5.965 14.969 1 92.25 170 THR B C 1
ATOM 2940 O O . THR B 1 170 ? 18.234 7.113 14.719 1 92.25 170 THR B O 1
ATOM 2943 N N . HIS B 1 171 ? 19.516 5.391 14.305 1 93 171 HIS B N 1
ATOM 2944 C CA . HIS B 1 171 ? 20.234 6.102 13.258 1 93 171 HIS B CA 1
ATOM 2945 C C . HIS B 1 171 ? 19.312 6.5 12.117 1 93 171 HIS B C 1
ATOM 2947 O O . HIS B 1 171 ? 19.297 7.656 11.688 1 93 171 HIS B O 1
ATOM 2953 N N . ASN B 1 172 ? 18.562 5.633 11.664 1 92.75 172 ASN B N 1
ATOM 2954 C CA . ASN B 1 172 ? 17.609 5.898 10.586 1 92.75 172 ASN B CA 1
ATOM 2955 C C . ASN B 1 172 ? 16.531 6.887 11.008 1 92.75 172 ASN B C 1
ATOM 2957 O O . ASN B 1 172 ? 16.062 7.68 10.195 1 92.75 172 ASN B O 1
ATOM 2961 N N . LYS B 1 173 ? 16.234 6.801 12.227 1 94.38 173 LYS B N 1
ATOM 2962 C CA . LYS B 1 173 ? 15.266 7.746 12.773 1 94.38 173 LYS B CA 1
ATOM 2963 C C . LYS B 1 173 ? 15.797 9.18 12.688 1 94.38 173 LYS B C 1
ATOM 2965 O O . LYS B 1 173 ? 15.094 10.078 12.227 1 94.38 173 LYS B O 1
ATOM 2970 N N . GLU B 1 174 ? 16.938 9.344 13.125 1 94.56 174 GLU B N 1
ATOM 2971 C CA . GLU B 1 174 ? 17.547 10.664 13.102 1 94.56 174 GLU B CA 1
ATOM 2972 C C . GLU B 1 174 ? 17.672 11.18 11.672 1 94.56 174 GLU B C 1
ATOM 2974 O O . GLU B 1 174 ? 17.438 12.367 11.414 1 94.56 174 GLU B O 1
ATOM 2979 N N . ASP B 1 175 ? 18.031 10.273 10.797 1 94.81 175 ASP B N 1
ATOM 2980 C CA . ASP B 1 175 ? 18.141 10.641 9.383 1 94.81 175 ASP B CA 1
ATOM 2981 C C . ASP B 1 175 ? 16.797 11.102 8.82 1 94.81 175 ASP B C 1
ATOM 2983 O O . ASP B 1 175 ? 16.734 12.078 8.086 1 94.81 175 ASP B O 1
ATOM 2987 N N . LEU B 1 176 ? 15.836 10.398 9.172 1 94.81 176 LEU B N 1
ATOM 2988 C CA . LEU B 1 176 ? 14.5 10.758 8.703 1 94.81 176 LEU B CA 1
ATOM 2989 C C . LEU B 1 176 ? 14.078 12.117 9.258 1 94.81 176 LEU B C 1
ATOM 2991 O O . LEU B 1 176 ? 13.516 12.938 8.531 1 94.81 176 LEU B O 1
ATOM 2995 N N . HIS B 1 177 ? 14.336 12.336 10.531 1 96.06 177 HIS B N 1
ATOM 2996 C CA . HIS B 1 177 ? 14 13.617 11.148 1 96.06 177 HIS B CA 1
ATOM 2997 C C . HIS B 1 177 ? 14.703 14.773 10.438 1 96.06 177 HIS B C 1
ATOM 2999 O O . HIS B 1 177 ? 14.078 15.781 10.102 1 96.06 177 HIS B O 1
ATOM 3005 N N . GLN B 1 178 ? 15.938 14.547 10.211 1 96.19 178 GLN B N 1
ATOM 3006 C CA . GLN B 1 178 ? 16.703 15.57 9.516 1 96.19 178 GLN B CA 1
ATOM 3007 C C . GLN B 1 178 ? 16.141 15.836 8.125 1 96.19 178 GLN B C 1
ATOM 3009 O O . GLN B 1 178 ? 16.109 16.984 7.66 1 96.19 178 GLN B O 1
ATOM 3014 N N . LEU B 1 179 ? 15.734 14.773 7.5 1 95.88 179 LEU B N 1
ATOM 3015 C CA . LEU B 1 179 ? 15.125 14.914 6.184 1 95.88 179 LEU B CA 1
ATOM 3016 C C . LEU B 1 179 ? 13.906 15.828 6.246 1 95.88 179 LEU B C 1
ATOM 3018 O O . LEU B 1 179 ? 13.727 16.688 5.383 1 95.88 179 LEU B O 1
ATOM 3022 N N . PHE B 1 180 ? 13.086 15.719 7.25 1 96.81 180 PHE B N 1
ATOM 3023 C CA . PHE B 1 180 ? 11.914 16.562 7.406 1 96.81 180 PHE B CA 1
ATOM 3024 C C . PHE B 1 180 ? 12.32 18.031 7.539 1 96.81 180 PHE B C 1
ATOM 3026 O O . PHE B 1 180 ? 11.719 18.906 6.906 1 96.81 180 PHE B O 1
ATOM 3033 N N . PHE B 1 181 ? 13.312 18.25 8.25 1 97.44 181 PHE B N 1
ATOM 3034 C CA . PHE B 1 181 ? 13.781 19.609 8.453 1 97.44 181 PHE B CA 1
ATOM 3035 C C . PHE B 1 181 ? 14.359 20.188 7.172 1 97.44 181 PHE B C 1
ATOM 3037 O O . PHE B 1 181 ? 14.141 21.344 6.844 1 97.44 181 PHE B O 1
ATOM 3044 N N . ASP B 1 182 ? 15.07 19.344 6.484 1 96.75 182 ASP B N 1
ATOM 3045 C CA . ASP B 1 182 ? 15.633 19.781 5.207 1 96.75 182 ASP B CA 1
ATOM 3046 C C . ASP B 1 182 ? 14.531 20.156 4.219 1 96.75 182 ASP B C 1
ATOM 3048 O O . ASP B 1 182 ? 14.625 21.172 3.523 1 96.75 182 ASP B O 1
ATOM 3052 N N . LEU B 1 183 ? 13.539 19.344 4.191 1 96.69 183 LEU B N 1
ATOM 3053 C CA . LEU B 1 183 ? 12.43 19.594 3.285 1 96.69 183 LEU B CA 1
ATOM 3054 C C . LEU B 1 183 ? 11.695 20.891 3.662 1 96.69 183 LEU B C 1
ATOM 3056 O O . LEU B 1 183 ? 11.305 21.656 2.789 1 96.69 183 LEU B O 1
ATOM 3060 N N . ARG B 1 184 ? 11.539 21.109 4.922 1 96.31 184 ARG B N 1
ATOM 3061 C CA . ARG B 1 184 ? 10.938 22.359 5.391 1 96.31 184 ARG B CA 1
ATOM 3062 C C . ARG B 1 184 ? 11.812 23.547 5.031 1 96.31 184 ARG B C 1
ATOM 3064 O O . ARG B 1 184 ? 11.336 24.531 4.449 1 96.31 184 ARG B O 1
ATOM 3071 N N . ASP B 1 185 ? 13.055 23.453 5.309 1 96.5 185 ASP B N 1
ATOM 3072 C CA . ASP B 1 185 ? 13.961 24.594 5.16 1 96.5 185 ASP B CA 1
ATOM 3073 C C . ASP B 1 185 ? 14.203 24.906 3.686 1 96.5 185 ASP B C 1
ATOM 3075 O O . ASP B 1 185 ? 14.273 26.078 3.303 1 96.5 185 ASP B O 1
ATOM 3079 N N . ARG B 1 186 ? 14.266 23.891 2.865 1 94.12 186 ARG B N 1
ATOM 3080 C CA . ARG B 1 186 ? 14.664 24.094 1.475 1 94.12 186 ARG B CA 1
ATOM 3081 C C . ARG B 1 186 ? 13.445 24.281 0.578 1 94.12 186 ARG B C 1
ATOM 3083 O O . ARG B 1 186 ? 13.492 25.047 -0.393 1 94.12 186 ARG B O 1
ATOM 3090 N N . LEU B 1 187 ? 12.359 23.594 0.947 1 93.44 187 LEU B N 1
ATOM 3091 C CA . LEU B 1 187 ? 11.211 23.609 0.045 1 93.44 187 LEU B CA 1
ATOM 3092 C C . LEU B 1 187 ? 10.023 24.312 0.692 1 93.44 187 LEU B C 1
ATOM 3094 O O . LEU B 1 187 ? 9.008 24.547 0.035 1 93.44 187 LEU B O 1
ATOM 3098 N N . GLY B 1 188 ? 10.109 24.641 1.961 1 96.06 188 GLY B N 1
ATOM 3099 C CA . GLY B 1 188 ? 8.992 25.25 2.67 1 96.06 188 GLY B CA 1
ATOM 3100 C C . GLY B 1 188 ? 7.871 24.266 2.953 1 96.06 188 GLY B C 1
ATOM 3101 O O . GLY B 1 188 ? 6.715 24.672 3.113 1 96.06 188 GLY B O 1
ATOM 3102 N N . GLN B 1 189 ? 8.18 23.031 2.977 1 97.38 189 GLN B N 1
ATOM 3103 C CA . GLN B 1 189 ? 7.176 21.984 3.152 1 97.38 189 GLN B CA 1
ATOM 3104 C C . GLN B 1 189 ? 6.598 22.016 4.562 1 97.38 189 GLN B C 1
ATOM 3106 O O . GLN B 1 189 ? 7.336 22.109 5.543 1 97.38 189 GLN B O 1
ATOM 3111 N N . THR B 1 190 ? 5.324 22 4.699 1 98.31 190 THR B N 1
ATOM 3112 C CA . THR B 1 190 ? 4.629 21.938 5.98 1 98.31 190 THR B CA 1
ATOM 3113 C C . THR B 1 190 ? 4.445 20.484 6.418 1 98.31 190 THR B C 1
ATOM 3115 O O . THR B 1 190 ? 4.102 19.625 5.605 1 98.31 190 THR B O 1
ATOM 3118 N N . PHE B 1 191 ? 4.688 20.203 7.758 1 98.31 191 PHE B N 1
ATOM 3119 C CA . PHE B 1 191 ? 4.523 18.859 8.289 1 98.31 191 PHE B CA 1
ATOM 3120 C C . PHE B 1 191 ? 3.646 18.875 9.539 1 98.31 191 PHE B C 1
ATOM 3122 O O . PHE B 1 191 ? 3.771 19.766 10.375 1 98.31 191 PHE B O 1
ATOM 3129 N N . VAL B 1 192 ? 2.771 17.938 9.641 1 98.5 192 VAL B N 1
ATOM 3130 C CA . VAL B 1 192 ? 2.115 17.578 10.891 1 98.5 192 VAL B CA 1
ATOM 3131 C C . VAL B 1 192 ? 2.426 16.109 11.234 1 98.5 192 VAL B C 1
ATOM 3133 O O . VAL B 1 192 ? 2.135 15.211 10.445 1 98.5 192 VAL B O 1
ATOM 3136 N N . ILE B 1 193 ? 2.979 15.898 12.43 1 98.12 193 ILE B N 1
ATOM 3137 C CA . ILE B 1 193 ? 3.486 14.57 12.773 1 98.12 193 ILE B CA 1
ATOM 3138 C C . ILE B 1 193 ? 2.885 14.117 14.094 1 98.12 193 ILE B C 1
ATOM 3140 O O . ILE B 1 193 ? 3.051 14.781 15.125 1 98.12 193 ILE B O 1
ATOM 3144 N N . VAL B 1 194 ? 2.154 13.055 14 1 97.38 194 VAL B N 1
ATOM 3145 C CA . VAL B 1 194 ? 1.753 12.375 15.227 1 97.38 194 VAL B CA 1
ATOM 3146 C C . VAL B 1 194 ? 2.854 11.414 15.664 1 97.38 194 VAL B C 1
ATOM 3148 O O . VAL B 1 194 ? 3.299 10.57 14.883 1 97.38 194 VAL B O 1
ATOM 3151 N N . THR B 1 195 ? 3.293 11.539 16.938 1 95.75 195 THR B N 1
ATOM 3152 C CA . THR B 1 195 ? 4.41 10.695 17.359 1 95.75 195 THR B CA 1
ATOM 3153 C C . THR B 1 195 ? 4.422 10.523 18.875 1 95.75 195 THR B C 1
ATOM 3155 O O . THR B 1 195 ? 3.941 11.391 19.594 1 95.75 195 THR B O 1
ATOM 3158 N N . HIS B 1 196 ? 4.949 9.438 19.203 1 92.12 196 HIS B N 1
ATOM 3159 C CA . HIS B 1 196 ? 5.262 9.219 20.609 1 92.12 196 HIS B CA 1
ATOM 3160 C C . HIS B 1 196 ? 6.734 9.492 20.891 1 92.12 196 HIS B C 1
ATOM 3162 O O . HIS B 1 196 ? 7.184 9.352 22.031 1 92.12 196 HIS B O 1
ATOM 3168 N N . ASP B 1 197 ? 7.398 9.852 19.938 1 90.56 197 ASP B N 1
ATOM 3169 C CA . ASP B 1 197 ? 8.828 10.133 20.062 1 90.56 197 ASP B CA 1
ATOM 3170 C C . ASP B 1 197 ? 9.062 11.516 20.672 1 90.56 197 ASP B C 1
ATOM 3172 O O . ASP B 1 197 ? 8.992 12.523 19.953 1 90.56 197 ASP B O 1
ATOM 3176 N N . GLU B 1 198 ? 9.539 11.539 21.844 1 88.5 198 GLU B N 1
ATOM 3177 C CA . GLU B 1 198 ? 9.742 12.805 22.547 1 88.5 198 GLU B CA 1
ATOM 3178 C C . GLU B 1 198 ? 10.914 13.578 21.953 1 88.5 198 GLU B C 1
ATOM 3180 O O . GLU B 1 198 ? 10.914 14.812 21.938 1 88.5 198 GLU B O 1
ATOM 3185 N N . GLY B 1 199 ? 11.93 12.812 21.578 1 89.94 199 GLY B N 1
ATOM 3186 C CA . GLY B 1 199 ? 13.062 13.461 20.938 1 89.94 199 GLY B CA 1
ATOM 3187 C C . GLY B 1 199 ? 12.68 14.25 19.703 1 89.94 199 GLY B C 1
ATOM 3188 O O . GLY B 1 199 ? 13.102 15.398 19.531 1 89.94 199 GLY B O 1
ATOM 3189 N N . LEU B 1 200 ? 11.875 13.672 18.906 1 92.69 200 LEU B N 1
ATOM 3190 C CA . LEU B 1 200 ? 11.383 14.367 17.719 1 92.69 200 LEU B CA 1
ATOM 3191 C C . LEU B 1 200 ? 10.492 15.539 18.109 1 92.69 200 LEU B C 1
ATOM 3193 O O . LEU B 1 200 ? 10.633 16.641 17.578 1 92.69 200 LEU B O 1
ATOM 3197 N N . ALA B 1 201 ? 9.57 15.328 19.016 1 94.06 201 ALA B N 1
ATOM 3198 C CA . ALA B 1 201 ? 8.625 16.359 19.438 1 94.06 201 ALA B CA 1
ATOM 3199 C C . ALA B 1 201 ? 9.344 17.594 19.969 1 94.06 201 ALA B C 1
ATOM 3201 O O . ALA B 1 201 ? 8.914 18.719 19.703 1 94.06 201 ALA B O 1
ATOM 3202 N N . LYS B 1 202 ? 10.461 17.391 20.531 1 93.25 202 LYS B N 1
ATOM 3203 C CA . LYS B 1 202 ? 11.203 18.484 21.172 1 93.25 202 LYS B CA 1
ATOM 3204 C C . LYS B 1 202 ? 11.875 19.375 20.125 1 93.25 202 LYS B C 1
ATOM 3206 O O . LYS B 1 202 ? 12.164 20.547 20.391 1 93.25 202 LYS B O 1
ATOM 3211 N N . ILE B 1 203 ? 12.125 18.828 19.016 1 93.56 203 ILE B N 1
ATOM 3212 C CA . ILE B 1 203 ? 12.945 19.578 18.078 1 93.56 203 ILE B CA 1
ATOM 3213 C C . ILE B 1 203 ? 12.055 20.141 16.969 1 93.56 203 ILE B C 1
ATOM 3215 O O . ILE B 1 203 ? 12.523 20.906 16.109 1 93.56 203 ILE B O 1
ATOM 3219 N N . THR B 1 204 ? 10.828 19.797 16.953 1 96.69 204 THR B N 1
ATOM 3220 C CA . THR B 1 204 ? 9.922 20.375 15.977 1 96.69 204 THR B CA 1
ATOM 3221 C C . THR B 1 204 ? 9.656 21.844 16.297 1 96.69 204 THR B C 1
ATOM 3223 O O . THR B 1 204 ? 9.984 22.312 17.391 1 96.69 204 THR B O 1
ATOM 3226 N N . ASP B 1 205 ? 9.055 22.578 15.344 1 97.06 205 ASP B N 1
ATOM 3227 C CA . ASP B 1 205 ? 8.805 24 15.539 1 97.06 205 ASP B CA 1
ATOM 3228 C C . ASP B 1 205 ? 7.781 24.234 16.656 1 97.06 205 ASP B C 1
ATOM 3230 O O . ASP B 1 205 ? 7.828 25.25 17.344 1 97.06 205 ASP B O 1
ATOM 3234 N N . ARG B 1 206 ? 6.836 23.391 16.672 1 96.62 206 ARG B N 1
ATOM 3235 C CA . ARG B 1 206 ? 5.734 23.484 17.625 1 96.62 206 ARG B CA 1
ATOM 3236 C C . ARG B 1 206 ? 5.242 22.094 18.031 1 96.62 206 ARG B C 1
ATOM 3238 O O . ARG B 1 206 ? 5.211 21.188 17.203 1 96.62 206 ARG B O 1
ATOM 3245 N N . THR B 1 207 ? 4.895 21.969 19.359 1 97.19 207 THR B N 1
ATOM 3246 C CA . THR B 1 207 ? 4.359 20.703 19.875 1 97.19 207 THR B CA 1
ATOM 3247 C C . THR B 1 207 ? 2.959 20.906 20.438 1 97.19 207 THR B C 1
ATOM 3249 O O . THR B 1 207 ? 2.76 21.75 21.328 1 97.19 207 THR B O 1
ATOM 3252 N N . VAL B 1 208 ? 2.035 20.156 19.938 1 97.12 208 VAL B N 1
ATOM 3253 C CA . VAL B 1 208 ? 0.661 20.156 20.438 1 97.12 208 VAL B CA 1
ATOM 3254 C C . VAL B 1 208 ? 0.418 18.922 21.312 1 97.12 208 VAL B C 1
ATOM 3256 O O . VAL B 1 208 ? 0.617 17.797 20.859 1 97.12 208 VAL B O 1
ATOM 3259 N N . HIS B 1 209 ? -0.025 19.141 22.531 1 96.94 209 HIS B N 1
ATOM 3260 C CA . HIS B 1 209 ? -0.3 18.031 23.453 1 96.94 209 HIS B CA 1
ATOM 3261 C C . HIS B 1 209 ? -1.795 17.75 23.531 1 96.94 209 HIS B C 1
ATOM 3263 O O . HIS B 1 209 ? -2.586 18.656 23.844 1 96.94 209 HIS B O 1
ATOM 3269 N N . MET B 1 210 ? -2.092 16.531 23.281 1 96.62 210 MET B N 1
ATOM 3270 C CA . MET B 1 210 ? -3.488 16.109 23.359 1 96.62 210 MET B CA 1
ATOM 3271 C C . MET B 1 210 ? -3.707 15.148 24.516 1 96.62 210 MET B C 1
ATOM 3273 O O . MET B 1 210 ? -2.881 14.266 24.75 1 96.62 210 MET B O 1
ATOM 3277 N N . VAL B 1 211 ? -4.863 15.383 25.219 1 95.56 211 VAL B N 1
ATOM 3278 C CA . VAL B 1 211 ? -5.305 14.484 26.281 1 95.56 211 VAL B CA 1
ATOM 3279 C C . VAL B 1 211 ? -6.824 14.328 26.234 1 95.56 211 VAL B C 1
ATOM 3281 O O . VAL B 1 211 ? -7.555 15.312 26.156 1 95.56 211 VAL B O 1
ATOM 3284 N N . ASP B 1 212 ? -7.262 13.125 26.188 1 94.31 212 ASP B N 1
ATOM 3285 C CA . ASP B 1 212 ? -8.68 12.789 26.266 1 94.31 212 ASP B CA 1
ATOM 3286 C C . ASP B 1 212 ? -9.492 13.57 25.25 1 94.31 212 ASP B C 1
ATOM 3288 O O . ASP B 1 212 ? -10.531 14.141 25.578 1 94.31 212 ASP B O 1
ATOM 3292 N N . GLY B 1 213 ? -8.906 13.688 24.078 1 95.69 213 GLY B N 1
ATOM 3293 C CA . GLY B 1 213 ? -9.672 14.219 22.969 1 95.69 213 GLY B CA 1
ATOM 3294 C C . GLY B 1 213 ? -9.672 15.734 22.922 1 95.69 213 GLY B C 1
ATOM 3295 O O . GLY B 1 213 ? -10.461 16.344 22.188 1 95.69 213 GLY B O 1
ATOM 3296 N N . THR B 1 214 ? -8.797 16.344 23.703 1 95.44 214 THR B N 1
ATOM 3297 C CA . THR B 1 214 ? -8.672 17.797 23.734 1 95.44 214 THR B CA 1
ATOM 3298 C C . THR B 1 214 ? -7.211 18.219 23.641 1 95.44 214 THR B C 1
ATOM 3300 O O . THR B 1 214 ? -6.309 17.438 23.922 1 95.44 214 THR B O 1
ATOM 3303 N N . ILE B 1 215 ? -7.008 19.422 23.203 1 94.56 215 ILE B N 1
ATOM 3304 C CA . ILE B 1 215 ? -5.66 19.984 23.188 1 94.56 215 ILE B CA 1
ATOM 3305 C C . ILE B 1 215 ? -5.363 20.656 24.516 1 94.56 215 ILE B C 1
ATOM 3307 O O . ILE B 1 215 ? -6.09 21.562 24.953 1 94.56 215 ILE B O 1
ATOM 3311 N N . LYS B 1 216 ? -4.344 20.234 25.172 1 90.12 216 LYS B N 1
ATOM 3312 C CA . LYS B 1 216 ? -4.012 20.75 26.5 1 90.12 216 LYS B CA 1
ATOM 3313 C C . LYS B 1 216 ? -2.924 21.812 26.422 1 90.12 216 LYS B C 1
ATOM 3315 O O . LYS B 1 216 ? -2.908 22.75 27.234 1 90.12 216 LYS B O 1
ATOM 3320 N N . LYS B 1 217 ? -1.951 21.562 25.578 1 85.56 217 LYS B N 1
ATOM 3321 C CA . LYS B 1 217 ? -0.843 22.5 25.422 1 85.56 217 LYS B CA 1
ATOM 3322 C C . LYS B 1 217 ? -0.468 22.656 23.953 1 85.56 217 LYS B C 1
ATOM 3324 O O . LYS B 1 217 ? -0.533 21.688 23.188 1 85.56 217 LYS B O 1
ATOM 3329 N N . ASP B 1 218 ? -0.274 23.859 23.562 1 86.62 218 ASP B N 1
ATOM 3330 C CA . ASP B 1 218 ? 0.135 24.203 22.203 1 86.62 218 ASP B CA 1
ATOM 3331 C C . ASP B 1 218 ? 1.22 25.281 22.219 1 86.62 218 ASP B C 1
ATOM 3333 O O . ASP B 1 218 ? 1.09 26.297 22.906 1 86.62 218 ASP B O 1
#

Organism: Bacteroides thetaiotaomicron (strain ATCC 29148 / DSM 2079 / JCM 5827 / CCUG 10774 / NCTC 10582 / VPI-5482 / E50) (NCBI:txid226186)

Solvent-accessible surface area (backbone atoms only — not comparable to full-atom values): 22431 Å² total; per-residue (Å²): 68,36,40,36,41,45,30,21,33,63,61,88,90,48,72,39,31,70,48,36,68,50,73,40,57,74,47,32,40,35,24,41,33,57,59,91,82,15,34,62,67,59,49,50,31,35,74,62,63,72,40,78,60,75,37,59,42,43,26,47,73,86,40,69,55,75,78,50,53,66,71,58,41,49,53,49,35,60,42,37,45,14,58,33,41,45,67,47,74,69,57,61,90,36,26,42,43,55,54,20,26,47,58,33,47,75,70,67,45,51,68,69,58,28,50,52,49,30,51,53,43,31,43,76,68,71,34,58,92,45,31,78,37,32,53,89,76,44,53,71,56,53,40,43,48,43,25,48,37,28,27,44,58,55,64,30,64,32,34,42,26,47,29,58,52,71,79,46,55,73,68,46,29,52,51,50,53,49,48,53,50,48,41,22,74,75,68,44,39,16,36,41,33,36,40,84,51,61,73,58,39,68,70,37,79,38,50,35,34,30,52,81,13,34,76,78,43,112,66,37,39,36,40,45,31,22,32,63,62,88,90,48,71,40,32,70,48,36,69,49,74,43,56,73,45,32,41,32,23,39,33,55,59,91,83,16,33,62,68,59,49,52,32,36,74,64,63,71,40,80,61,75,38,58,44,42,28,49,74,87,41,68,55,74,76,50,52,67,71,57,41,49,54,49,36,57,43,38,44,14,56,32,43,43,67,45,74,71,56,61,89,35,28,41,43,57,55,21,26,46,58,34,47,76,72,67,45,52,69,69,58,27,50,52,48,31,51,53,44,30,42,76,68,71,33,59,91,45,32,79,36,33,53,89,76,43,52,72,55,54,42,43,50,43,25,47,38,28,26,43,57,56,64,30,65,33,36,43,26,46,29,58,51,71,78,45,55,72,69,45,29,53,51,52,52,50,48,54,50,48,42,22,74,75,68,45,41,16,36,41,34,35,42,85,51,62,73,59,37,69,69,37,80,38,49,34,33,30,50,81,13,34,76,77,43,112

Radius of gyration: 22.5 Å; Cα contacts (8 Å, |Δi|>4): 910; chains: 2; bounding box: 46×63×48 Å